Protein AF-A0A6U3QT83-F1 (afdb_monomer_lite)

pLDDT: mean 85.85, std 12.41, range [31.86, 98.69]

Radius of gyration: 30.56 Å; chains: 1; bounding box: 87×70×80 Å

InterPro domains:
  IPR006084 XPG/Rad2 endonuclease [PR00853] (27-41)
  IPR006084 XPG/Rad2 endonuclease [PR00853] (80-99)
  IPR006084 XPG/Rad2 endonuclease [PR00853] (161-178)
  IPR006084 XPG/Rad2 endonuclease [PR00853] (182-202)
  IPR006084 XPG/Rad2 endonuclease [PR00853] (247-262)
  IPR006084 XPG/Rad2 endonuclease [PTHR11081] (1-267)
  IPR006085 XPG, N-terminal [PF00752] (20-105)
  IPR006085 XPG, N-terminal [SM00485] (1-107)
  IPR006086 XPG-I domain [PF00867] (166-233)
  IPR006086 XPG-I domain [SM00484] (162-227)
  IPR007527 Zinc finger, SWIM-type [PS50966] (585-624)
  IPR029060 PIN-like domain superfamily [SSF88723] (20-211)

Sequence (676 aa):
MGVDNLWSDGLGNFRKEPLSSMISLAGKTIAIDVSAWVHQLDQLHDTAYARTAVPPFPSLAVKMSFKAKHRALKELRITPIYVFDGKQPSNMKKNENERRGSKSAAAKVKYNGFLHNLRSRPQLDSGEIVVSEQERQLLWEYRREMSRPTVQDYASLCEWMNEVGAEYVQAPFEADAQMKQLVVEKRAQGAITEDGDLIVYQMPNVYSKTKIDTNKPESSKCQHFSLHKLQTGAYASRIKGRRLRYLPEISCLMGNDYIKRWKLNGPIKVLGKNDGDRCLIDELIDHIVGGGRMKDWLLKFEELHSHNRPEGCAHGNWSDRFIYSCNLIRYYPVFKRDLSGNVSLEPLNPLPVGFSRDEWHRLINFDKKPDEYFSGDASEYYSMSIVGSTDQHRSAHLGPHYSDGENTEVDGAELLPIFGRLSFEAVPVDLQPISLLKYFLLHQGIETTERESADEVRRLARRAAEENRPVLPPSLTLEPVAWVAFEALDEDEMGDEYDNWSKGYFDKLRSLKFIDDDYIDRHYGTERAQTVRERALCLLKSGNIDLKSIKVRNVKSDLRTAGEHLLAIQFNCLGSSRGVLHNVYVVMENKDDGEYVRSPCSYCSCEDGAFFCSHVLCFLFFARLVQGTELSKEEFENVFPENPAITQACPVLIQNIIAMDKINRQKGQSSRKMSA

Organism: NCBI:txid49249

Secondary structure (DSSP, 8-state):
--STTIIIIITGGGGGSPPEEGGGGTT-EEEEEHHHHHHTTTTSHHHHHHHHSSS----HHHHHHHHHHHHHHHHTT-EEEEEE-----TTSSHHHHHHHHHHHHHHHHHHHHHHHHHHTSPPPTTS-----HHHHHHHHHHHHHH----HHHHHHHHHHHHHTT-EEEE-SS-HHHHHHHHHHTTS-SEEE-S-SHHHHTT-SEEEEEEE--SSSGGG-EEEEEEHHHHHTTTT--S--GGGGGGHHHHHHHH-BTTBPPPTT--HHHHH-SSTT---HHHHHHHHHHTT--HHHHHHHHHHHTGGGPPTTPPTTHHHHHHHHHHHHHHS-EEEEE-TT--EEEEESSPPPTT--GGGHHHHHT-SS-SGGG-SS-HHHHHTTSEETTTTEEGGGGS--B--TTT-TTS-TTSBPPTTS---TTTS-GGGS-HHHHHHHHHTTT----TTS-HHHHHHHHHHHHHTTPPPPPTTTS-----S-----PEE---SSTTSS-BS-HHHHHHHSPP--HHHHHHHH-SSTTHHHHHHHHHHHHTT-EEEEEEEEEEEE-TTS-TT--EEEEEEEEE-TTT--EEEEEEEEESSTTPPEE-TTTSEESSTTTTTT-HHHHHHHHHHHHHHH--S-HHHHHHHS---HHHHHHS---HHHHHHHHHHHHHHHHHHHHH--

Structure (mmCIF, N/CA/C/O backbone):
data_AF-A0A6U3QT83-F1
#
_entry.id   AF-A0A6U3QT83-F1
#
loop_
_atom_site.group_PDB
_atom_site.id
_atom_site.type_symbol
_atom_site.label_atom_id
_atom_site.label_alt_id
_atom_site.label_comp_id
_atom_site.label_asym_id
_atom_site.label_entity_id
_atom_site.label_seq_id
_atom_site.pdbx_PDB_ins_code
_atom_site.Cartn_x
_atom_site.Cartn_y
_atom_site.Cartn_z
_atom_site.occupancy
_atom_site.B_iso_or_equiv
_atom_site.auth_seq_id
_atom_site.auth_comp_id
_atom_site.auth_asym_id
_atom_site.auth_atom_id
_atom_site.pdbx_PDB_model_num
ATOM 1 N N . MET A 1 1 ? 7.825 7.991 -6.687 1.00 42.44 1 M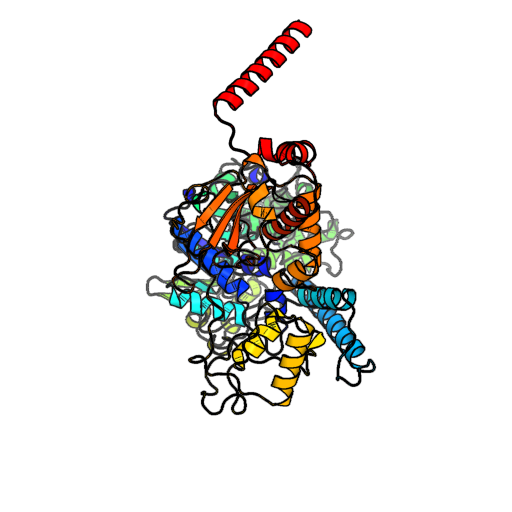ET A N 1
ATOM 2 C CA . MET A 1 1 ? 9.032 7.169 -6.492 1.00 42.44 1 MET A CA 1
ATOM 3 C C . MET A 1 1 ? 9.326 6.505 -7.826 1.00 42.44 1 MET A C 1
ATOM 5 O O . MET A 1 1 ? 8.486 6.650 -8.720 1.00 42.44 1 MET A O 1
ATOM 9 N N . GLY A 1 2 ? 10.541 6.000 -8.008 1.00 75.06 2 GLY A N 1
ATOM 10 C CA . GLY A 1 2 ? 11.019 5.510 -9.296 1.00 75.06 2 GLY A CA 1
ATOM 11 C C . GLY A 1 2 ? 11.738 6.574 -10.130 1.00 75.06 2 GLY A C 1
ATOM 12 O O . GLY A 1 2 ? 12.527 7.364 -9.611 1.00 75.06 2 GLY A O 1
ATOM 13 N N . VAL A 1 3 ? 11.474 6.622 -11.439 1.00 81.31 3 VAL A N 1
ATOM 14 C CA . VAL A 1 3 ? 12.180 7.517 -12.384 1.00 81.31 3 VAL A CA 1
ATOM 15 C C . VAL A 1 3 ? 11.698 8.976 -12.346 1.00 81.31 3 VAL A C 1
ATOM 17 O O . VAL A 1 3 ? 10.541 9.294 -12.652 1.00 81.31 3 VAL A O 1
ATOM 20 N N . ASP A 1 4 ? 12.631 9.892 -12.090 1.00 78.88 4 ASP A N 1
ATOM 21 C CA . ASP A 1 4 ? 12.413 11.341 -12.051 1.00 78.88 4 ASP A CA 1
ATOM 22 C C . ASP A 1 4 ? 11.776 11.864 -13.346 1.00 78.88 4 ASP A C 1
ATOM 24 O O . ASP A 1 4 ? 12.344 11.756 -14.430 1.00 78.88 4 ASP A O 1
ATOM 28 N N . ASN A 1 5 ? 10.617 12.520 -13.238 1.00 81.00 5 ASN A N 1
ATOM 29 C CA . ASN A 1 5 ? 9.923 13.183 -14.351 1.00 81.00 5 ASN A CA 1
ATOM 30 C C . ASN A 1 5 ? 9.563 12.283 -15.558 1.00 81.00 5 ASN A C 1
ATOM 32 O O . ASN A 1 5 ? 9.165 12.786 -16.615 1.00 81.00 5 ASN A O 1
ATOM 36 N N . LEU A 1 6 ? 9.645 10.952 -15.428 1.00 83.75 6 LEU A N 1
ATOM 37 C CA . LEU A 1 6 ? 9.271 10.031 -16.508 1.00 83.75 6 LEU A CA 1
ATOM 38 C C . LEU A 1 6 ? 7.786 10.176 -16.851 1.00 83.75 6 LEU A C 1
ATOM 40 O O . LEU A 1 6 ? 7.427 10.440 -18.000 1.00 83.75 6 LEU A O 1
ATOM 44 N N . TRP A 1 7 ? 6.929 10.090 -15.831 1.00 79.00 7 TRP A N 1
ATOM 45 C CA . TRP A 1 7 ? 5.487 10.260 -15.983 1.00 79.00 7 TRP A CA 1
ATOM 46 C C . TRP A 1 7 ? 5.090 11.672 -16.430 1.00 79.00 7 TRP A C 1
ATOM 48 O O . TRP A 1 7 ? 4.071 11.806 -17.100 1.00 79.00 7 TRP A O 1
ATOM 58 N N . SER A 1 8 ? 5.804 12.728 -16.010 1.00 75.50 8 SER A N 1
ATOM 59 C CA . SER A 1 8 ? 5.458 14.121 -16.357 1.00 75.50 8 SER A CA 1
ATOM 60 C C . SER A 1 8 ? 5.818 14.478 -17.778 1.00 75.50 8 SER A C 1
ATOM 62 O O . SER A 1 8 ? 4.983 15.034 -18.485 1.00 75.50 8 SER A O 1
ATOM 64 N N . ASP A 1 9 ? 7.040 14.146 -18.176 1.00 78.94 9 ASP A N 1
ATOM 65 C CA . ASP A 1 9 ? 7.662 14.752 -19.345 1.00 78.94 9 ASP A CA 1
ATOM 66 C C . ASP A 1 9 ? 8.153 13.704 -20.346 1.00 78.94 9 ASP A C 1
ATOM 68 O O . ASP A 1 9 ? 8.191 13.971 -21.551 1.00 78.94 9 ASP A O 1
ATOM 72 N N . GLY A 1 10 ? 8.528 12.510 -19.878 1.00 82.31 10 GLY A N 1
ATOM 73 C CA . GLY A 1 10 ? 9.051 11.441 -20.730 1.00 82.31 10 GLY A CA 1
ATOM 74 C C . GLY A 1 10 ? 7.978 10.802 -21.612 1.00 82.31 10 GLY A C 1
ATOM 75 O O . GLY A 1 10 ? 8.175 10.622 -22.815 1.00 82.31 10 GLY A O 1
ATOM 76 N N . LEU A 1 11 ? 6.805 10.517 -21.048 1.00 88.00 11 LEU A N 1
ATOM 77 C CA . LEU A 1 11 ? 5.737 9.756 -21.715 1.00 88.00 11 LEU A CA 1
ATOM 78 C C . LEU A 1 11 ? 4.771 10.603 -22.560 1.00 88.00 11 LEU A C 1
ATOM 80 O O . LEU A 1 11 ? 3.710 10.122 -22.952 1.00 88.00 11 LEU A O 1
ATOM 84 N N . GLY A 1 12 ? 5.127 11.853 -22.866 1.00 87.25 12 GLY A N 1
ATOM 85 C CA . GLY A 1 12 ? 4.321 12.729 -23.719 1.00 87.25 12 GLY A CA 1
ATOM 86 C C . GLY A 1 12 ? 2.928 12.995 -23.140 1.00 87.25 12 GLY A C 1
ATOM 87 O O . GLY A 1 12 ? 2.781 13.418 -21.996 1.00 87.25 12 GLY A O 1
ATOM 88 N N . ASN A 1 13 ? 1.889 12.742 -23.932 1.00 87.69 13 ASN A N 1
ATOM 89 C CA . ASN A 1 13 ? 0.500 13.013 -23.568 1.00 87.69 13 ASN A CA 1
ATOM 90 C C . ASN A 1 13 ? -0.132 11.953 -22.657 1.00 87.69 13 ASN A C 1
ATOM 92 O O . ASN A 1 13 ? -1.288 12.129 -22.285 1.00 87.69 13 ASN A O 1
ATOM 96 N N . PHE A 1 14 ? 0.589 10.904 -22.240 1.00 88.94 14 PHE A N 1
ATOM 97 C CA . PHE A 1 14 ? 0.046 9.873 -21.346 1.00 88.94 14 PHE A CA 1
ATOM 98 C C . PHE A 1 14 ? -0.678 10.457 -20.117 1.00 88.94 14 PHE A C 1
ATOM 100 O O . PHE A 1 14 ? -1.765 10.012 -19.759 1.00 88.94 14 PHE A O 1
ATOM 107 N N . ARG A 1 15 ? -0.135 11.512 -19.492 1.00 82.75 15 ARG A N 1
ATOM 108 C CA . ARG A 1 15 ? -0.779 12.150 -18.329 1.00 82.75 15 ARG A CA 1
ATOM 109 C C . ARG A 1 15 ? -2.160 12.734 -18.610 1.00 82.75 15 ARG A C 1
ATOM 111 O O . ARG A 1 15 ? -2.922 12.891 -17.660 1.00 82.75 15 ARG A O 1
ATOM 118 N N . LYS A 1 16 ? -2.442 13.071 -19.868 1.00 86.88 16 LYS A N 1
ATOM 119 C CA . LYS A 1 16 ? -3.724 13.602 -20.334 1.00 86.88 16 LYS A CA 1
ATOM 120 C C . LYS A 1 16 ? -4.716 12.492 -20.686 1.00 86.88 16 LYS A C 1
ATOM 122 O O . LYS A 1 16 ? -5.875 12.810 -20.933 1.00 86.88 16 LYS A O 1
ATOM 127 N N . GLU A 1 17 ? -4.294 11.223 -20.706 1.00 86.88 17 GLU A N 1
ATOM 128 C CA . GLU A 1 17 ? -5.222 10.109 -20.894 1.00 86.88 17 GLU A CA 1
ATOM 129 C C . GLU A 1 17 ? -6.266 10.127 -19.766 1.00 86.88 17 GLU A C 1
ATOM 131 O O . GLU A 1 17 ? -5.895 10.235 -18.587 1.00 86.88 17 GLU A O 1
ATOM 136 N N . PRO A 1 18 ? -7.562 10.025 -20.102 1.00 90.06 18 PRO A N 1
ATOM 137 C CA . PRO A 1 18 ? -8.617 10.006 -19.106 1.00 90.06 18 PRO A CA 1
ATOM 138 C C . PRO A 1 18 ? -8.514 8.754 -18.232 1.00 90.06 18 PRO A C 1
ATOM 140 O O . PRO A 1 18 ? -8.021 7.702 -18.651 1.00 90.06 18 PRO A O 1
ATOM 143 N N . LEU A 1 19 ? -9.035 8.854 -17.008 1.00 93.19 19 LEU A N 1
ATOM 144 C CA . LEU A 1 19 ? -9.199 7.676 -16.165 1.00 93.19 19 LEU A CA 1
ATOM 145 C C . LEU A 1 19 ? -10.193 6.719 -16.832 1.00 93.19 19 LEU A C 1
ATOM 147 O O . LEU A 1 19 ? -11.318 7.097 -17.157 1.00 93.19 19 LEU A O 1
ATOM 151 N N . SER A 1 20 ? -9.762 5.480 -17.017 1.00 93.06 20 SER A N 1
ATOM 152 C CA . SER A 1 20 ? -10.555 4.389 -17.569 1.00 93.06 20 SER A CA 1
ATOM 153 C C . SER A 1 20 ? -11.317 3.680 -16.455 1.00 93.06 20 SER A C 1
ATOM 155 O O . SER A 1 20 ? -10.810 3.540 -15.341 1.00 93.06 20 SER A O 1
ATOM 157 N N . SER A 1 21 ? -12.532 3.215 -16.748 1.00 96.38 21 SER A N 1
ATOM 158 C CA . SER A 1 21 ? -13.279 2.367 -15.814 1.00 96.38 21 SER A CA 1
ATOM 159 C C . SER A 1 21 ? -12.540 1.047 -15.595 1.00 96.38 21 SER A C 1
ATOM 161 O O . SER A 1 21 ? -12.083 0.412 -16.553 1.00 96.38 21 SER A O 1
ATOM 163 N N . MET A 1 22 ? -12.463 0.608 -14.340 1.00 97.31 22 MET A N 1
ATOM 164 C CA . MET A 1 22 ? -11.876 -0.686 -13.991 1.00 97.31 22 MET A CA 1
ATOM 165 C C . MET A 1 22 ? -12.721 -1.873 -14.470 1.00 97.31 22 MET A C 1
ATOM 167 O O . MET A 1 22 ? -12.189 -2.970 -14.577 1.00 97.31 22 MET A O 1
ATOM 171 N N . ILE A 1 23 ? -13.978 -1.661 -14.883 1.00 96.56 23 ILE A N 1
ATOM 172 C CA . ILE A 1 23 ? -14.798 -2.690 -15.550 1.00 96.56 23 ILE A CA 1
ATOM 173 C C . ILE A 1 23 ? -14.100 -3.226 -16.812 1.00 96.56 23 ILE A C 1
ATOM 175 O O . ILE A 1 23 ? -14.226 -4.399 -17.148 1.00 96.56 23 ILE A O 1
ATOM 179 N N . SER A 1 24 ? -13.283 -2.405 -17.484 1.00 95.31 24 SER A N 1
ATOM 180 C CA . SER A 1 24 ? -12.469 -2.835 -18.637 1.00 95.31 24 SER A CA 1
ATOM 181 C C . SER A 1 24 ? -11.398 -3.890 -18.299 1.00 95.31 24 SER A C 1
ATOM 183 O O . SER A 1 24 ? -10.716 -4.412 -19.192 1.00 95.31 24 SER A O 1
ATOM 185 N N . LEU A 1 25 ? -11.221 -4.193 -17.011 1.00 97.44 25 LEU A N 1
ATOM 186 C CA . LEU A 1 25 ? -10.327 -5.224 -16.495 1.00 97.44 25 LEU A CA 1
ATOM 187 C C . LEU A 1 25 ? -11.060 -6.512 -16.107 1.00 97.44 25 LEU A C 1
ATOM 189 O O . LEU A 1 25 ? -10.399 -7.461 -15.696 1.00 97.44 25 LEU A O 1
ATOM 193 N N . ALA A 1 26 ? -12.384 -6.576 -16.262 1.00 97.81 26 ALA A N 1
ATOM 194 C CA . ALA A 1 26 ? -13.156 -7.779 -15.980 1.00 97.81 26 ALA A CA 1
ATOM 195 C C . ALA A 1 26 ? -12.587 -8.999 -16.729 1.00 97.81 26 ALA A C 1
ATOM 197 O O . ALA A 1 26 ? -12.265 -8.931 -17.918 1.00 97.81 26 ALA A O 1
ATOM 198 N N . GLY A 1 27 ? -12.449 -10.115 -16.015 1.00 97.94 27 GLY A N 1
ATOM 199 C CA . GLY A 1 27 ? -11.854 -11.361 -16.497 1.00 97.94 27 GLY A CA 1
ATOM 200 C C . GLY A 1 27 ? -10.323 -11.377 -16.529 1.00 97.94 27 GLY A C 1
ATOM 201 O O . GLY A 1 27 ? -9.751 -12.391 -16.920 1.00 97.94 27 GLY A O 1
ATOM 202 N N . LYS A 1 28 ? -9.642 -10.288 -16.145 1.00 98.31 28 LYS A N 1
ATOM 203 C CA . LYS A 1 28 ? -8.174 -10.228 -16.112 1.00 98.31 28 LYS A CA 1
ATOM 204 C C . LYS A 1 28 ? -7.635 -10.555 -14.725 1.00 98.31 28 LYS A C 1
ATOM 206 O O . LYS A 1 28 ? -8.226 -10.196 -13.706 1.00 98.31 28 LYS A O 1
ATOM 211 N N . THR A 1 29 ? -6.458 -11.162 -14.720 1.00 98.69 29 THR A N 1
ATOM 212 C CA . THR A 1 29 ? -5.609 -11.341 -13.550 1.00 98.69 29 THR A CA 1
ATOM 213 C C . THR A 1 29 ? -4.589 -10.208 -13.481 1.00 98.69 29 THR A C 1
ATOM 215 O O . THR A 1 29 ? -3.820 -9.976 -14.417 1.00 98.69 29 THR A O 1
ATOM 218 N N . ILE A 1 30 ? -4.593 -9.461 -12.384 1.00 98.50 30 ILE A N 1
ATOM 219 C CA . ILE A 1 30 ? -3.814 -8.232 -12.236 1.00 98.50 30 ILE A CA 1
ATOM 220 C C . ILE A 1 30 ? -2.914 -8.359 -11.013 1.00 98.50 30 ILE A C 1
ATOM 222 O O . ILE A 1 30 ? -3.394 -8.631 -9.915 1.00 98.50 30 ILE A O 1
ATOM 226 N N . ALA A 1 31 ? -1.613 -8.145 -11.205 1.00 98.56 31 ALA A N 1
ATOM 227 C CA . ALA A 1 31 ? -0.673 -8.089 -10.096 1.00 98.56 31 ALA A CA 1
ATOM 228 C C . ALA A 1 31 ? -0.863 -6.780 -9.311 1.00 98.56 31 ALA A C 1
ATOM 230 O O . ALA A 1 31 ? -1.116 -5.732 -9.908 1.00 98.56 31 ALA A O 1
ATOM 231 N N . ILE A 1 32 ? -0.773 -6.824 -7.987 1.00 97.94 32 ILE A N 1
ATOM 232 C CA . ILE A 1 32 ? -1.005 -5.673 -7.111 1.00 97.94 32 ILE A CA 1
ATOM 233 C C . ILE A 1 32 ? 0.210 -5.474 -6.224 1.00 97.94 32 ILE A C 1
ATOM 235 O O . ILE A 1 32 ? 0.570 -6.360 -5.455 1.00 97.94 32 ILE A O 1
ATOM 239 N N . ASP A 1 33 ? 0.783 -4.283 -6.301 1.00 96.62 33 ASP A N 1
ATOM 240 C CA . ASP A 1 33 ? 1.825 -3.819 -5.397 1.00 96.62 33 ASP A CA 1
ATOM 241 C C . ASP A 1 33 ? 1.249 -3.604 -3.987 1.00 96.62 33 ASP A C 1
ATOM 243 O O . ASP A 1 33 ? 0.484 -2.663 -3.737 1.00 96.62 33 ASP A O 1
ATOM 247 N N . VAL A 1 34 ? 1.584 -4.510 -3.063 1.00 95.75 34 VAL A N 1
ATOM 248 C CA . VAL A 1 34 ? 1.095 -4.454 -1.679 1.00 95.75 34 VAL A CA 1
ATOM 249 C C . VAL A 1 34 ? 1.657 -3.235 -0.956 1.00 95.75 34 VAL A C 1
ATOM 251 O O . VAL A 1 34 ? 0.905 -2.522 -0.285 1.00 95.75 34 VAL A O 1
ATOM 254 N N . SER A 1 35 ? 2.953 -2.964 -1.114 1.00 89.88 35 SER A N 1
ATOM 255 C CA . SER A 1 35 ? 3.651 -1.873 -0.434 1.00 89.88 35 SER A CA 1
ATOM 256 C C . SER A 1 35 ? 3.028 -0.523 -0.778 1.00 89.88 35 SER A C 1
ATOM 258 O O . SER A 1 35 ? 2.774 0.284 0.121 1.00 89.88 35 SER A O 1
ATOM 260 N N . ALA A 1 36 ? 2.675 -0.294 -2.047 1.00 87.69 36 ALA A N 1
ATOM 261 C CA . ALA A 1 36 ? 1.988 0.926 -2.469 1.00 87.69 36 ALA A CA 1
ATOM 262 C C . ALA A 1 36 ? 0.655 1.145 -1.732 1.00 87.69 36 ALA A C 1
ATOM 264 O O . ALA A 1 36 ? 0.337 2.273 -1.346 1.00 87.69 36 ALA A O 1
ATOM 265 N N . TRP A 1 37 ? -0.133 0.090 -1.510 1.00 89.12 37 TRP A N 1
ATOM 266 C CA . TRP A 1 37 ? -1.412 0.189 -0.799 1.00 89.12 37 TRP A CA 1
ATOM 267 C C . TRP A 1 37 ? -1.251 0.322 0.708 1.00 89.12 37 TRP A C 1
ATOM 269 O O . TRP A 1 37 ? -1.997 1.082 1.324 1.00 89.12 37 TRP A O 1
ATOM 279 N N . VAL A 1 38 ? -0.289 -0.382 1.301 1.00 89.62 38 VAL A N 1
ATOM 280 C CA . VAL A 1 38 ? -0.022 -0.280 2.738 1.00 89.62 38 VAL A CA 1
ATOM 281 C C . VAL A 1 38 ? 0.491 1.121 3.081 1.00 89.62 38 VAL A C 1
ATOM 283 O O . VAL A 1 38 ? 0.001 1.723 4.034 1.00 89.62 38 VAL A O 1
ATOM 286 N N . HIS A 1 39 ? 1.371 1.697 2.256 1.00 84.19 39 HIS A N 1
ATOM 287 C CA . HIS A 1 39 ? 1.894 3.051 2.461 1.00 84.19 39 HIS A CA 1
ATOM 288 C C . HIS A 1 39 ? 0.822 4.150 2.432 1.00 84.19 39 HIS A C 1
ATOM 290 O O . HIS A 1 39 ? 0.952 5.156 3.132 1.00 84.19 39 HIS A O 1
ATOM 296 N N . GLN A 1 40 ? -0.266 3.974 1.672 1.00 79.81 40 GLN A N 1
ATOM 297 C CA . GLN A 1 40 ? -1.400 4.913 1.684 1.00 79.81 40 GLN A CA 1
ATOM 298 C C . GLN A 1 40 ? -2.074 5.000 3.064 1.00 79.81 40 GLN A C 1
ATOM 300 O O . GLN A 1 40 ? -2.707 6.008 3.374 1.00 79.81 40 GLN A O 1
ATOM 305 N N . LEU A 1 41 ? -1.920 3.966 3.896 1.00 80.62 41 LEU A N 1
ATOM 306 C CA . LEU A 1 41 ? -2.528 3.853 5.221 1.00 80.62 41 LEU A CA 1
ATOM 307 C C . LEU A 1 41 ? -1.582 4.281 6.351 1.00 80.62 41 LEU A C 1
ATOM 309 O O . LEU A 1 41 ? -2.028 4.392 7.492 1.00 80.62 41 LEU A O 1
ATOM 313 N N . ASP A 1 42 ? -0.312 4.582 6.051 1.00 74.62 42 ASP A N 1
ATOM 314 C CA . ASP A 1 42 ? 0.686 5.046 7.032 1.00 74.62 42 ASP A CA 1
ATOM 315 C C . ASP A 1 42 ? 0.255 6.345 7.737 1.00 74.62 42 ASP A C 1
ATOM 317 O O . ASP A 1 42 ? 0.697 6.629 8.849 1.00 74.62 42 ASP A O 1
ATOM 321 N N . GLN A 1 43 ? -0.609 7.134 7.089 1.00 68.25 43 GLN A N 1
ATOM 322 C CA . GLN A 1 43 ? -1.128 8.400 7.612 1.00 68.25 43 GLN A CA 1
ATOM 323 C C . GLN A 1 43 ? -2.274 8.221 8.618 1.00 68.25 43 GLN A C 1
ATOM 325 O O . GLN A 1 43 ? -2.624 9.181 9.307 1.00 68.25 43 GLN A O 1
ATOM 330 N N . LEU A 1 44 ? -2.868 7.025 8.700 1.00 68.19 44 LEU A N 1
ATOM 331 C CA . LEU A 1 44 ? -3.963 6.748 9.625 1.00 68.19 44 LEU A CA 1
ATOM 332 C C . LEU A 1 44 ? -3.438 6.621 11.055 1.00 68.19 44 LEU A C 1
ATOM 334 O O . LEU A 1 44 ? -2.408 5.995 11.309 1.00 68.19 44 LEU A O 1
ATOM 338 N N . HIS A 1 45 ? -4.188 7.203 11.990 1.00 68.88 45 HIS A N 1
ATOM 339 C CA . HIS A 1 45 ? -3.864 7.201 13.414 1.00 68.88 45 HIS A CA 1
ATOM 340 C C . HIS A 1 45 ? -3.746 5.772 13.956 1.00 68.88 45 HIS A C 1
ATOM 342 O O . HIS A 1 45 ? -2.654 5.390 14.371 1.00 68.88 45 HIS A O 1
ATOM 348 N N . ASP A 1 46 ? -4.788 4.948 13.823 1.00 68.56 46 ASP A N 1
ATOM 349 C CA . ASP A 1 46 ? -4.794 3.567 14.333 1.00 68.56 46 ASP A CA 1
ATOM 350 C C . ASP A 1 46 ? -3.647 2.715 13.771 1.00 68.56 46 ASP A C 1
ATOM 352 O O . ASP A 1 46 ? -3.004 1.963 14.504 1.00 68.56 46 ASP A O 1
ATOM 356 N N . THR A 1 47 ? -3.324 2.885 12.484 1.00 74.62 47 THR A N 1
ATOM 357 C CA . THR A 1 47 ? -2.187 2.206 11.847 1.00 74.62 47 THR A CA 1
ATOM 358 C C . THR A 1 47 ? -0.866 2.612 12.493 1.00 74.62 47 THR A C 1
ATOM 360 O O . THR A 1 47 ? -0.059 1.751 12.846 1.00 74.62 47 THR A O 1
ATOM 363 N N . ALA A 1 48 ? -0.630 3.915 12.665 1.00 79.94 48 ALA A N 1
ATOM 364 C CA . ALA A 1 48 ? 0.584 4.404 13.308 1.00 79.94 48 ALA A CA 1
ATOM 365 C C . ALA A 1 48 ? 0.703 3.904 14.751 1.00 79.94 48 ALA A C 1
ATOM 367 O O . ALA A 1 48 ? 1.800 3.542 15.180 1.00 79.94 48 ALA A O 1
ATOM 368 N N . TYR A 1 49 ? -0.410 3.831 15.481 1.00 80.94 49 TYR A N 1
ATOM 369 C CA . TYR A 1 49 ? -0.429 3.302 16.839 1.00 80.94 49 TYR A CA 1
ATOM 370 C C . TYR A 1 49 ? -0.114 1.813 16.898 1.00 80.94 49 TYR A C 1
ATOM 372 O O . TYR A 1 49 ? 0.813 1.453 17.616 1.00 80.94 49 TYR A O 1
ATOM 380 N N . ALA A 1 50 ? -0.797 0.967 16.121 1.00 80.88 50 ALA A N 1
ATOM 381 C CA . ALA A 1 50 ? -0.551 -0.478 16.103 1.00 80.88 50 ALA A CA 1
ATOM 382 C C . ALA A 1 50 ? 0.935 -0.806 15.876 1.00 80.88 50 ALA A C 1
ATOM 384 O O . ALA A 1 50 ? 1.538 -1.583 16.614 1.00 80.88 50 ALA A O 1
ATOM 385 N N . ARG A 1 51 ? 1.562 -0.113 14.922 1.00 86.75 51 ARG A N 1
ATOM 386 C CA . ARG A 1 51 ? 2.965 -0.323 14.531 1.00 86.75 51 ARG A CA 1
ATOM 387 C C . ARG A 1 51 ? 3.993 0.223 15.512 1.00 86.75 51 ARG A C 1
ATOM 389 O O . ARG A 1 51 ? 5.138 -0.219 15.504 1.00 86.75 51 ARG A O 1
ATOM 396 N N . THR A 1 52 ? 3.618 1.223 16.308 1.00 85.06 52 THR A N 1
ATOM 397 C CA . THR A 1 52 ? 4.503 1.869 17.293 1.00 85.06 52 THR A CA 1
ATOM 398 C C . THR A 1 52 ? 4.136 1.512 18.736 1.00 85.06 52 THR A C 1
ATOM 400 O O . THR A 1 52 ? 4.697 2.082 19.674 1.00 85.06 52 THR A O 1
ATOM 403 N N . ALA A 1 53 ? 3.184 0.598 18.930 1.00 83.69 53 ALA A N 1
ATOM 404 C CA . ALA A 1 53 ? 2.869 0.006 20.220 1.00 83.69 53 ALA A CA 1
ATOM 405 C C . ALA A 1 53 ? 4.019 -0.893 20.697 1.00 83.69 53 ALA A C 1
ATOM 407 O O . ALA A 1 53 ? 4.885 -1.305 19.920 1.00 83.69 53 ALA A O 1
ATOM 408 N N . VAL A 1 54 ? 4.034 -1.172 22.000 1.00 85.44 54 VAL A N 1
ATOM 409 C CA . VAL A 1 54 ? 5.001 -2.075 22.629 1.00 85.44 54 VAL A CA 1
ATOM 410 C C . VAL A 1 54 ? 4.213 -3.141 23.398 1.00 85.44 54 VAL A C 1
ATOM 412 O O . VAL A 1 54 ? 3.627 -2.799 24.431 1.00 85.44 54 VAL A O 1
ATOM 415 N N . PRO A 1 55 ? 4.180 -4.400 22.915 1.00 86.06 55 PRO A N 1
ATOM 416 C CA . PRO A 1 55 ? 4.712 -4.874 21.624 1.00 86.06 55 PRO A CA 1
ATOM 417 C C . PRO A 1 55 ? 3.944 -4.301 20.408 1.00 86.06 55 PRO A C 1
ATOM 419 O O . PRO A 1 55 ? 2.833 -3.795 20.575 1.00 86.06 55 PRO A O 1
ATOM 422 N N . PRO A 1 56 ? 4.514 -4.348 19.186 1.00 86.75 56 PRO A N 1
ATOM 423 C CA . PRO A 1 56 ? 3.804 -3.930 17.980 1.00 86.75 56 PRO A CA 1
ATOM 424 C C . PRO A 1 56 ? 2.714 -4.941 17.605 1.00 86.75 56 PRO A C 1
ATOM 426 O O . PRO A 1 56 ? 2.904 -6.152 17.726 1.00 86.75 56 PRO A O 1
ATOM 429 N N . PHE A 1 57 ? 1.600 -4.435 17.084 1.00 86.00 57 PHE A N 1
ATOM 430 C CA . PHE A 1 57 ? 0.457 -5.222 16.622 1.00 86.00 57 PHE A CA 1
ATOM 431 C C . PHE A 1 57 ? 0.258 -5.069 15.107 1.00 86.00 57 PHE A C 1
ATOM 433 O O . PHE A 1 57 ? 0.623 -4.028 14.546 1.00 86.00 57 PHE A O 1
ATOM 440 N N . PRO A 1 58 ? -0.344 -6.067 14.431 1.00 85.69 58 PRO A N 1
ATOM 441 C CA . PRO A 1 58 ? -0.814 -5.887 13.062 1.00 85.69 58 PRO A CA 1
ATOM 442 C C . PRO A 1 58 ? -1.903 -4.807 13.003 1.00 85.69 58 PRO A C 1
ATOM 444 O O . PRO A 1 58 ? -2.781 -4.733 13.866 1.00 85.69 58 PRO A O 1
ATOM 447 N N . SER A 1 59 ? -1.873 -3.965 11.971 1.00 83.00 59 SER A N 1
ATOM 448 C CA . SER A 1 59 ? -2.888 -2.930 11.779 1.00 83.00 59 SER A CA 1
ATOM 449 C C . SER A 1 59 ? -4.198 -3.520 11.253 1.00 83.00 59 SER A C 1
ATOM 451 O O . SER A 1 59 ? -4.297 -3.973 10.107 1.00 83.00 59 SER A O 1
ATOM 453 N N . LEU A 1 60 ? -5.255 -3.419 12.062 1.00 76.56 60 LEU A N 1
ATOM 454 C CA . LEU A 1 60 ? -6.610 -3.793 11.653 1.00 76.56 60 LEU A CA 1
ATOM 455 C C . LEU A 1 60 ? -7.090 -2.971 10.447 1.00 76.56 60 LEU A C 1
ATOM 457 O O . LEU A 1 60 ? -7.712 -3.515 9.536 1.00 76.56 60 LEU A O 1
ATOM 461 N N . ALA A 1 61 ? -6.752 -1.678 10.398 1.00 76.19 61 ALA A N 1
ATOM 462 C CA . ALA A 1 61 ? -7.111 -0.798 9.287 1.00 76.19 61 ALA A CA 1
ATOM 463 C C . ALA A 1 61 ? -6.485 -1.261 7.961 1.00 76.19 61 ALA A C 1
ATOM 465 O O . ALA A 1 61 ? -7.139 -1.209 6.917 1.00 76.19 61 ALA A O 1
ATOM 466 N N . VAL A 1 62 ? -5.248 -1.775 8.000 1.00 83.38 62 VAL A N 1
ATOM 467 C CA . VAL A 1 62 ? -4.599 -2.391 6.833 1.00 83.38 62 VAL A CA 1
ATOM 468 C C . VAL A 1 62 ? -5.381 -3.624 6.382 1.00 83.38 62 VAL A C 1
ATOM 470 O O . VAL A 1 62 ? -5.818 -3.671 5.230 1.00 83.38 62 VAL A O 1
ATOM 473 N N . LYS A 1 63 ? -5.648 -4.573 7.290 1.00 82.69 63 LYS A N 1
ATOM 474 C CA . LYS A 1 63 ? -6.408 -5.799 6.982 1.00 82.69 63 LYS A CA 1
ATOM 475 C C . LYS A 1 63 ? -7.787 -5.483 6.387 1.00 82.69 63 LYS A C 1
ATOM 477 O O . LYS A 1 63 ? -8.161 -6.041 5.356 1.00 82.69 63 LYS A O 1
ATOM 482 N N . MET A 1 64 ? -8.524 -4.544 6.983 1.00 79.19 64 MET A N 1
ATOM 483 C CA . MET A 1 64 ? -9.867 -4.157 6.531 1.00 79.19 64 MET A CA 1
ATOM 484 C C . MET A 1 64 ? -9.857 -3.423 5.189 1.00 79.19 64 MET A C 1
ATOM 486 O O . MET A 1 64 ? -10.702 -3.699 4.336 1.00 79.19 64 MET A O 1
ATOM 490 N N . SER A 1 65 ? -8.875 -2.547 4.948 1.00 83.38 65 SER A N 1
ATOM 491 C CA . SER A 1 65 ? -8.719 -1.886 3.648 1.00 83.38 65 SER A CA 1
ATOM 492 C C . SER A 1 65 ? -8.492 -2.901 2.524 1.00 83.38 65 SER A C 1
ATOM 494 O O . SER A 1 65 ? -9.117 -2.807 1.464 1.00 83.38 65 SER A O 1
ATOM 496 N N . PHE A 1 66 ? -7.649 -3.912 2.761 1.00 91.06 66 PHE A N 1
ATOM 497 C CA . PHE A 1 66 ? -7.407 -4.986 1.797 1.00 91.06 66 PHE A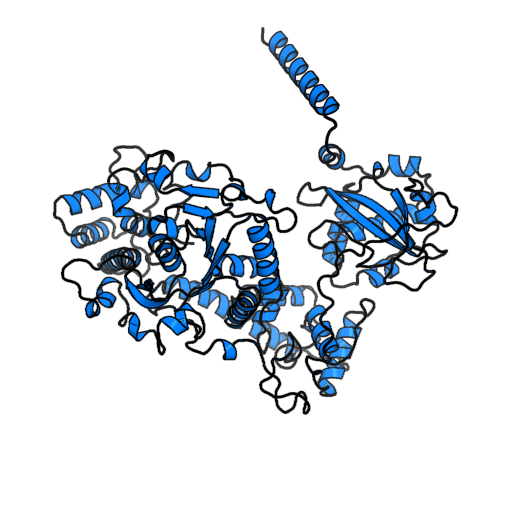 CA 1
ATOM 498 C C . PHE A 1 66 ? -8.644 -5.861 1.583 1.00 91.06 66 PHE A C 1
ATOM 500 O O . PHE A 1 66 ? -8.992 -6.106 0.429 1.00 91.06 66 PHE A O 1
ATOM 507 N N . LYS A 1 67 ? -9.359 -6.245 2.651 1.00 88.69 67 LYS A N 1
ATOM 508 C CA . LYS A 1 67 ? -10.644 -6.964 2.561 1.00 88.69 67 LYS A CA 1
ATOM 509 C C . LYS A 1 67 ? -11.651 -6.226 1.674 1.00 88.69 67 LYS A C 1
ATOM 511 O O . LYS A 1 67 ? -12.198 -6.809 0.737 1.00 88.69 67 LYS A O 1
ATOM 516 N N . ALA A 1 68 ? -11.854 -4.932 1.925 1.00 83.75 68 ALA A N 1
ATOM 517 C CA . ALA A 1 68 ? -12.804 -4.112 1.178 1.00 83.75 68 ALA A CA 1
ATOM 518 C C . ALA A 1 68 ? -12.403 -3.957 -0.300 1.00 83.75 68 ALA A C 1
ATOM 520 O O . ALA A 1 68 ? -13.229 -4.146 -1.196 1.00 83.75 68 ALA A O 1
ATOM 521 N N . LYS A 1 69 ? -11.120 -3.678 -0.575 1.00 92.44 69 LYS A N 1
ATOM 522 C CA . LYS A 1 69 ? -10.597 -3.592 -1.949 1.00 92.44 69 LYS A CA 1
ATOM 523 C C . LYS A 1 69 ? -10.681 -4.936 -2.676 1.00 92.44 69 LYS A C 1
ATOM 525 O O . LYS A 1 69 ? -11.038 -4.961 -3.848 1.00 92.44 69 LYS A O 1
ATOM 530 N N . HIS A 1 70 ? -10.387 -6.046 -2.002 1.00 96.06 70 HIS A N 1
ATOM 531 C CA . HIS A 1 70 ? -10.494 -7.387 -2.576 1.00 96.06 70 HIS A CA 1
ATOM 532 C C . HIS A 1 70 ? -11.927 -7.704 -2.995 1.00 96.06 70 HIS A C 1
ATOM 534 O O . HIS A 1 70 ? -12.145 -8.102 -4.137 1.00 96.06 70 HIS A O 1
ATOM 540 N N . ARG A 1 71 ? -12.904 -7.453 -2.113 1.00 94.81 71 ARG A N 1
ATOM 541 C CA . ARG A 1 71 ? -14.330 -7.614 -2.428 1.00 94.81 71 ARG A CA 1
ATOM 542 C C . ARG A 1 71 ? -14.710 -6.825 -3.683 1.00 94.81 71 ARG A C 1
ATOM 544 O O . ARG A 1 71 ? -15.234 -7.403 -4.630 1.00 94.81 71 ARG A O 1
ATOM 551 N N . ALA A 1 72 ? -14.343 -5.545 -3.735 1.00 92.62 72 ALA A N 1
ATOM 552 C CA . ALA A 1 72 ? -14.617 -4.684 -4.884 1.00 92.62 72 ALA A CA 1
ATOM 553 C C . ALA A 1 72 ? -13.983 -5.202 -6.190 1.00 92.62 72 ALA A C 1
ATOM 555 O O . ALA A 1 72 ? -14.623 -5.206 -7.241 1.00 92.62 72 ALA A O 1
ATOM 556 N N . LEU A 1 73 ? -12.737 -5.686 -6.140 1.00 97.06 73 LEU A N 1
ATOM 557 C CA . LEU A 1 73 ? -12.079 -6.287 -7.304 1.00 97.06 73 LEU A CA 1
ATOM 558 C C . LEU A 1 73 ? -12.781 -7.570 -7.766 1.00 97.06 73 LEU A C 1
ATOM 560 O O . LEU A 1 73 ? -12.972 -7.757 -8.968 1.00 97.06 73 LEU A O 1
ATOM 564 N N . LYS A 1 74 ? -13.212 -8.426 -6.834 1.00 95.25 74 LYS A N 1
ATOM 565 C CA . LYS A 1 74 ? -13.966 -9.648 -7.147 1.00 95.25 74 LYS A CA 1
ATOM 566 C C . LYS A 1 74 ? -15.323 -9.334 -7.780 1.00 95.25 74 LYS A C 1
ATOM 568 O O . LYS A 1 74 ? -15.673 -9.982 -8.765 1.00 95.25 74 LYS A O 1
ATOM 573 N N . GLU A 1 75 ? -16.040 -8.323 -7.289 1.00 96.69 75 GLU A N 1
ATOM 574 C CA . GLU A 1 75 ? -17.294 -7.836 -7.890 1.00 96.69 75 GLU A CA 1
ATOM 575 C C . GLU A 1 75 ? -17.081 -7.317 -9.322 1.00 96.69 75 GLU A C 1
ATOM 577 O O . GLU A 1 75 ? -17.867 -7.609 -10.224 1.00 96.69 75 GLU A O 1
ATOM 582 N N . LEU A 1 76 ? -15.950 -6.651 -9.571 1.00 97.06 76 LEU A N 1
ATOM 583 C CA . LEU A 1 76 ? -15.506 -6.245 -10.910 1.00 97.06 76 LEU A CA 1
ATOM 584 C C . LEU A 1 76 ? -15.001 -7.406 -11.785 1.00 97.06 76 LEU A C 1
ATOM 586 O O . LEU A 1 76 ? -14.608 -7.182 -12.932 1.00 97.06 76 LEU A O 1
ATOM 590 N N . ARG A 1 77 ? -15.007 -8.644 -11.272 1.00 98.00 77 ARG A N 1
ATOM 591 C CA . ARG A 1 77 ? -14.452 -9.847 -11.915 1.00 98.00 77 ARG A CA 1
ATOM 592 C C . ARG A 1 77 ? -12.964 -9.716 -12.249 1.00 98.00 77 ARG A C 1
ATOM 594 O O . ARG A 1 77 ? -12.507 -10.262 -13.249 1.00 98.00 77 ARG A O 1
ATOM 601 N N . ILE A 1 78 ? -12.216 -8.983 -11.433 1.00 98.50 78 ILE A N 1
ATOM 602 C CA . ILE A 1 78 ? -10.760 -8.869 -11.517 1.00 98.50 78 ILE A CA 1
ATOM 603 C C . ILE A 1 78 ? -10.160 -9.867 -10.526 1.00 98.50 78 ILE A C 1
ATOM 605 O O . ILE A 1 78 ? -10.559 -9.907 -9.362 1.00 98.50 78 ILE A O 1
ATOM 609 N N . THR A 1 79 ? -9.191 -10.660 -10.974 1.00 98.50 79 THR A N 1
ATOM 610 C CA . THR A 1 79 ? -8.476 -11.611 -10.114 1.00 98.50 79 THR A CA 1
ATOM 611 C C . THR A 1 79 ? -7.162 -10.976 -9.653 1.00 98.50 79 THR A C 1
ATOM 613 O O . THR A 1 79 ? -6.275 -10.773 -10.481 1.00 98.50 79 THR A O 1
ATOM 616 N N . PRO A 1 80 ? -7.009 -10.596 -8.375 1.00 98.38 80 PRO A N 1
ATOM 617 C CA . PRO A 1 80 ? -5.760 -10.017 -7.894 1.00 98.38 80 PRO A CA 1
ATOM 618 C C . PRO A 1 80 ? -4.696 -11.093 -7.634 1.00 98.38 80 PRO A C 1
ATOM 620 O O . PRO A 1 80 ? -5.019 -12.151 -7.100 1.00 98.38 80 PRO A O 1
ATOM 623 N N . ILE A 1 81 ? -3.434 -10.782 -7.945 1.00 98.56 81 ILE A N 1
ATOM 624 C CA . ILE A 1 81 ? -2.255 -11.451 -7.370 1.00 98.56 81 ILE A CA 1
ATOM 625 C C . ILE A 1 81 ? -1.504 -10.410 -6.545 1.00 98.56 81 ILE A C 1
ATOM 627 O O . ILE A 1 81 ? -0.963 -9.457 -7.106 1.00 98.56 81 ILE A O 1
ATOM 631 N N . TYR A 1 82 ? -1.473 -10.561 -5.227 1.00 98.56 82 TYR A N 1
ATOM 632 C CA . TYR A 1 82 ? -0.784 -9.615 -4.350 1.00 98.56 82 TYR A CA 1
ATOM 633 C C . TYR A 1 82 ? 0.721 -9.888 -4.344 1.00 98.56 82 TYR A C 1
ATOM 635 O O . TYR A 1 82 ? 1.148 -11.017 -4.125 1.00 98.56 82 TYR A O 1
ATOM 643 N N . VAL A 1 83 ? 1.532 -8.865 -4.603 1.00 98.31 83 VAL A N 1
ATOM 644 C CA . VAL A 1 83 ? 2.991 -8.983 -4.668 1.00 98.31 83 VAL A CA 1
ATOM 645 C C . VAL A 1 83 ? 3.615 -8.163 -3.549 1.00 98.31 83 VAL A C 1
ATOM 647 O O . VAL A 1 83 ? 3.454 -6.943 -3.493 1.00 98.31 83 VAL A O 1
ATOM 650 N N . PHE A 1 84 ? 4.315 -8.855 -2.657 1.00 97.19 84 PHE A N 1
ATOM 651 C CA . PHE A 1 84 ? 5.057 -8.269 -1.548 1.00 97.19 84 PHE A CA 1
ATOM 652 C C . PHE A 1 84 ? 6.516 -8.033 -1.940 1.00 97.19 84 PHE A C 1
ATOM 654 O O . PHE A 1 84 ? 7.106 -8.825 -2.680 1.00 97.19 84 PHE A O 1
ATOM 661 N N . ASP A 1 85 ? 7.116 -6.978 -1.391 1.00 95.06 85 ASP A N 1
ATOM 662 C CA . ASP A 1 85 ? 8.569 -6.833 -1.403 1.00 95.06 85 ASP A CA 1
ATOM 663 C C . ASP A 1 85 ? 9.235 -7.932 -0.560 1.00 95.06 85 ASP A C 1
ATOM 665 O O . ASP A 1 85 ? 8.662 -8.476 0.393 1.00 95.06 85 ASP A O 1
ATOM 669 N N . GLY A 1 86 ? 10.465 -8.256 -0.934 1.00 94.31 86 GLY A N 1
ATOM 670 C CA . GLY A 1 86 ? 11.327 -9.210 -0.261 1.00 94.31 86 GLY A CA 1
ATOM 671 C C . GLY A 1 86 ? 12.456 -8.541 0.503 1.00 94.31 86 GLY A C 1
ATOM 672 O O . GLY A 1 86 ? 12.288 -7.544 1.210 1.00 94.31 86 GLY A O 1
ATOM 673 N N . LYS A 1 87 ? 13.640 -9.136 0.379 1.00 91.31 87 LYS A N 1
ATOM 674 C CA . LYS A 1 87 ? 14.833 -8.700 1.092 1.00 91.31 87 LYS A CA 1
ATOM 675 C C . LYS A 1 87 ? 15.404 -7.420 0.484 1.00 91.31 87 LYS A C 1
ATOM 677 O O . LYS A 1 87 ? 15.181 -7.100 -0.679 1.00 91.31 87 LYS A O 1
ATOM 682 N N . GLN A 1 88 ? 16.194 -6.684 1.258 1.00 84.31 88 GLN A N 1
ATOM 683 C CA . GLN A 1 88 ? 16.895 -5.494 0.772 1.00 84.31 88 GLN A CA 1
ATOM 684 C C . GLN A 1 88 ? 18.415 -5.715 0.812 1.00 84.31 88 GLN A C 1
ATOM 686 O O . GLN A 1 88 ? 18.990 -5.764 1.901 1.00 84.31 88 GLN A O 1
ATOM 691 N N . PRO A 1 89 ? 19.092 -5.848 -0.345 1.00 81.62 89 PRO A N 1
ATOM 692 C CA . PRO A 1 89 ? 20.548 -5.921 -0.413 1.00 81.62 89 PRO A CA 1
ATOM 693 C C . PRO A 1 89 ? 21.210 -4.628 0.073 1.00 81.62 89 PRO A C 1
ATOM 695 O O . PRO A 1 89 ? 20.736 -3.529 -0.217 1.00 81.62 89 PRO A O 1
ATOM 698 N N . SER A 1 90 ? 22.354 -4.749 0.750 1.00 73.88 90 SER A N 1
ATOM 699 C CA . SER A 1 90 ? 23.040 -3.631 1.423 1.00 73.88 90 SER A CA 1
ATOM 700 C C . SER A 1 90 ? 23.456 -2.492 0.473 1.00 73.88 90 SER A C 1
ATOM 702 O O . SER A 1 90 ? 23.410 -1.313 0.832 1.00 73.88 90 SER A O 1
ATOM 704 N N . ASN A 1 91 ? 23.820 -2.829 -0.768 1.00 76.12 91 ASN A N 1
ATOM 705 C CA . ASN A 1 91 ? 24.284 -1.880 -1.786 1.00 76.12 91 ASN A CA 1
ATOM 706 C C . ASN A 1 91 ? 23.169 -1.338 -2.705 1.00 76.12 91 ASN A C 1
ATOM 708 O O . ASN A 1 91 ? 23.416 -0.454 -3.545 1.00 76.12 91 ASN A O 1
ATOM 712 N N . MET A 1 92 ? 21.942 -1.844 -2.561 1.00 78.19 92 MET A N 1
ATOM 713 C CA . MET A 1 92 ? 20.782 -1.453 -3.359 1.00 78.19 92 MET A CA 1
ATOM 714 C C . MET A 1 92 ? 20.029 -0.307 -2.675 1.00 78.19 92 MET A C 1
ATOM 716 O O . MET A 1 92 ? 19.817 -0.335 -1.468 1.00 78.19 92 MET A O 1
ATOM 720 N N . LYS A 1 93 ? 19.673 0.744 -3.431 1.00 74.19 93 LYS A N 1
ATOM 721 C CA . LYS A 1 93 ? 18.957 1.942 -2.933 1.00 74.19 93 LYS A CA 1
ATOM 722 C C . LYS A 1 93 ? 19.537 2.567 -1.640 1.00 74.19 93 LYS A C 1
ATOM 724 O O . LYS A 1 93 ? 18.841 3.314 -0.958 1.00 74.19 93 LYS A O 1
ATOM 729 N N . LYS A 1 94 ? 20.824 2.337 -1.324 1.00 71.31 94 LYS A N 1
ATOM 730 C CA . LYS A 1 94 ? 21.478 2.717 -0.052 1.00 71.31 94 LYS A CA 1
ATOM 731 C C . LYS A 1 94 ? 21.163 4.148 0.396 1.00 71.31 94 LYS A C 1
ATOM 733 O O . LYS A 1 94 ? 20.661 4.345 1.493 1.00 71.31 94 LYS A O 1
ATOM 738 N N . ASN A 1 95 ? 21.355 5.131 -0.485 1.00 68.12 95 ASN A N 1
ATOM 739 C CA . ASN A 1 95 ? 21.095 6.541 -0.171 1.00 68.12 95 ASN A CA 1
ATOM 740 C C . ASN A 1 95 ? 19.618 6.829 0.161 1.00 68.12 95 ASN A C 1
ATOM 742 O O . ASN A 1 95 ? 19.325 7.640 1.036 1.00 68.12 95 ASN A O 1
ATOM 746 N N . GLU A 1 96 ? 18.682 6.210 -0.563 1.00 69.00 96 GLU A N 1
ATOM 747 C CA . GLU A 1 96 ? 17.247 6.419 -0.348 1.00 69.00 96 GLU A CA 1
ATOM 748 C C . GLU A 1 96 ? 16.786 5.722 0.937 1.00 69.00 96 GLU A C 1
ATOM 750 O O . GLU A 1 96 ? 16.049 6.310 1.731 1.00 69.00 96 GLU A O 1
ATOM 755 N N . ASN A 1 97 ? 17.301 4.520 1.198 1.00 72.00 97 ASN A N 1
ATOM 756 C CA . ASN A 1 97 ? 17.044 3.775 2.426 1.00 72.00 97 ASN A CA 1
ATOM 757 C C . ASN A 1 97 ? 17.622 4.490 3.655 1.00 72.00 97 ASN A C 1
ATOM 759 O O . ASN A 1 97 ? 16.918 4.654 4.648 1.00 72.00 97 ASN A O 1
ATOM 763 N N . GLU A 1 98 ? 18.847 5.014 3.579 1.00 73.81 98 GLU A N 1
ATOM 764 C CA . GLU A 1 98 ? 19.449 5.849 4.627 1.00 73.81 98 GLU A CA 1
ATOM 765 C C . GLU A 1 98 ? 18.639 7.129 4.869 1.00 73.81 98 GLU A C 1
ATOM 767 O O . GLU A 1 98 ? 18.412 7.527 6.012 1.00 73.81 98 GLU A O 1
ATOM 772 N N . ARG A 1 99 ? 18.125 7.769 3.813 1.00 72.94 99 ARG A N 1
ATOM 773 C CA . ARG A 1 99 ? 17.261 8.953 3.933 1.00 72.94 99 ARG A CA 1
ATOM 774 C C . ARG A 1 99 ? 15.918 8.630 4.598 1.00 72.94 99 ARG A C 1
ATOM 776 O O . ARG A 1 99 ? 15.445 9.399 5.435 1.00 72.94 99 ARG A O 1
ATOM 783 N N . ARG A 1 100 ? 15.282 7.510 4.244 1.00 70.44 100 ARG A N 1
ATOM 784 C CA . ARG A 1 100 ? 14.030 7.053 4.880 1.00 70.44 100 ARG A CA 1
ATOM 785 C C . ARG A 1 100 ? 14.259 6.624 6.329 1.00 70.44 100 ARG A C 1
ATOM 787 O O . ARG A 1 100 ? 13.475 7.001 7.206 1.00 70.44 100 ARG A O 1
ATOM 794 N N . GLY A 1 101 ? 15.344 5.895 6.577 1.00 74.75 101 GLY A N 1
ATOM 795 C CA . GLY A 1 101 ? 15.760 5.425 7.895 1.00 74.75 101 GLY A CA 1
ATOM 796 C C . GLY A 1 101 ? 16.103 6.578 8.832 1.00 74.75 101 GLY A C 1
ATOM 797 O O . GLY A 1 101 ? 15.578 6.634 9.938 1.00 74.75 101 GLY A O 1
ATOM 798 N N . SER A 1 102 ? 16.889 7.555 8.371 1.00 79.50 102 SER A N 1
ATOM 799 C CA . SER A 1 102 ? 17.275 8.729 9.168 1.00 79.50 102 SER A CA 1
ATOM 800 C C . SER A 1 102 ? 16.079 9.580 9.590 1.00 79.50 102 SER A C 1
ATOM 802 O O . SER A 1 102 ? 16.016 9.992 10.745 1.00 79.50 102 SER A O 1
ATOM 804 N N . LYS A 1 103 ? 15.082 9.780 8.717 1.00 80.50 103 LYS A N 1
ATOM 805 C CA . LYS A 1 103 ? 13.828 10.456 9.092 1.00 80.50 103 LYS A CA 1
ATOM 806 C C . LYS A 1 103 ? 13.077 9.708 10.194 1.00 80.50 103 LYS A C 1
ATOM 808 O O . LYS A 1 103 ? 12.672 10.319 11.176 1.00 80.50 103 LYS A O 1
ATOM 813 N N . SER A 1 104 ? 12.925 8.392 10.043 1.00 82.56 104 SER A N 1
ATOM 814 C CA . SER A 1 104 ? 12.244 7.552 11.037 1.00 82.56 104 SER A CA 1
ATOM 815 C C . SER A 1 104 ? 12.992 7.526 12.374 1.00 82.56 104 SER A C 1
ATOM 817 O O . SER A 1 104 ? 12.380 7.634 13.433 1.00 82.56 104 SER A O 1
ATOM 819 N N . ALA A 1 105 ? 14.322 7.419 12.333 1.00 85.12 105 ALA A N 1
ATOM 820 C CA . ALA A 1 105 ? 15.180 7.419 13.511 1.00 85.12 105 ALA A CA 1
ATOM 821 C C . ALA A 1 105 ? 15.154 8.774 14.230 1.00 85.12 105 ALA A C 1
ATOM 823 O O . ALA A 1 105 ? 15.016 8.814 15.449 1.00 85.12 105 ALA A O 1
ATOM 824 N N . ALA A 1 106 ? 15.209 9.884 13.488 1.00 87.62 106 ALA A N 1
ATOM 825 C CA . ALA A 1 106 ? 15.085 11.224 14.054 1.00 87.62 106 ALA A CA 1
ATOM 826 C C . ALA A 1 106 ? 13.722 11.430 14.732 1.00 87.62 106 ALA A C 1
ATOM 828 O O . ALA A 1 106 ? 13.670 11.954 15.844 1.00 87.62 106 ALA A O 1
ATOM 829 N N . ALA A 1 107 ? 12.630 10.970 14.110 1.00 87.75 107 ALA A N 1
ATOM 830 C CA . ALA A 1 107 ? 11.302 10.987 14.725 1.00 87.75 107 ALA A CA 1
ATOM 831 C C . ALA A 1 107 ? 11.260 10.146 16.012 1.00 87.75 107 ALA A C 1
ATOM 833 O O . ALA A 1 107 ? 10.710 10.592 17.015 1.00 87.75 107 ALA A O 1
ATOM 834 N N . LYS A 1 108 ? 11.926 8.983 16.029 1.00 89.56 108 LYS A N 1
ATOM 835 C CA . LYS A 1 108 ? 12.041 8.126 17.220 1.00 89.56 108 LYS A CA 1
ATOM 836 C C . LYS A 1 108 ? 12.814 8.774 18.362 1.00 89.56 108 LYS A C 1
ATOM 838 O O . LYS A 1 108 ? 12.399 8.671 19.512 1.00 89.56 108 LYS A O 1
ATOM 843 N N . VAL A 1 109 ? 13.898 9.485 18.060 1.00 91.25 109 VAL A N 1
ATOM 844 C CA . VAL A 1 109 ? 14.645 10.259 19.064 1.00 91.25 109 VAL A CA 1
ATOM 845 C C . VAL A 1 109 ? 13.769 11.366 19.653 1.00 91.25 109 VAL A C 1
ATOM 847 O O . VAL A 1 109 ? 13.694 11.489 20.874 1.00 91.25 109 VAL A O 1
ATOM 850 N N . LYS A 1 110 ? 13.058 12.128 18.809 1.00 91.88 110 LYS A N 1
ATOM 851 C CA . LYS A 1 110 ? 12.123 13.172 19.266 1.00 91.88 110 LYS A CA 1
ATOM 852 C C . LYS A 1 110 ? 11.007 12.596 20.135 1.00 91.88 110 LYS A C 1
ATOM 854 O O . LYS A 1 110 ? 10.736 13.134 21.202 1.00 91.88 110 LYS A O 1
ATOM 859 N N . TYR A 1 111 ? 10.413 11.484 19.707 1.00 90.38 111 TYR A N 1
ATOM 860 C CA . TYR A 1 111 ? 9.370 10.773 20.439 1.00 90.38 111 TYR A CA 1
ATOM 861 C C . TYR A 1 111 ? 9.842 10.324 21.827 1.00 90.38 111 TYR A C 1
ATOM 863 O O . TYR A 1 111 ? 9.205 10.639 22.829 1.00 90.38 111 TYR A O 1
ATOM 871 N N . ASN A 1 112 ? 10.992 9.649 21.903 1.00 89.69 112 ASN A N 1
ATOM 872 C CA . ASN A 1 112 ? 11.540 9.169 23.171 1.00 89.69 112 ASN A CA 1
ATOM 873 C C . ASN A 1 112 ? 11.929 10.324 24.103 1.00 89.69 112 ASN A C 1
ATOM 875 O O . ASN A 1 112 ? 11.637 10.268 25.294 1.00 89.69 112 ASN A O 1
ATOM 879 N N . GLY A 1 113 ? 12.549 11.383 23.570 1.00 90.00 113 GLY A N 1
ATOM 880 C CA . GLY A 1 113 ? 12.880 12.577 24.350 1.00 90.00 113 GLY A CA 1
ATOM 881 C C . GLY A 1 113 ? 11.632 13.279 24.889 1.00 90.00 113 GLY A C 1
ATOM 882 O O . GLY A 1 113 ? 11.601 13.697 26.044 1.00 90.00 113 GLY A O 1
ATOM 883 N N . PHE A 1 114 ? 10.571 13.344 24.083 1.00 89.19 114 PHE A N 1
ATOM 884 C CA . PHE A 1 114 ? 9.283 13.889 24.496 1.00 89.19 114 PHE A CA 1
ATOM 885 C C . PHE A 1 114 ? 8.634 13.057 25.611 1.00 89.19 114 PHE A C 1
ATOM 887 O O . PHE A 1 114 ? 8.244 13.615 26.636 1.00 89.19 114 PHE A O 1
ATOM 894 N N . LEU A 1 115 ? 8.596 11.726 25.469 1.00 86.69 115 LEU A N 1
ATOM 895 C CA . LEU A 1 115 ? 8.101 10.831 26.519 1.00 86.69 115 LEU A CA 1
ATOM 896 C C . LEU A 1 115 ? 8.910 10.943 27.814 1.00 86.69 115 LEU A C 1
ATOM 898 O O . LEU A 1 115 ? 8.324 10.971 28.892 1.00 86.69 115 LEU A O 1
ATOM 902 N N . HIS A 1 116 ? 10.238 11.021 27.718 1.00 87.06 116 HIS A N 1
ATOM 903 C CA . HIS A 1 116 ? 11.104 11.195 28.880 1.00 87.06 116 HIS A CA 1
ATOM 904 C C . HIS A 1 116 ? 10.764 12.489 29.631 1.00 87.06 116 HIS A C 1
ATOM 906 O O . HIS A 1 116 ? 10.514 12.457 30.832 1.00 87.06 116 HIS A O 1
ATOM 912 N N . ASN A 1 117 ? 10.666 13.611 28.914 1.00 86.56 117 ASN A N 1
ATOM 913 C CA . ASN A 1 117 ? 10.331 14.904 29.510 1.00 86.56 117 ASN A CA 1
ATOM 914 C C . ASN A 1 117 ? 8.957 14.909 30.188 1.00 86.56 117 ASN A C 1
ATOM 916 O O . ASN A 1 117 ? 8.809 15.535 31.233 1.00 86.56 117 ASN A O 1
ATOM 920 N N . LEU A 1 118 ? 7.964 14.220 29.616 1.00 83.50 118 LEU A N 1
ATOM 921 C CA . LEU A 1 118 ? 6.640 14.094 30.228 1.00 83.50 118 LEU A CA 1
ATOM 922 C C . LEU A 1 118 ? 6.675 13.276 31.522 1.00 83.50 118 LEU A C 1
ATOM 924 O O . LEU A 1 118 ? 6.037 13.662 32.496 1.00 83.50 118 LEU A O 1
ATOM 928 N N . ARG A 1 119 ? 7.452 12.189 31.562 1.00 78.88 119 ARG A N 1
ATOM 929 C CA . ARG A 1 119 ? 7.598 11.344 32.761 1.00 78.88 119 ARG A CA 1
ATOM 930 C C . ARG A 1 119 ? 8.334 12.034 33.901 1.00 78.88 119 ARG A C 1
ATOM 932 O O . ARG A 1 119 ? 8.091 11.707 35.053 1.00 78.88 119 ARG A O 1
ATOM 939 N N . SER A 1 120 ? 9.242 12.958 33.592 1.00 81.69 120 SER A N 1
ATOM 940 C CA . SER A 1 120 ? 9.985 13.718 34.603 1.00 81.69 120 SER A CA 1
ATOM 941 C C . SER A 1 120 ? 9.164 14.834 35.261 1.00 81.69 120 SER A C 1
ATOM 943 O O . SER A 1 120 ? 9.686 15.526 36.135 1.00 81.69 120 SER A O 1
ATOM 945 N N . ARG A 1 121 ? 7.911 15.058 34.841 1.00 82.44 121 ARG A N 1
ATOM 946 C CA . ARG A 1 121 ? 7.039 16.067 35.453 1.00 82.44 121 ARG A CA 1
ATOM 947 C C . ARG A 1 121 ? 6.489 15.576 36.796 1.00 82.44 121 ARG A C 1
ATOM 949 O O . ARG A 1 121 ? 6.291 14.372 36.955 1.00 82.44 121 ARG A O 1
ATOM 956 N N . PRO A 1 122 ? 6.198 16.493 37.739 1.00 72.81 122 PRO A N 1
ATOM 957 C CA . PRO A 1 122 ? 5.446 16.149 38.938 1.00 72.81 122 PRO A CA 1
ATOM 958 C C . PRO A 1 122 ? 4.118 15.504 38.536 1.00 72.81 122 PRO A C 1
ATOM 960 O O . PRO A 1 122 ? 3.363 16.086 37.754 1.00 72.81 122 PRO A O 1
ATOM 963 N N . GLN A 1 123 ? 3.868 14.299 39.039 1.00 68.06 123 GLN A N 1
ATOM 964 C CA . GLN A 1 123 ? 2.572 13.642 38.906 1.00 68.06 123 GLN A CA 1
ATOM 965 C C . GLN A 1 123 ? 1.604 14.245 39.924 1.00 68.06 123 GLN A C 1
ATOM 967 O O . GLN A 1 123 ? 2.025 14.705 40.988 1.00 68.06 123 GLN A O 1
ATOM 972 N N . LEU A 1 124 ? 0.315 14.254 39.594 1.00 69.25 124 LEU A N 1
ATOM 973 C CA . LEU A 1 124 ? -0.725 14.528 40.585 1.00 69.25 124 LEU A CA 1
ATOM 974 C C . LEU A 1 124 ? -0.767 13.391 41.619 1.00 69.25 124 LEU A C 1
ATOM 976 O O . LEU A 1 124 ? -0.306 12.284 41.341 1.00 69.25 124 LEU A O 1
ATOM 980 N N . ASP A 1 125 ? -1.387 13.627 42.777 1.00 64.50 125 ASP A N 1
ATOM 981 C CA . ASP A 1 125 ? -1.591 12.589 43.806 1.00 64.50 125 ASP A CA 1
ATOM 982 C C . ASP A 1 125 ? -2.354 11.358 43.264 1.00 64.50 125 ASP A C 1
ATOM 984 O O . ASP A 1 125 ? -2.248 10.263 43.808 1.00 64.50 125 ASP A O 1
ATOM 988 N N . SER A 1 126 ? -3.089 11.522 42.157 1.00 61.34 126 SER A N 1
ATOM 989 C CA . SER A 1 126 ? -3.786 10.470 41.402 1.00 61.34 126 SER A CA 1
ATOM 990 C C . SER A 1 126 ? -2.883 9.631 40.477 1.00 61.34 126 SER A C 1
ATOM 992 O O . SER A 1 126 ? -3.380 8.741 39.782 1.00 61.34 126 SER A O 1
ATOM 994 N N . GLY A 1 127 ? -1.578 9.923 40.407 1.00 67.19 127 GLY A N 1
ATOM 995 C CA . GLY A 1 127 ? -0.638 9.320 39.451 1.00 67.19 127 GLY A CA 1
ATOM 996 C C . GLY A 1 127 ? -0.774 9.853 38.016 1.00 67.19 127 GLY A C 1
ATOM 997 O O . GLY A 1 127 ? -0.151 9.322 37.097 1.00 67.19 127 GLY A O 1
ATOM 998 N N . GLU A 1 128 ? -1.591 10.892 37.806 1.00 71.56 128 GLU A N 1
ATOM 999 C CA . GLU A 1 128 ? -1.835 11.513 36.499 1.00 71.56 128 GLU A CA 1
ATOM 1000 C C . GLU A 1 128 ? -0.657 12.344 36.013 1.00 71.56 128 GLU A C 1
ATOM 1002 O O . GLU A 1 128 ? -0.118 13.188 36.737 1.00 71.56 128 GLU A O 1
ATOM 1007 N N . ILE A 1 129 ? -0.330 12.174 34.731 1.00 75.44 129 ILE A N 1
ATOM 1008 C CA . ILE A 1 129 ? 0.507 13.125 34.005 1.00 75.44 129 ILE A CA 1
ATOM 1009 C C . ILE A 1 129 ? -0.415 14.155 33.352 1.00 75.44 129 ILE A C 1
ATOM 1011 O O . ILE A 1 129 ? -1.248 13.815 32.512 1.00 75.44 129 ILE A O 1
ATOM 1015 N N . VAL A 1 130 ? -0.235 15.433 33.692 1.00 77.38 130 VAL A N 1
ATOM 1016 C CA . VAL A 1 130 ? -0.934 16.529 33.010 1.00 77.38 130 VAL A CA 1
ATOM 1017 C C . VAL A 1 130 ? -0.330 16.709 31.618 1.00 77.38 130 VAL A C 1
ATOM 1019 O O . VAL A 1 130 ? 0.835 17.097 31.469 1.00 77.38 130 VAL A O 1
ATOM 1022 N N . VAL A 1 131 ? -1.134 16.418 30.598 1.00 77.56 131 VAL A N 1
ATOM 1023 C CA . VAL A 1 131 ? -0.752 16.503 29.186 1.00 77.56 131 VAL A CA 1
ATOM 1024 C C . VAL A 1 131 ? -1.755 17.396 28.473 1.00 77.56 131 VAL A C 1
ATOM 1026 O O . VAL A 1 131 ? -2.952 17.115 28.471 1.00 77.56 131 VAL A O 1
ATOM 1029 N N . SER A 1 132 ? -1.265 18.469 27.860 1.00 80.62 132 SER A N 1
ATOM 1030 C CA . SER A 1 132 ? -2.090 19.365 27.047 1.00 80.62 132 SER A CA 1
ATOM 1031 C C . SER A 1 132 ? -2.515 18.712 25.728 1.00 80.62 132 SER A C 1
ATOM 1033 O O . SER A 1 132 ? -1.875 17.786 25.224 1.00 80.62 132 SER A O 1
ATOM 1035 N N . GLU A 1 133 ? -3.572 19.232 25.109 1.00 71.38 133 GLU A N 1
ATOM 1036 C CA . GLU A 1 133 ? -4.031 18.731 23.809 1.00 71.38 133 GLU A CA 1
ATOM 1037 C C . GLU A 1 133 ? -2.972 18.930 22.711 1.00 71.38 133 GLU A C 1
ATOM 1039 O O . GLU A 1 133 ? -2.752 18.054 21.876 1.00 71.38 133 GLU A O 1
ATOM 1044 N N . GLN A 1 134 ? -2.222 20.037 22.761 1.00 76.94 134 GLN A N 1
ATOM 1045 C CA . GLN A 1 134 ? -1.110 20.286 21.840 1.00 76.94 134 GLN A CA 1
ATOM 1046 C C . GLN A 1 134 ? -0.009 19.223 21.974 1.00 76.94 134 GLN A C 1
ATOM 1048 O O . GLN A 1 134 ? 0.580 18.797 20.982 1.00 76.94 134 GLN A O 1
ATOM 1053 N N . GLU A 1 135 ? 0.259 18.767 23.195 1.00 82.81 135 GLU A N 1
ATOM 1054 C CA . GLU A 1 135 ? 1.233 17.712 23.472 1.00 82.81 135 GLU A CA 1
ATOM 1055 C C . GLU A 1 135 ? 0.762 16.339 22.973 1.00 82.81 135 GLU A C 1
ATOM 1057 O O . GLU A 1 135 ? 1.563 15.584 22.415 1.00 82.81 135 GLU A O 1
ATOM 1062 N N . ARG A 1 136 ? -0.535 16.030 23.102 1.00 77.31 136 ARG A N 1
ATOM 1063 C CA . ARG A 1 136 ? -1.141 14.810 22.539 1.00 77.31 136 ARG A CA 1
ATOM 1064 C C . ARG A 1 136 ? -1.056 14.798 21.014 1.00 77.31 136 ARG A C 1
ATOM 1066 O O . ARG A 1 136 ? -0.644 13.798 20.421 1.00 77.31 136 ARG A O 1
ATOM 1073 N N . GLN A 1 137 ? -1.373 15.928 20.391 1.00 79.88 137 GLN A N 1
ATOM 1074 C CA . GLN A 1 137 ? -1.278 16.113 18.948 1.00 79.88 137 GLN A CA 1
ATOM 1075 C C . GLN A 1 137 ? 0.164 15.933 18.446 1.00 79.88 137 GLN A C 1
ATOM 1077 O O . GLN A 1 137 ? 0.404 15.230 17.463 1.00 79.88 137 GLN A O 1
ATOM 1082 N N . LEU A 1 138 ? 1.140 16.496 19.160 1.00 85.06 138 LEU A N 1
ATOM 1083 C CA . LEU A 1 138 ? 2.555 16.355 18.823 1.00 85.06 138 LEU A CA 1
ATOM 1084 C C . LEU A 1 138 ? 3.049 14.903 18.963 1.00 85.06 138 LEU A C 1
ATOM 1086 O O . LEU A 1 138 ? 3.803 14.414 18.118 1.00 85.06 138 LEU A O 1
ATOM 1090 N N . LEU A 1 139 ? 2.595 14.178 19.993 1.00 82.94 139 LEU A N 1
ATOM 1091 C CA . LEU A 1 139 ? 2.893 12.752 20.160 1.00 82.94 139 LEU A CA 1
ATOM 1092 C C . LEU A 1 139 ? 2.389 11.930 18.966 1.00 82.94 139 LEU A C 1
ATOM 1094 O O . LEU A 1 139 ? 3.094 11.040 18.479 1.00 82.94 139 LEU A O 1
ATOM 1098 N N . TRP A 1 140 ? 1.179 12.234 18.489 1.00 81.31 140 TRP A N 1
ATOM 1099 C CA . TRP A 1 140 ? 0.616 11.600 17.302 1.00 81.31 140 TRP A CA 1
ATOM 1100 C C . TRP A 1 140 ? 1.458 11.878 16.055 1.00 81.31 140 TRP A C 1
ATOM 1102 O O . TRP A 1 140 ? 1.772 10.946 15.312 1.00 81.31 140 TRP A O 1
ATOM 1112 N N . GLU A 1 141 ? 1.874 13.127 15.845 1.00 85.12 141 GLU A N 1
ATOM 1113 C CA . GLU A 1 141 ? 2.725 13.499 14.713 1.00 85.12 141 GLU A CA 1
ATOM 1114 C C . GLU A 1 141 ? 4.039 12.715 14.715 1.00 85.12 141 GLU A C 1
ATOM 1116 O O . GLU A 1 141 ? 4.403 12.128 13.692 1.00 85.12 141 GLU A O 1
ATOM 1121 N N . TYR A 1 142 ? 4.698 12.601 15.872 1.00 88.31 142 TYR A N 1
ATOM 1122 C CA . TYR A 1 142 ? 5.904 11.785 16.003 1.00 88.31 142 TYR A CA 1
ATOM 1123 C C . TYR A 1 142 ? 5.647 10.308 15.699 1.00 88.31 142 TYR A C 1
ATOM 1125 O O . TYR A 1 142 ? 6.421 9.693 14.962 1.00 88.31 142 TYR A O 1
ATOM 1133 N N . ARG A 1 143 ? 4.550 9.724 16.199 1.00 85.69 143 ARG A N 1
ATOM 1134 C CA . ARG A 1 143 ? 4.184 8.332 15.877 1.00 85.69 143 ARG A CA 1
ATOM 1135 C C . ARG A 1 143 ? 3.937 8.125 14.392 1.00 85.69 143 ARG A C 1
ATOM 1137 O O . ARG A 1 143 ? 4.419 7.144 13.833 1.00 85.69 143 ARG A O 1
ATOM 1144 N N . ARG A 1 144 ? 3.243 9.051 13.736 1.00 84.88 144 ARG A N 1
ATOM 1145 C CA . ARG A 1 144 ? 3.002 9.006 12.290 1.00 84.88 144 ARG A CA 1
ATOM 1146 C C . ARG A 1 144 ? 4.309 9.086 11.502 1.00 84.88 144 ARG A C 1
ATOM 1148 O O . ARG A 1 144 ? 4.502 8.331 10.556 1.00 84.88 144 ARG A O 1
ATOM 1155 N N . GLU A 1 145 ? 5.239 9.947 11.912 1.00 86.25 145 GLU A N 1
ATOM 1156 C CA . GLU A 1 145 ? 6.559 10.046 11.276 1.00 86.25 145 GLU A CA 1
ATOM 1157 C C . GLU A 1 145 ? 7.417 8.784 11.467 1.00 86.25 145 GLU A C 1
ATOM 1159 O O . GLU A 1 145 ? 8.166 8.416 10.552 1.00 86.25 145 GLU A O 1
ATOM 1164 N N . MET A 1 146 ? 7.285 8.106 12.614 1.00 86.75 146 MET A N 1
ATOM 1165 C CA . MET A 1 146 ? 7.934 6.822 12.914 1.00 86.75 146 MET A CA 1
ATOM 1166 C C . MET A 1 146 ? 7.268 5.615 12.241 1.00 86.75 146 MET A C 1
ATOM 1168 O O . MET A 1 146 ? 7.943 4.617 12.004 1.00 86.75 146 MET A O 1
ATOM 1172 N N . SER A 1 147 ? 5.961 5.681 11.972 1.00 85.00 147 SER A N 1
ATOM 1173 C CA . SER A 1 147 ? 5.158 4.562 11.468 1.00 85.00 147 SER A CA 1
ATOM 1174 C C . SER A 1 147 ? 5.682 4.066 10.129 1.00 85.00 147 SER A C 1
ATOM 1176 O O . SER A 1 147 ? 5.776 4.821 9.161 1.00 85.00 147 SER A O 1
ATOM 1178 N N . ARG A 1 148 ? 6.012 2.780 10.060 1.00 85.31 148 ARG A N 1
ATOM 1179 C CA . ARG A 1 148 ? 6.397 2.086 8.831 1.00 85.31 148 ARG A CA 1
ATOM 1180 C C . ARG A 1 148 ? 5.671 0.747 8.780 1.00 85.31 148 ARG A C 1
ATOM 1182 O O . ARG A 1 148 ? 5.416 0.200 9.853 1.00 85.31 148 ARG A O 1
ATOM 1189 N N . PRO A 1 149 ? 5.350 0.227 7.584 1.00 87.56 149 PRO A N 1
ATOM 1190 C CA . PRO A 1 149 ? 4.830 -1.128 7.443 1.00 87.56 149 PRO A CA 1
ATOM 1191 C C . PRO A 1 149 ? 5.676 -2.127 8.231 1.00 87.56 149 PRO A C 1
ATOM 1193 O O . PRO A 1 149 ? 6.908 -2.084 8.163 1.00 87.56 149 PRO A O 1
ATOM 1196 N N . THR A 1 150 ? 5.022 -2.984 9.008 1.00 88.31 150 THR A N 1
ATOM 1197 C CA . THR A 1 150 ? 5.695 -3.982 9.845 1.00 88.31 150 THR A CA 1
ATOM 1198 C C . THR A 1 150 ? 5.544 -5.375 9.249 1.00 88.31 150 THR A C 1
ATOM 1200 O O . THR A 1 150 ? 4.643 -5.638 8.452 1.00 88.31 150 THR A O 1
ATOM 1203 N N . VAL A 1 151 ? 6.407 -6.306 9.661 1.00 89.81 151 VAL A N 1
ATOM 1204 C CA . VAL A 1 151 ? 6.255 -7.719 9.275 1.00 89.81 151 VAL A CA 1
ATOM 1205 C C . VAL A 1 151 ? 4.953 -8.319 9.801 1.00 89.81 151 VAL A C 1
ATOM 1207 O O . VAL A 1 151 ? 4.393 -9.199 9.155 1.00 89.81 151 VAL A O 1
ATOM 1210 N N . GLN A 1 152 ? 4.434 -7.791 10.915 1.00 90.69 152 GLN A N 1
ATOM 1211 C CA . GLN A 1 152 ? 3.138 -8.161 11.473 1.00 90.69 152 GLN A CA 1
ATOM 1212 C C . GLN A 1 152 ? 1.984 -7.802 10.536 1.00 90.69 152 GLN A C 1
ATOM 1214 O O . GLN A 1 152 ? 1.089 -8.623 10.337 1.00 90.69 152 GLN A O 1
ATOM 1219 N N . ASP A 1 153 ? 2.017 -6.619 9.909 1.00 90.25 153 ASP A N 1
ATOM 1220 C CA . ASP A 1 153 ? 1.013 -6.246 8.907 1.00 90.25 153 ASP A CA 1
ATOM 1221 C C . ASP A 1 153 ? 0.987 -7.265 7.760 1.00 90.25 153 ASP A C 1
ATOM 1223 O O . ASP A 1 153 ? -0.077 -7.740 7.363 1.00 90.25 153 ASP A O 1
ATOM 1227 N N . TYR A 1 154 ? 2.162 -7.629 7.241 1.00 93.69 154 TYR A N 1
ATOM 1228 C CA . TYR A 1 154 ? 2.270 -8.552 6.112 1.00 93.69 154 TYR A CA 1
ATOM 1229 C C . TYR A 1 154 ? 1.874 -9.981 6.480 1.00 93.69 154 TYR A C 1
ATOM 1231 O O . TYR A 1 154 ? 1.139 -10.614 5.723 1.00 93.69 154 TYR A O 1
ATOM 1239 N N . ALA A 1 155 ? 2.296 -10.475 7.645 1.00 93.25 155 ALA A N 1
ATOM 1240 C CA . ALA A 1 155 ? 1.912 -11.796 8.129 1.00 93.25 155 ALA A CA 1
ATOM 1241 C C . ALA A 1 155 ? 0.389 -11.897 8.313 1.00 93.25 155 ALA A C 1
ATOM 1243 O O . ALA A 1 155 ? -0.230 -12.832 7.808 1.00 93.25 155 ALA A O 1
ATOM 1244 N N . SER A 1 156 ? -0.230 -10.885 8.933 1.00 91.12 156 SER A N 1
ATOM 1245 C CA . SER A 1 156 ? -1.685 -10.824 9.123 1.00 91.12 156 SER A CA 1
ATOM 1246 C C . SER A 1 156 ? -2.464 -10.763 7.803 1.00 91.12 156 SER A C 1
ATOM 1248 O O . SER A 1 156 ? -3.532 -11.370 7.677 1.00 91.12 156 SER A O 1
ATOM 1250 N N . LEU A 1 157 ? -1.935 -10.053 6.798 1.00 94.44 157 LEU A N 1
ATOM 1251 C CA . LEU A 1 157 ? -2.512 -10.035 5.454 1.00 94.44 157 LEU A CA 1
ATOM 1252 C C . LEU A 1 157 ? -2.430 -11.405 4.778 1.00 94.44 157 LEU A C 1
ATOM 1254 O O . LEU A 1 157 ? -3.418 -11.821 4.183 1.00 94.44 157 LEU A O 1
ATOM 1258 N N . CYS A 1 158 ? -1.299 -12.105 4.884 1.00 95.44 158 CYS A N 1
ATOM 1259 C CA . CYS A 1 158 ? -1.133 -13.439 4.303 1.00 95.44 158 CYS A CA 1
ATOM 1260 C C . CYS A 1 158 ? -2.111 -14.453 4.906 1.00 95.44 158 CYS A C 1
ATOM 1262 O O . CYS A 1 158 ? -2.720 -15.207 4.155 1.00 95.44 158 CYS A O 1
ATOM 1264 N N . GLU A 1 159 ? -2.315 -14.448 6.229 1.00 93.00 159 GLU A N 1
ATOM 1265 C CA . GLU A 1 159 ? -3.307 -15.333 6.863 1.00 93.00 159 GLU A CA 1
ATOM 1266 C C . GLU A 1 159 ? -4.708 -15.078 6.317 1.00 93.00 159 GLU A C 1
ATOM 1268 O O . GLU A 1 159 ? -5.377 -16.003 5.867 1.00 93.00 159 GLU A O 1
ATOM 1273 N N . TRP A 1 160 ? -5.109 -13.810 6.220 1.00 93.94 160 TRP A N 1
ATOM 1274 C CA . TRP A 1 160 ? -6.385 -13.483 5.593 1.00 93.94 160 TRP A CA 1
ATOM 1275 C C . TRP A 1 160 ? -6.456 -13.904 4.121 1.00 93.94 160 TRP A C 1
ATOM 1277 O O . TRP A 1 160 ? -7.489 -14.396 3.672 1.00 93.94 160 TRP A O 1
ATOM 1287 N N . MET A 1 161 ? -5.384 -13.716 3.352 1.00 96.38 161 MET A N 1
ATOM 1288 C CA . MET A 1 161 ? -5.356 -14.146 1.956 1.00 96.38 161 MET A CA 1
ATOM 1289 C C . MET A 1 161 ? -5.503 -15.669 1.842 1.00 96.38 161 MET A C 1
ATOM 1291 O O . MET A 1 161 ? -6.245 -16.123 0.973 1.00 96.38 161 MET A O 1
ATOM 1295 N N . ASN A 1 162 ? -4.895 -16.443 2.746 1.00 94.94 162 ASN A N 1
ATOM 1296 C CA . ASN A 1 162 ? -5.084 -17.893 2.830 1.00 94.94 162 ASN A CA 1
ATOM 1297 C C . ASN A 1 162 ? -6.536 -18.259 3.168 1.00 94.94 162 ASN A C 1
ATOM 1299 O O . ASN A 1 162 ? -7.116 -19.099 2.482 1.00 94.94 162 ASN A O 1
ATOM 1303 N N . GLU A 1 163 ? -7.148 -17.587 4.153 1.00 92.88 163 GLU A N 1
ATOM 1304 C CA . GLU A 1 163 ? -8.553 -17.794 4.548 1.00 92.88 163 GLU A CA 1
ATOM 1305 C C . GLU A 1 163 ? -9.522 -17.635 3.361 1.00 92.88 163 GLU A C 1
ATOM 1307 O O . GLU A 1 163 ? -10.474 -18.402 3.226 1.00 92.88 163 GLU A O 1
ATOM 1312 N N . VAL A 1 164 ? -9.291 -16.646 2.487 1.00 92.19 164 VAL A N 1
ATOM 1313 C CA . VAL A 1 164 ? -10.183 -16.353 1.346 1.00 92.19 164 VAL A CA 1
ATOM 1314 C C . VAL A 1 164 ? -9.723 -16.964 0.018 1.00 92.19 164 VAL A C 1
ATOM 1316 O O . VAL A 1 164 ? -10.359 -16.736 -1.013 1.00 92.19 164 VAL A O 1
ATOM 1319 N N . GLY A 1 165 ? -8.613 -17.708 0.014 1.00 95.44 165 GLY A N 1
ATOM 1320 C CA . GLY A 1 165 ? -8.013 -18.265 -1.201 1.00 95.44 165 GLY A CA 1
ATOM 1321 C C . GLY A 1 165 ? -7.518 -17.203 -2.194 1.00 95.44 165 GLY A C 1
ATOM 1322 O O . GLY A 1 165 ? -7.573 -17.415 -3.407 1.00 95.44 165 GLY A O 1
ATOM 1323 N N . ALA A 1 166 ? -7.082 -16.039 -1.707 1.00 96.31 166 ALA A N 1
ATOM 1324 C CA . ALA A 1 166 ? -6.462 -15.009 -2.531 1.00 96.31 166 ALA A CA 1
ATOM 1325 C C . ALA A 1 166 ? -5.006 -15.370 -2.852 1.00 96.31 166 ALA A C 1
ATOM 1327 O O . ALA A 1 166 ? -4.230 -15.731 -1.971 1.00 96.31 166 ALA A O 1
ATOM 1328 N N . GLU A 1 167 ? -4.616 -15.223 -4.117 1.00 97.50 167 GLU A N 1
ATOM 1329 C CA . GLU A 1 167 ? -3.249 -15.502 -4.548 1.00 97.50 167 GLU A CA 1
ATOM 1330 C C . GLU A 1 167 ? -2.310 -14.357 -4.155 1.00 97.50 167 GLU A C 1
ATOM 1332 O O . GLU A 1 167 ? -2.587 -13.179 -4.407 1.00 97.50 167 GLU A O 1
ATOM 1337 N N . TYR A 1 168 ? -1.169 -14.710 -3.571 1.00 98.12 168 TYR A N 1
ATOM 1338 C CA . TYR A 1 168 ? -0.104 -13.770 -3.266 1.00 98.12 168 TYR A CA 1
ATOM 1339 C C . TYR A 1 168 ? 1.273 -14.411 -3.406 1.00 98.12 168 TYR A C 1
ATOM 1341 O O . TYR A 1 168 ? 1.413 -15.633 -3.364 1.00 98.12 168 TYR A O 1
ATOM 1349 N N . VAL A 1 169 ? 2.286 -13.570 -3.609 1.00 98.00 169 VAL A N 1
ATOM 1350 C CA . VAL A 1 169 ? 3.687 -13.972 -3.742 1.00 98.00 169 VAL A CA 1
ATOM 1351 C C . VAL A 1 169 ? 4.593 -12.907 -3.132 1.00 98.00 169 VAL A C 1
ATOM 1353 O O . VAL A 1 169 ? 4.255 -11.722 -3.142 1.00 98.00 169 VAL A O 1
ATOM 1356 N N . GLN A 1 170 ? 5.775 -13.294 -2.668 1.00 97.81 170 GLN A N 1
ATOM 1357 C CA . GLN A 1 170 ? 6.836 -12.347 -2.324 1.00 97.81 170 GLN A CA 1
ATOM 1358 C C . GLN A 1 170 ? 7.926 -12.355 -3.393 1.00 97.81 170 GLN A C 1
ATOM 1360 O O . GLN A 1 170 ? 8.347 -13.405 -3.877 1.00 97.81 170 GLN A O 1
ATOM 1365 N N . ALA A 1 171 ? 8.369 -11.162 -3.782 1.00 97.62 171 ALA A N 1
ATOM 1366 C CA . ALA A 1 171 ? 9.549 -10.976 -4.610 1.00 97.62 171 ALA A CA 1
ATOM 1367 C C . ALA A 1 171 ? 10.817 -11.368 -3.836 1.00 97.62 171 ALA A C 1
ATOM 1369 O O . ALA A 1 171 ? 10.842 -11.241 -2.615 1.00 97.62 171 ALA A O 1
ATOM 1370 N N . PRO A 1 172 ? 11.913 -11.768 -4.500 1.00 97.00 172 PRO A N 1
ATOM 1371 C CA . PRO A 1 172 ? 13.183 -11.953 -3.796 1.00 97.00 172 PRO A CA 1
ATOM 1372 C C . PRO A 1 172 ? 13.697 -10.627 -3.218 1.00 97.00 172 PRO A C 1
ATOM 1374 O O . PRO A 1 172 ? 14.200 -10.591 -2.095 1.00 97.00 172 PRO A O 1
ATOM 1377 N N . PHE A 1 173 ? 13.525 -9.537 -3.974 1.00 95.25 173 PHE A N 1
ATOM 1378 C CA . PHE A 1 173 ? 13.906 -8.183 -3.581 1.00 95.25 173 PHE A CA 1
ATOM 1379 C C . PHE A 1 173 ? 12.747 -7.206 -3.855 1.00 95.25 173 PHE A C 1
ATOM 1381 O O . PHE A 1 173 ? 11.879 -7.080 -3.003 1.00 95.25 173 PHE A O 1
ATOM 1388 N N . GLU A 1 174 ? 12.648 -6.568 -5.026 1.00 94.25 174 GLU A N 1
ATOM 1389 C CA . GLU A 1 174 ? 11.557 -5.614 -5.320 1.00 94.25 174 GLU A CA 1
ATOM 1390 C C . GLU A 1 174 ? 10.341 -6.236 -6.021 1.00 94.25 174 GLU A C 1
ATOM 1392 O O . GLU A 1 174 ? 10.472 -7.008 -6.981 1.00 94.25 174 GLU A O 1
ATOM 1397 N N . ALA A 1 175 ? 9.147 -5.828 -5.580 1.00 95.81 175 ALA A N 1
ATOM 1398 C CA . ALA A 1 175 ? 7.867 -6.243 -6.146 1.00 95.81 175 ALA A CA 1
ATOM 1399 C C . ALA A 1 175 ? 7.734 -5.902 -7.641 1.00 95.81 175 ALA A C 1
ATOM 1401 O O . ALA A 1 175 ? 7.174 -6.698 -8.394 1.00 95.81 175 ALA A O 1
ATOM 1402 N N . ASP A 1 176 ? 8.286 -4.775 -8.106 1.00 95.12 176 ASP A N 1
ATOM 1403 C CA . ASP A 1 176 ? 8.208 -4.332 -9.506 1.00 95.12 176 ASP A CA 1
ATOM 1404 C C . ASP A 1 176 ? 8.721 -5.385 -10.497 1.00 95.12 176 ASP A C 1
ATOM 1406 O O . ASP A 1 176 ? 8.028 -5.785 -11.443 1.00 95.12 176 ASP A O 1
ATOM 1410 N N . ALA A 1 177 ? 9.931 -5.892 -10.258 1.00 96.25 177 ALA A N 1
ATOM 1411 C CA . ALA A 1 177 ? 10.534 -6.906 -11.111 1.00 96.25 177 ALA A CA 1
ATOM 1412 C C . ALA A 1 177 ? 9.739 -8.221 -11.060 1.00 96.25 177 ALA A C 1
ATOM 1414 O O . ALA A 1 177 ? 9.506 -8.852 -12.095 1.00 96.25 177 ALA A O 1
ATOM 1415 N N . GLN A 1 178 ? 9.251 -8.606 -9.878 1.00 98.25 178 GLN A N 1
ATOM 1416 C CA . GLN A 1 178 ? 8.451 -9.817 -9.712 1.00 98.25 178 GLN A CA 1
ATOM 1417 C C . GLN A 1 178 ? 7.087 -9.716 -10.412 1.00 98.25 178 GLN A C 1
ATOM 1419 O O . GLN A 1 178 ? 6.652 -10.671 -11.055 1.00 98.25 178 GLN A O 1
ATOM 1424 N N . MET A 1 179 ? 6.426 -8.557 -10.365 1.00 98.44 179 MET A N 1
ATOM 1425 C CA . MET A 1 179 ? 5.195 -8.305 -11.118 1.00 98.44 179 MET A CA 1
ATOM 1426 C C . MET A 1 179 ? 5.439 -8.436 -12.623 1.00 98.44 179 MET A C 1
ATOM 1428 O O . MET A 1 179 ? 4.640 -9.055 -13.331 1.00 98.44 179 MET A O 1
ATOM 1432 N N . LYS A 1 180 ? 6.561 -7.901 -13.130 1.00 97.75 180 LYS A N 1
ATOM 1433 C CA . LYS A 1 180 ? 6.958 -8.094 -14.531 1.00 97.75 180 LYS A CA 1
ATOM 1434 C C . LYS A 1 180 ? 7.152 -9.575 -14.857 1.00 97.75 180 LYS A C 1
ATOM 1436 O O . LYS A 1 180 ? 6.672 -10.012 -15.906 1.00 97.75 180 LYS A O 1
ATOM 1441 N N . GLN A 1 181 ? 7.785 -10.337 -13.969 1.00 98.12 181 GLN A N 1
ATOM 1442 C CA . GLN A 1 181 ? 7.976 -11.776 -14.137 1.00 98.12 181 GLN A CA 1
ATOM 1443 C C . GLN A 1 181 ? 6.641 -12.535 -14.216 1.00 98.12 181 GLN A C 1
ATOM 1445 O O . GLN A 1 181 ? 6.459 -13.342 -15.126 1.00 98.12 181 GLN A O 1
ATOM 1450 N N . LEU A 1 182 ? 5.657 -12.214 -13.367 1.00 98.31 182 LEU A N 1
ATOM 1451 C CA . LEU A 1 182 ? 4.316 -12.819 -13.432 1.00 98.31 182 LEU A CA 1
ATOM 1452 C C . LEU A 1 182 ? 3.626 -12.586 -14.787 1.00 98.31 182 LEU A C 1
ATOM 1454 O O . LEU A 1 182 ? 2.907 -13.456 -15.283 1.00 98.31 182 LEU A O 1
ATOM 1458 N N . VAL A 1 183 ? 3.848 -11.427 -15.415 1.00 98.00 183 VAL A N 1
ATOM 1459 C CA . VAL A 1 183 ? 3.316 -11.141 -16.757 1.00 98.00 183 VAL A CA 1
ATOM 1460 C C . VAL A 1 183 ? 4.067 -11.913 -17.845 1.00 98.00 183 VAL A C 1
ATOM 1462 O O . VAL A 1 183 ? 3.441 -12.396 -18.789 1.00 98.00 183 VAL A O 1
ATOM 1465 N N . VAL A 1 184 ? 5.387 -12.080 -17.718 1.00 96.31 184 VAL A N 1
ATOM 1466 C CA . VAL A 1 184 ? 6.190 -12.922 -18.628 1.00 96.31 184 VAL A CA 1
ATOM 1467 C C . VAL A 1 184 ? 5.731 -14.383 -18.569 1.00 96.31 184 VAL A C 1
ATOM 1469 O O . VAL A 1 184 ? 5.574 -15.020 -19.610 1.00 96.31 184 VAL A O 1
ATOM 1472 N N . GLU A 1 185 ? 5.419 -14.879 -17.372 1.00 96.00 185 GLU A N 1
ATOM 1473 C CA . GLU A 1 185 ? 4.851 -16.213 -17.127 1.00 96.00 185 GLU A CA 1
ATOM 1474 C C . GLU A 1 185 ? 3.377 -16.345 -17.545 1.00 96.00 185 GLU A C 1
ATOM 1476 O O . GLU A 1 185 ? 2.800 -17.424 -17.428 1.00 96.00 185 GLU A O 1
ATOM 1481 N N . LYS A 1 186 ? 2.752 -15.269 -18.045 1.00 96.50 186 LYS A N 1
ATOM 1482 C CA . LYS A 1 186 ? 1.325 -15.202 -18.415 1.00 96.50 186 LYS A CA 1
ATOM 1483 C C . LYS A 1 186 ? 0.361 -15.474 -17.252 1.00 96.50 186 LYS A C 1
ATOM 1485 O O . LYS A 1 186 ? -0.793 -15.830 -17.484 1.00 96.50 186 LYS A O 1
ATOM 1490 N N . ARG A 1 187 ? 0.806 -15.266 -16.013 1.00 97.12 187 ARG A N 1
ATOM 1491 C CA . ARG A 1 187 ? -0.024 -15.376 -14.802 1.00 97.12 187 ARG A CA 1
ATOM 1492 C C . ARG A 1 187 ? -0.771 -14.088 -14.481 1.00 97.12 187 ARG A C 1
ATOM 1494 O O . ARG A 1 187 ? -1.814 -14.134 -13.845 1.00 97.12 187 ARG A O 1
ATOM 1501 N N . ALA A 1 188 ? -0.284 -12.954 -14.976 1.00 98.25 188 ALA A N 1
ATOM 1502 C CA . ALA A 1 188 ? -0.979 -11.672 -14.935 1.00 98.25 188 ALA A CA 1
ATOM 1503 C C . ALA A 1 188 ? -0.981 -11.005 -16.320 1.00 98.25 188 ALA A C 1
ATOM 1505 O O . ALA A 1 188 ? -0.119 -11.277 -17.157 1.00 98.25 188 ALA A O 1
ATOM 1506 N N . GLN A 1 189 ? -1.930 -10.100 -16.573 1.00 98.38 189 GLN A N 1
ATOM 1507 C CA . GLN A 1 189 ? -1.986 -9.297 -17.807 1.00 98.38 189 GLN A CA 1
ATOM 1508 C C . GLN A 1 189 ? -1.504 -7.848 -17.617 1.00 98.38 189 GLN A C 1
ATOM 1510 O O . GLN A 1 189 ? -1.432 -7.083 -18.584 1.00 98.38 189 GLN A O 1
ATOM 1515 N N . GLY A 1 190 ? -1.163 -7.459 -16.391 1.00 97.88 190 GLY A N 1
ATOM 1516 C CA . GLY A 1 190 ? -0.659 -6.138 -16.032 1.00 97.88 190 GLY A CA 1
ATOM 1517 C C . GLY A 1 190 ? -0.527 -5.991 -14.522 1.00 97.88 190 GLY A C 1
ATOM 1518 O O . GLY A 1 190 ? -0.748 -6.955 -13.786 1.00 97.88 190 GLY A O 1
ATOM 1519 N N . ALA A 1 191 ? -0.199 -4.783 -14.073 1.00 98.06 191 ALA A N 1
ATOM 1520 C CA . ALA A 1 191 ? -0.013 -4.490 -12.656 1.00 98.06 191 ALA A CA 1
ATOM 1521 C C . ALA A 1 191 ? -0.693 -3.185 -12.229 1.00 98.06 191 ALA A C 1
ATOM 1523 O O . ALA A 1 191 ? -0.689 -2.210 -12.983 1.00 98.06 191 ALA A O 1
ATOM 1524 N N . ILE A 1 192 ? -1.253 -3.169 -11.019 1.00 97.00 192 ILE A N 1
ATOM 1525 C CA . ILE A 1 192 ? -1.672 -1.959 -10.310 1.00 97.00 192 ILE A CA 1
ATOM 1526 C C . ILE A 1 192 ? -0.517 -1.511 -9.414 1.00 97.00 192 ILE A C 1
ATOM 1528 O O . ILE A 1 192 ? -0.151 -2.217 -8.477 1.00 97.00 192 ILE A O 1
ATOM 1532 N N . THR A 1 193 ? 0.028 -0.330 -9.695 1.00 93.75 193 THR A N 1
ATOM 1533 C CA . THR A 1 193 ? 1.038 0.341 -8.863 1.00 93.75 193 THR A CA 1
ATOM 1534 C C . THR A 1 193 ? 1.018 1.846 -9.138 1.00 93.75 193 THR A C 1
ATOM 1536 O O . THR A 1 193 ? 0.539 2.306 -10.178 1.00 93.75 193 THR A O 1
ATOM 1539 N N . GLU A 1 194 ? 1.551 2.621 -8.200 1.00 86.75 194 GLU A N 1
ATOM 1540 C CA . GLU A 1 194 ? 1.822 4.048 -8.381 1.00 86.75 194 GLU A CA 1
ATOM 1541 C C . GLU A 1 194 ? 3.286 4.316 -8.786 1.00 86.75 194 GLU A C 1
ATOM 1543 O O . GLU A 1 194 ? 3.640 5.469 -9.062 1.00 86.75 194 GLU A O 1
ATOM 1548 N N . ASP A 1 195 ? 4.135 3.280 -8.845 1.00 83.25 195 ASP A N 1
ATOM 1549 C CA . ASP A 1 195 ? 5.532 3.402 -9.257 1.00 83.25 195 ASP A CA 1
ATOM 1550 C C . ASP A 1 195 ? 5.695 3.404 -10.791 1.00 83.25 195 ASP A C 1
ATOM 1552 O O . ASP A 1 195 ? 5.018 2.697 -11.540 1.00 83.25 195 ASP A O 1
ATOM 1556 N N . GLY A 1 196 ? 6.587 4.268 -11.283 1.00 82.31 196 GLY A N 1
ATOM 1557 C CA . GLY A 1 196 ? 6.938 4.359 -12.700 1.00 82.31 196 GLY A CA 1
ATOM 1558 C C . GLY A 1 196 ? 7.944 3.324 -13.174 1.00 82.31 196 GLY A C 1
ATOM 1559 O O . GLY A 1 196 ? 8.105 3.169 -14.388 1.00 82.31 196 GLY A O 1
ATOM 1560 N N . ASP A 1 197 ? 8.601 2.619 -12.258 1.00 88.25 197 ASP A N 1
ATOM 1561 C CA . ASP A 1 197 ? 9.692 1.703 -12.582 1.00 88.25 197 ASP A CA 1
ATOM 1562 C C . ASP A 1 197 ? 9.241 0.539 -13.476 1.00 88.25 197 ASP A C 1
ATOM 1564 O O . ASP A 1 197 ? 9.963 0.145 -14.398 1.00 88.25 197 ASP A O 1
ATOM 1568 N N . LEU A 1 198 ? 7.992 0.077 -13.340 1.00 93.25 198 LEU A N 1
ATOM 1569 C CA . LEU A 1 198 ? 7.405 -0.937 -14.224 1.00 9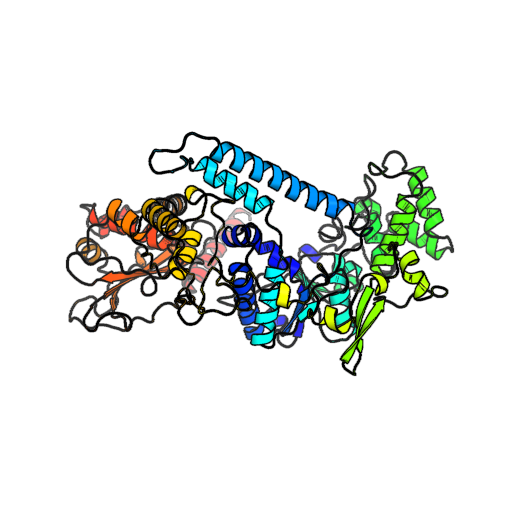3.25 198 LEU A CA 1
ATOM 1570 C C . LEU A 1 198 ? 7.434 -0.576 -15.715 1.00 93.25 198 LEU A C 1
ATOM 1572 O O . LEU A 1 198 ? 7.499 -1.466 -16.568 1.00 93.25 198 LEU A O 1
ATOM 1576 N N . ILE A 1 199 ? 7.414 0.711 -16.065 1.00 92.50 199 ILE A N 1
ATOM 1577 C CA . ILE A 1 199 ? 7.548 1.133 -17.465 1.00 92.50 199 ILE A CA 1
ATOM 1578 C C . ILE A 1 199 ? 8.952 0.822 -17.980 1.00 92.50 199 ILE A C 1
ATOM 1580 O O . ILE A 1 199 ? 9.108 0.387 -19.122 1.00 92.50 199 ILE A O 1
ATOM 1584 N N . VAL A 1 200 ? 9.971 1.009 -17.139 1.00 93.69 200 VAL A N 1
ATOM 1585 C CA . VAL A 1 200 ? 11.370 0.720 -17.471 1.00 93.69 200 VAL A CA 1
ATOM 1586 C C . VAL A 1 200 ? 11.588 -0.784 -17.629 1.00 93.69 200 VAL A C 1
ATOM 1588 O O . VAL A 1 200 ? 12.268 -1.208 -18.564 1.00 93.69 200 VAL A O 1
ATOM 1591 N N . TYR A 1 201 ? 10.905 -1.591 -16.812 1.00 94.50 201 TYR A N 1
ATOM 1592 C CA . TYR A 1 201 ? 10.802 -3.045 -16.979 1.00 94.50 201 TYR A CA 1
ATOM 1593 C C . TYR A 1 201 ? 9.982 -3.474 -18.213 1.00 94.50 201 TYR A C 1
ATOM 1595 O O . TYR A 1 201 ? 9.778 -4.668 -18.447 1.00 94.50 201 TYR A O 1
ATOM 1603 N N . GLN A 1 202 ? 9.508 -2.525 -19.030 1.00 94.25 202 GLN A N 1
ATOM 1604 C CA . GLN A 1 202 ? 8.685 -2.773 -20.214 1.00 94.25 202 GLN A CA 1
ATOM 1605 C C . GLN A 1 202 ? 7.425 -3.577 -19.870 1.00 94.25 202 GLN A C 1
ATOM 1607 O O . GLN A 1 202 ? 7.062 -4.537 -20.559 1.00 94.25 202 GLN A O 1
ATOM 1612 N N . MET A 1 203 ? 6.763 -3.231 -18.767 1.00 96.31 203 MET A N 1
ATOM 1613 C CA . MET A 1 203 ? 5.475 -3.808 -18.403 1.00 96.31 203 MET A CA 1
ATOM 1614 C C . MET A 1 203 ? 4.429 -3.484 -19.489 1.00 96.31 203 MET A C 1
ATOM 1616 O O . MET A 1 203 ? 4.231 -2.308 -19.800 1.00 96.31 203 MET A O 1
ATOM 1620 N N . PRO A 1 204 ? 3.738 -4.486 -20.075 1.00 96.81 204 PRO A N 1
ATOM 1621 C CA . PRO A 1 204 ? 2.760 -4.248 -21.134 1.00 96.81 204 PRO A CA 1
ATOM 1622 C C . PRO A 1 204 ? 1.610 -3.329 -20.718 1.00 96.81 204 PRO A C 1
ATOM 1624 O O . PRO A 1 204 ? 1.204 -2.472 -21.504 1.00 96.81 204 PRO A O 1
ATOM 1627 N N . ASN A 1 205 ? 1.104 -3.506 -19.494 1.00 97.38 205 ASN A N 1
ATOM 1628 C CA . ASN A 1 205 ? -0.002 -2.736 -18.936 1.00 97.38 205 ASN A CA 1
ATOM 1629 C C . ASN A 1 205 ? 0.303 -2.340 -17.488 1.00 97.38 205 ASN A C 1
ATOM 1631 O O . ASN A 1 205 ? 0.520 -3.213 -16.646 1.00 97.38 205 ASN A O 1
ATOM 1635 N N . VAL A 1 206 ? 0.275 -1.038 -17.205 1.00 96.81 206 VAL A N 1
ATOM 1636 C CA . VAL A 1 206 ? 0.394 -0.482 -15.847 1.00 96.81 206 VAL A CA 1
ATOM 1637 C C . VAL A 1 206 ? -0.858 0.335 -15.545 1.00 96.81 206 VAL A C 1
ATOM 1639 O O . VAL A 1 206 ? -1.280 1.155 -16.364 1.00 96.81 206 VAL A O 1
ATOM 1642 N N . TYR A 1 207 ? -1.453 0.105 -14.381 1.00 96.00 207 TYR A N 1
ATOM 1643 C CA . TYR A 1 207 ? -2.656 0.773 -13.899 1.00 96.00 207 TYR A CA 1
ATOM 1644 C C . TYR A 1 207 ? -2.306 1.608 -12.665 1.00 96.00 207 TYR A C 1
ATOM 1646 O O . TYR A 1 207 ? -2.084 1.067 -11.585 1.00 96.00 207 TYR A O 1
ATOM 1654 N N . SER A 1 208 ? -2.240 2.925 -12.830 1.00 93.25 208 SER A N 1
ATOM 1655 C CA . SER A 1 208 ? -1.881 3.874 -11.767 1.00 93.25 208 SER A CA 1
ATOM 1656 C C . SER A 1 208 ? -3.036 4.812 -11.440 1.00 93.25 208 SER A C 1
ATOM 1658 O O . SER A 1 208 ? -4.083 4.781 -12.094 1.00 93.25 208 SER A O 1
ATOM 1660 N N . LYS A 1 209 ? -2.888 5.646 -10.407 1.00 90.88 209 LYS A N 1
ATOM 1661 C CA . LYS A 1 209 ? -3.944 6.513 -9.861 1.00 90.88 209 LYS A CA 1
ATOM 1662 C C . LYS A 1 209 ? -5.252 5.759 -9.656 1.00 90.88 209 LYS A C 1
ATOM 1664 O O . LYS A 1 209 ? -6.329 6.241 -10.029 1.00 90.88 209 LYS A O 1
ATOM 1669 N N . THR A 1 210 ? -5.142 4.549 -9.125 1.00 92.69 210 THR A N 1
ATOM 1670 C CA . THR A 1 210 ? -6.287 3.651 -9.009 1.00 92.69 210 THR A CA 1
ATOM 1671 C C . THR A 1 210 ? -7.198 4.145 -7.888 1.00 92.69 210 THR A C 1
ATOM 1673 O O . THR A 1 210 ? -6.784 4.279 -6.740 1.00 92.69 210 THR A O 1
ATOM 1676 N N . LYS A 1 211 ? -8.455 4.430 -8.230 1.00 92.75 211 LYS A N 1
ATOM 1677 C CA . LYS A 1 211 ? -9.524 4.827 -7.312 1.00 92.75 211 LYS A CA 1
ATOM 1678 C C . LYS A 1 211 ? -10.543 3.698 -7.263 1.00 92.75 211 LYS A C 1
ATOM 1680 O O . LYS A 1 211 ? -11.409 3.621 -8.134 1.00 92.75 211 LYS A O 1
ATOM 1685 N N . ILE A 1 212 ? -10.382 2.816 -6.281 1.00 89.88 212 ILE A N 1
ATOM 1686 C CA . ILE A 1 212 ? -11.311 1.715 -6.018 1.00 89.88 212 ILE A CA 1
ATOM 1687 C C . ILE A 1 212 ? -12.385 2.234 -5.069 1.00 89.88 212 ILE A C 1
ATOM 1689 O O . ILE A 1 212 ? -12.071 2.593 -3.935 1.00 89.88 212 ILE A O 1
ATOM 1693 N N . ASP A 1 213 ? -13.625 2.281 -5.538 1.00 88.06 213 ASP A N 1
ATOM 1694 C CA . ASP A 1 213 ? -14.783 2.531 -4.687 1.00 88.06 213 ASP A CA 1
ATOM 1695 C C . ASP A 1 213 ? -15.269 1.185 -4.140 1.00 88.06 213 ASP A C 1
ATOM 1697 O O . ASP A 1 213 ? -15.693 0.311 -4.892 1.00 88.06 213 ASP A O 1
ATOM 1701 N N . THR A 1 214 ? -15.153 0.987 -2.829 1.00 82.12 214 THR A N 1
ATOM 1702 C CA . THR A 1 214 ? -15.490 -0.288 -2.180 1.00 82.12 214 THR A CA 1
ATOM 1703 C C . THR A 1 214 ? -16.986 -0.481 -1.946 1.00 82.12 214 THR A C 1
ATOM 1705 O O . THR A 1 214 ? -17.403 -1.591 -1.611 1.00 82.12 214 THR A O 1
ATOM 1708 N N . ASN A 1 215 ? -17.774 0.585 -2.100 1.00 73.81 215 ASN A N 1
ATOM 1709 C CA . ASN A 1 215 ? -19.227 0.586 -1.936 1.00 73.81 215 ASN A CA 1
ATOM 1710 C C . ASN A 1 215 ? -19.940 0.550 -3.288 1.00 73.81 215 ASN A C 1
ATOM 1712 O O . ASN A 1 215 ? -21.034 0.005 -3.392 1.00 73.81 215 ASN A O 1
ATOM 1716 N N . LYS A 1 216 ? -19.312 1.119 -4.322 1.00 86.56 216 LYS A N 1
ATOM 1717 C CA . LYS A 1 216 ? -19.810 1.139 -5.697 1.00 86.56 216 LYS A CA 1
ATOM 1718 C C . LYS A 1 216 ? -18.722 0.721 -6.696 1.00 86.56 216 LYS A C 1
ATOM 1720 O O . LYS A 1 216 ? -18.225 1.578 -7.445 1.00 86.56 216 LYS A O 1
ATOM 1725 N N . PRO A 1 217 ? -18.303 -0.561 -6.721 1.00 89.38 217 PRO A N 1
ATOM 1726 C CA . PRO A 1 217 ? -17.125 -0.990 -7.475 1.00 89.38 217 PRO A CA 1
ATOM 1727 C C . PRO A 1 217 ? -17.159 -0.654 -8.962 1.00 89.38 217 PRO A C 1
ATOM 1729 O O . PRO A 1 217 ? -16.120 -0.298 -9.517 1.00 89.38 217 PRO A O 1
ATOM 1732 N N . GLU A 1 218 ? -18.325 -0.642 -9.605 1.00 91.12 218 GLU A N 1
ATOM 1733 C CA . GLU A 1 218 ? -18.504 -0.281 -11.015 1.00 91.12 218 GLU A CA 1
ATOM 1734 C C . GLU A 1 218 ? -18.100 1.169 -11.336 1.00 91.12 218 GLU A C 1
ATOM 1736 O O . GLU A 1 218 ? -17.773 1.500 -12.480 1.00 91.12 218 GLU A O 1
ATOM 1741 N N . SER A 1 219 ? -18.070 2.042 -10.326 1.00 94.00 219 SER A N 1
ATOM 1742 C CA . SER A 1 219 ? -17.603 3.422 -10.467 1.00 94.00 219 SER A CA 1
ATOM 1743 C C . SER A 1 219 ? -16.079 3.566 -10.394 1.00 94.00 219 SER A C 1
ATOM 1745 O O . SER A 1 219 ? -15.564 4.644 -10.712 1.00 94.00 219 SER A O 1
ATOM 1747 N N . SER A 1 220 ? -15.360 2.494 -10.035 1.00 94.94 220 SER A N 1
ATOM 1748 C CA . SER A 1 220 ? -13.906 2.486 -9.866 1.00 94.94 220 SER A CA 1
ATOM 1749 C C . SER A 1 220 ? -13.169 2.819 -11.161 1.00 94.94 220 SER A C 1
ATOM 1751 O O . SER A 1 220 ? -13.537 2.376 -12.257 1.00 94.94 220 SER A O 1
ATOM 1753 N N . LYS A 1 221 ? -12.085 3.595 -11.047 1.00 97.38 221 LYS A N 1
ATOM 1754 C CA . LYS A 1 221 ? -11.316 4.093 -12.201 1.00 97.38 221 LYS A CA 1
ATOM 1755 C C . LYS A 1 221 ? -9.814 3.984 -11.980 1.00 97.38 221 LYS A C 1
ATOM 1757 O O . LYS A 1 221 ? -9.339 4.066 -10.854 1.00 97.38 221 LYS A O 1
ATOM 1762 N N . CYS A 1 222 ? -9.060 3.879 -13.066 1.00 95.88 222 CYS A N 1
ATOM 1763 C CA . CYS A 1 222 ? -7.597 3.895 -13.054 1.00 95.88 222 CYS A CA 1
ATOM 1764 C C . CYS A 1 222 ? -7.044 4.606 -14.295 1.00 95.88 222 CYS A C 1
ATOM 1766 O O . CYS A 1 222 ? -7.720 4.734 -15.315 1.00 95.88 222 CYS A O 1
ATOM 1768 N N . GLN A 1 223 ? -5.807 5.084 -14.219 1.00 94.56 223 GLN A N 1
ATOM 1769 C CA . GLN A 1 223 ? -5.050 5.548 -15.374 1.00 94.56 223 GLN A CA 1
ATOM 1770 C C . GLN A 1 223 ? -4.327 4.351 -16.005 1.00 94.56 223 GLN A C 1
ATOM 1772 O O . GLN A 1 223 ? -3.544 3.682 -15.338 1.00 94.56 223 GLN A O 1
ATOM 1777 N N . HIS A 1 224 ? -4.581 4.071 -17.287 1.00 95.44 224 HIS A N 1
ATOM 1778 C CA . HIS A 1 224 ? -4.010 2.912 -17.986 1.00 95.44 224 HIS A CA 1
ATOM 1779 C C . HIS A 1 224 ? -2.854 3.316 -18.902 1.00 95.44 224 HIS A C 1
ATOM 1781 O O . HIS A 1 224 ? -3.048 3.939 -19.949 1.00 95.44 224 HIS A O 1
ATOM 1787 N N . PHE A 1 225 ? -1.641 2.920 -18.524 1.00 95.31 225 PHE A N 1
ATOM 1788 C CA . PHE A 1 225 ? -0.475 2.938 -19.397 1.00 95.31 225 PHE A CA 1
ATOM 1789 C C . PHE A 1 225 ? -0.377 1.626 -20.181 1.00 95.31 225 PHE A C 1
ATOM 1791 O O . PHE A 1 225 ? -0.443 0.539 -19.608 1.00 95.31 225 PHE A O 1
ATOM 1798 N N . SER A 1 226 ? -0.163 1.735 -21.491 1.00 95.50 226 SER A N 1
ATOM 1799 C CA . SER A 1 226 ? 0.048 0.618 -22.405 1.00 95.50 226 SER A CA 1
ATOM 1800 C C . SER A 1 226 ? 1.382 0.772 -23.126 1.00 95.50 226 SER A C 1
ATOM 1802 O O . SER A 1 226 ? 1.591 1.732 -23.872 1.00 95.50 226 SER A O 1
ATOM 1804 N N . LEU A 1 227 ? 2.264 -0.218 -22.980 1.00 95.50 227 LEU A N 1
ATOM 1805 C CA . LEU A 1 227 ? 3.530 -0.255 -23.712 1.00 95.50 227 LEU A CA 1
ATOM 1806 C C . LEU A 1 227 ? 3.301 -0.251 -25.228 1.00 95.50 227 LEU A C 1
ATOM 1808 O O . LEU A 1 227 ? 4.050 0.388 -25.959 1.00 95.50 227 LEU A O 1
ATOM 1812 N N . HIS A 1 228 ? 2.239 -0.905 -25.701 1.00 95.44 228 HIS A N 1
ATOM 1813 C CA . HIS A 1 228 ? 1.896 -0.919 -27.120 1.00 95.44 228 HIS A CA 1
ATOM 1814 C C . HIS A 1 228 ? 1.568 0.488 -27.643 1.00 95.44 228 HIS A C 1
ATOM 1816 O O . HIS A 1 228 ? 2.082 0.887 -28.685 1.00 95.44 228 HIS A O 1
ATOM 1822 N N . LYS A 1 229 ? 0.780 1.281 -26.900 1.00 95.12 229 LYS A N 1
ATOM 1823 C CA . LYS A 1 229 ? 0.515 2.694 -27.237 1.00 95.12 229 LYS A CA 1
ATOM 1824 C C . LYS A 1 229 ? 1.795 3.537 -27.245 1.00 95.12 229 LYS A C 1
ATOM 1826 O O . LYS A 1 229 ? 1.927 4.442 -28.067 1.00 95.12 229 LYS A O 1
ATOM 1831 N N . LEU A 1 230 ? 2.746 3.246 -26.354 1.00 94.06 230 LEU A N 1
ATOM 1832 C CA . LEU A 1 230 ? 4.054 3.902 -26.374 1.00 94.06 230 LEU A CA 1
ATOM 1833 C C . LEU A 1 230 ? 4.842 3.528 -27.641 1.00 94.06 230 LEU A C 1
ATOM 1835 O O . LEU A 1 230 ? 5.351 4.410 -28.328 1.00 94.06 230 LEU A O 1
ATOM 1839 N N . GLN A 1 231 ? 4.891 2.238 -27.981 1.00 93.75 231 GLN A N 1
ATOM 1840 C CA . GLN A 1 231 ? 5.609 1.709 -29.146 1.00 93.75 231 GLN A CA 1
ATOM 1841 C C . GLN A 1 231 ? 5.053 2.224 -30.479 1.00 93.75 231 GLN A C 1
ATOM 1843 O O . GLN A 1 231 ? 5.827 2.525 -31.385 1.00 93.75 231 GLN A O 1
ATOM 1848 N N . THR A 1 232 ? 3.731 2.363 -30.593 1.00 93.25 232 THR A N 1
ATOM 1849 C CA . THR A 1 232 ? 3.062 2.890 -31.794 1.00 93.25 232 THR A CA 1
ATOM 1850 C C . THR A 1 232 ? 3.065 4.417 -31.869 1.00 93.25 232 THR A C 1
ATOM 1852 O O . THR A 1 232 ? 2.617 4.984 -32.862 1.00 93.25 232 THR A O 1
ATOM 1855 N N . GLY A 1 233 ? 3.577 5.101 -30.840 1.00 90.94 233 GLY A N 1
ATOM 1856 C CA . GLY A 1 233 ? 3.646 6.560 -30.794 1.00 90.94 233 GLY A CA 1
ATOM 1857 C C . GLY A 1 233 ? 2.326 7.249 -30.434 1.00 90.94 233 GLY A C 1
ATOM 1858 O O . GLY A 1 233 ? 2.266 8.475 -30.483 1.00 90.94 233 GLY A O 1
ATOM 1859 N N . ALA A 1 234 ? 1.295 6.509 -30.011 1.00 92.12 234 ALA A N 1
ATOM 1860 C CA . ALA A 1 234 ? -0.015 7.060 -29.649 1.00 92.12 234 ALA A CA 1
ATOM 1861 C C . ALA A 1 234 ? 0.058 8.086 -28.503 1.00 92.12 234 ALA A C 1
ATOM 1863 O O . ALA A 1 234 ? -0.741 9.016 -28.443 1.00 92.12 234 ALA A O 1
ATOM 1864 N N . TYR A 1 235 ? 1.051 7.967 -27.618 1.00 92.88 235 TYR A N 1
ATOM 1865 C CA . TYR A 1 235 ? 1.277 8.951 -26.557 1.00 92.88 235 TYR A CA 1
ATOM 1866 C C . TYR A 1 235 ? 2.007 10.222 -27.009 1.00 92.88 235 TYR A C 1
ATOM 1868 O O . TYR A 1 235 ? 2.207 11.115 -26.188 1.00 92.88 235 TYR A O 1
ATOM 1876 N N . ALA A 1 236 ? 2.442 10.323 -28.271 1.00 90.12 236 ALA A N 1
ATOM 1877 C CA . ALA A 1 236 ? 3.340 11.386 -28.738 1.00 90.12 236 ALA A CA 1
ATOM 1878 C C . ALA A 1 236 ? 4.569 11.561 -27.816 1.00 90.12 236 ALA A C 1
ATOM 1880 O O . ALA A 1 236 ? 5.029 12.669 -27.542 1.00 90.12 236 ALA A O 1
ATOM 1881 N N . SER A 1 237 ? 5.066 10.448 -27.269 1.00 90.56 237 SER A N 1
ATOM 1882 C CA . SER A 1 237 ? 6.224 10.439 -26.379 1.00 90.56 237 SER A CA 1
ATOM 1883 C C . SER A 1 237 ? 7.515 10.683 -27.161 1.00 90.56 237 SER A C 1
ATOM 1885 O O . SER A 1 237 ? 7.661 10.274 -28.315 1.00 90.56 237 SER A O 1
ATOM 1887 N N . ARG A 1 238 ? 8.494 11.296 -26.488 1.00 89.75 238 ARG A N 1
ATOM 1888 C CA . ARG A 1 238 ? 9.879 11.405 -26.973 1.00 89.75 238 ARG A CA 1
ATOM 1889 C C . ARG A 1 238 ? 10.636 10.075 -26.881 1.00 89.75 238 ARG A C 1
ATOM 1891 O O . ARG A 1 238 ? 11.710 9.932 -27.462 1.00 89.75 238 ARG A O 1
ATOM 1898 N N . ILE A 1 239 ? 10.096 9.096 -26.161 1.00 91.75 239 ILE A N 1
ATOM 1899 C CA . ILE A 1 239 ? 10.629 7.741 -26.056 1.00 91.75 239 ILE A CA 1
ATOM 1900 C C . ILE A 1 239 ? 9.975 6.897 -27.154 1.00 91.75 239 ILE A C 1
ATOM 1902 O O . ILE A 1 239 ? 8.947 6.257 -26.948 1.00 91.75 239 ILE A O 1
ATOM 1906 N N . LYS A 1 240 ? 10.559 6.938 -28.352 1.00 89.56 240 LYS A N 1
ATOM 1907 C CA . LYS A 1 240 ? 10.060 6.250 -29.550 1.00 89.56 240 LYS A CA 1
ATOM 1908 C C . LYS A 1 240 ? 11.206 5.679 -30.385 1.00 89.56 240 LYS A C 1
ATOM 1910 O O . LYS A 1 240 ? 12.370 6.038 -30.189 1.00 89.56 240 LYS A O 1
ATOM 1915 N N . GLY A 1 241 ? 10.881 4.789 -31.321 1.00 90.56 241 GLY A N 1
ATOM 1916 C CA . GLY A 1 241 ? 11.861 4.179 -32.224 1.00 90.56 241 GLY A CA 1
ATOM 1917 C C . GLY A 1 241 ? 12.993 3.482 -31.463 1.00 90.56 241 GLY A C 1
ATOM 1918 O O . GLY A 1 241 ? 12.745 2.724 -30.525 1.00 90.56 241 GLY A O 1
ATOM 1919 N N . ARG A 1 242 ? 14.249 3.768 -31.833 1.00 92.38 242 ARG A N 1
ATOM 1920 C CA . ARG A 1 242 ? 15.433 3.136 -31.221 1.00 92.38 242 ARG A CA 1
ATOM 1921 C C . ARG A 1 242 ? 15.545 3.359 -29.709 1.00 92.38 242 ARG A C 1
ATOM 1923 O O . ARG A 1 242 ? 16.024 2.468 -29.017 1.00 92.38 242 ARG A O 1
ATOM 1930 N N . ARG A 1 243 ? 15.041 4.486 -29.186 1.00 93.44 243 ARG A N 1
ATOM 1931 C CA . ARG A 1 243 ? 15.116 4.844 -27.756 1.00 93.44 243 ARG A CA 1
ATOM 1932 C C . ARG A 1 243 ? 14.378 3.853 -26.847 1.00 93.44 243 ARG A C 1
ATOM 1934 O O . ARG A 1 243 ? 14.766 3.690 -25.698 1.00 93.44 243 ARG A O 1
ATOM 1941 N N . LEU A 1 244 ? 13.371 3.137 -27.362 1.00 93.12 244 LEU A N 1
ATOM 1942 C CA . LEU A 1 244 ? 12.620 2.125 -26.601 1.00 93.12 244 LEU A CA 1
ATOM 1943 C C . LEU A 1 244 ? 13.500 0.970 -26.098 1.00 93.12 244 LEU A C 1
ATOM 1945 O O . LEU A 1 244 ? 13.197 0.374 -25.072 1.00 93.12 244 LEU A O 1
ATOM 1949 N N . ARG A 1 245 ? 14.610 0.673 -26.789 1.00 93.75 245 ARG A N 1
ATOM 1950 C CA . ARG A 1 245 ? 15.568 -0.372 -26.381 1.00 93.75 245 ARG A CA 1
ATOM 1951 C C . ARG A 1 245 ? 16.495 0.066 -25.242 1.00 93.75 245 ARG A C 1
ATOM 1953 O O . ARG A 1 245 ? 17.189 -0.771 -24.669 1.00 93.75 245 ARG A O 1
ATOM 1960 N N . TYR A 1 246 ? 16.487 1.358 -24.919 1.00 95.75 246 TYR A N 1
ATOM 1961 C CA . TYR A 1 246 ? 17.394 1.997 -23.967 1.00 95.75 246 TYR A CA 1
ATOM 1962 C C . TYR A 1 246 ? 16.636 2.641 -22.797 1.00 95.75 246 TYR A C 1
ATOM 1964 O O . TYR A 1 246 ? 17.059 3.649 -22.237 1.00 95.75 246 TYR A O 1
ATOM 1972 N N . LEU A 1 247 ? 15.474 2.082 -22.432 1.00 94.94 247 LEU A N 1
ATOM 1973 C CA . LEU A 1 247 ? 14.701 2.528 -21.269 1.00 94.94 247 LEU A CA 1
ATOM 1974 C C . LEU A 1 247 ? 15.521 2.514 -19.962 1.00 94.94 247 LEU A C 1
ATOM 1976 O O . LEU A 1 247 ? 15.432 3.506 -19.234 1.00 94.94 247 LEU A O 1
ATOM 1980 N N . PRO A 1 248 ? 16.355 1.491 -19.665 1.00 95.50 248 PRO A N 1
ATOM 1981 C CA . PRO A 1 248 ? 17.227 1.522 -18.491 1.00 95.50 248 PRO A CA 1
ATOM 1982 C C . PRO A 1 248 ? 18.190 2.716 -18.501 1.00 95.50 248 PRO A C 1
ATOM 1984 O O . PRO A 1 248 ? 18.287 3.425 -17.501 1.00 95.50 248 PRO A O 1
ATOM 1987 N N . GLU A 1 249 ? 18.830 3.015 -19.634 1.00 96.31 249 GLU A N 1
ATOM 1988 C CA . GLU A 1 249 ? 19.744 4.155 -19.779 1.00 96.31 249 GLU A CA 1
ATOM 1989 C C . GLU A 1 249 ? 19.010 5.486 -19.632 1.00 96.31 249 GLU A C 1
ATOM 1991 O O . GLU A 1 249 ? 19.494 6.377 -18.937 1.00 96.31 249 GLU A O 1
ATOM 1996 N N . ILE A 1 250 ? 17.829 5.621 -20.246 1.00 95.00 250 ILE A N 1
ATOM 1997 C CA . ILE A 1 250 ? 16.974 6.804 -20.088 1.00 95.00 250 ILE A CA 1
ATOM 1998 C C . ILE A 1 250 ? 16.648 7.006 -18.610 1.00 95.00 250 ILE A C 1
ATOM 2000 O O . ILE A 1 250 ? 16.809 8.115 -18.102 1.00 95.00 250 ILE A O 1
ATOM 2004 N N . SER A 1 251 ? 16.246 5.938 -17.912 1.00 93.75 251 SER A N 1
ATOM 2005 C CA . SER A 1 251 ? 15.923 6.004 -16.487 1.00 93.75 251 SER A CA 1
ATOM 2006 C C . SER A 1 251 ? 17.125 6.446 -15.648 1.00 93.75 251 SER A C 1
ATOM 2008 O O . SER A 1 251 ? 16.988 7.313 -14.792 1.00 93.75 251 SER A O 1
ATOM 2010 N N . CYS A 1 252 ? 18.325 5.940 -15.946 1.00 93.56 252 CYS A N 1
ATOM 2011 C CA . CYS A 1 252 ? 19.539 6.292 -15.215 1.00 93.56 252 CYS A CA 1
ATOM 2012 C C . CYS A 1 252 ? 20.007 7.725 -15.521 1.00 93.56 252 CYS A C 1
ATOM 2014 O O . CYS A 1 252 ? 20.461 8.431 -14.621 1.00 93.56 252 CYS A O 1
ATOM 2016 N N . LEU A 1 253 ? 19.862 8.196 -16.767 1.00 93.81 253 LEU A N 1
ATOM 2017 C CA . LEU A 1 253 ? 20.180 9.577 -17.155 1.00 93.81 253 LEU A CA 1
ATOM 2018 C C . LEU A 1 253 ? 19.227 10.583 -16.504 1.00 93.81 253 LEU A C 1
ATOM 2020 O O . LEU A 1 253 ? 19.663 11.665 -16.101 1.00 93.81 253 LEU A O 1
ATOM 2024 N N . MET A 1 254 ? 17.942 10.226 -16.417 1.00 90.88 254 MET A N 1
ATOM 2025 C CA . MET A 1 254 ? 16.909 11.020 -15.751 1.00 90.88 254 MET A CA 1
ATOM 2026 C C . MET A 1 254 ? 16.992 10.926 -14.229 1.00 90.88 254 MET A C 1
ATOM 2028 O O . MET A 1 254 ? 16.508 11.834 -13.568 1.00 90.88 254 MET A O 1
ATOM 2032 N N . GLY A 1 255 ? 17.665 9.912 -13.686 1.00 89.94 255 GLY A N 1
ATOM 2033 C CA . GLY A 1 255 ? 17.710 9.612 -12.261 1.00 89.94 255 GLY A CA 1
ATOM 2034 C C . GLY A 1 255 ? 16.577 8.680 -11.845 1.00 89.94 255 GLY A C 1
ATOM 2035 O O . GLY A 1 255 ? 15.428 8.845 -12.256 1.00 89.94 255 GLY A O 1
ATOM 2036 N N . ASN A 1 256 ? 16.921 7.707 -11.014 1.00 89.31 256 ASN A N 1
ATOM 2037 C CA . ASN A 1 256 ? 15.991 6.753 -10.421 1.00 89.31 256 ASN A CA 1
ATOM 2038 C C . ASN A 1 256 ? 16.475 6.381 -9.009 1.00 89.31 256 ASN A C 1
ATOM 2040 O O . ASN A 1 256 ? 17.476 6.914 -8.519 1.00 89.31 256 ASN A O 1
ATOM 2044 N N . ASP A 1 257 ? 15.792 5.445 -8.360 1.00 86.88 257 ASP A N 1
ATOM 2045 C CA . ASP A 1 257 ? 16.118 5.020 -6.997 1.00 86.88 257 ASP A CA 1
ATOM 2046 C C . ASP A 1 257 ? 17.537 4.413 -6.845 1.00 86.88 257 ASP A C 1
ATOM 2048 O O . ASP A 1 257 ? 18.108 4.409 -5.749 1.00 86.88 257 ASP A O 1
ATOM 2052 N N . TYR A 1 258 ? 18.143 3.907 -7.925 1.00 87.31 258 TYR A N 1
ATOM 2053 C CA . TYR A 1 258 ? 19.458 3.252 -7.902 1.00 87.31 258 TYR A CA 1
ATOM 2054 C C . TYR A 1 258 ? 20.625 4.209 -8.176 1.00 87.31 258 TYR A C 1
ATOM 2056 O O . TYR A 1 258 ? 21.749 3.959 -7.709 1.00 87.31 258 TYR A O 1
ATOM 2064 N N . ILE A 1 259 ? 20.369 5.305 -8.901 1.00 88.12 259 ILE A N 1
ATOM 2065 C CA . ILE A 1 259 ? 21.369 6.303 -9.282 1.00 88.12 259 ILE A CA 1
ATOM 2066 C C . ILE A 1 259 ? 20.820 7.732 -9.246 1.00 88.12 259 ILE A C 1
ATOM 2068 O O . ILE A 1 259 ? 19.813 8.073 -9.864 1.00 88.12 259 ILE A O 1
ATOM 2072 N N . LYS A 1 260 ? 21.562 8.617 -8.566 1.00 87.19 260 LYS A N 1
ATOM 2073 C CA . LYS A 1 260 ? 21.262 10.051 -8.553 1.00 87.19 260 LYS A CA 1
ATOM 2074 C C . LYS A 1 260 ? 21.458 10.654 -9.946 1.00 87.19 260 LYS A C 1
ATOM 2076 O O . LYS A 1 260 ? 22.493 10.459 -10.591 1.00 87.19 260 LYS A O 1
ATOM 2081 N N . ARG A 1 261 ? 20.491 11.473 -10.354 1.00 87.00 261 ARG A N 1
ATOM 2082 C CA . ARG A 1 261 ? 20.555 12.292 -11.567 1.00 87.00 261 ARG A CA 1
ATOM 2083 C C . ARG A 1 261 ? 21.749 13.247 -11.534 1.00 87.00 261 ARG A C 1
ATOM 2085 O O . ARG A 1 261 ? 21.984 13.905 -10.520 1.00 87.00 261 ARG A O 1
ATOM 2092 N N . TRP A 1 262 ? 22.444 13.404 -12.660 1.00 87.06 262 TRP A N 1
ATOM 2093 C CA . TRP A 1 262 ? 23.440 14.473 -12.816 1.00 87.06 262 TRP A CA 1
ATOM 2094 C C . TRP A 1 262 ? 22.767 15.852 -12.743 1.00 87.06 262 TRP A C 1
ATOM 2096 O O . TRP A 1 262 ? 21.656 16.036 -13.259 1.00 87.06 262 TRP A O 1
ATOM 2106 N N . LYS A 1 263 ? 23.408 16.851 -12.124 1.00 81.50 263 LYS A N 1
ATOM 2107 C CA . LYS A 1 263 ? 22.801 18.186 -11.997 1.00 81.50 263 LYS A CA 1
ATOM 2108 C C . LYS A 1 263 ? 22.529 18.734 -13.407 1.00 81.50 263 LYS A C 1
ATOM 2110 O O . LYS A 1 263 ? 23.388 18.661 -14.281 1.00 81.50 263 LYS A O 1
ATOM 2115 N N . LEU A 1 264 ? 21.316 19.248 -13.631 1.00 81.94 264 LEU A N 1
ATOM 2116 C CA . LEU A 1 264 ? 20.803 19.745 -14.925 1.00 81.94 264 LEU A CA 1
ATOM 2117 C C . LEU A 1 264 ? 20.436 18.688 -15.989 1.00 81.94 264 LEU A C 1
ATOM 2119 O O . LEU A 1 264 ? 19.994 19.070 -17.075 1.00 81.94 264 LEU A O 1
ATOM 2123 N N . ASN A 1 265 ? 20.520 17.384 -15.707 1.00 85.12 265 ASN A N 1
ATOM 2124 C CA . ASN A 1 265 ? 20.001 16.348 -16.615 1.00 85.12 265 ASN A CA 1
ATOM 2125 C C . ASN A 1 265 ? 18.469 16.216 -16.521 1.00 85.12 265 ASN A C 1
ATOM 2127 O O . ASN A 1 265 ? 17.935 15.179 -16.152 1.00 85.12 265 ASN A O 1
ATOM 2131 N N . GLY A 1 266 ? 17.742 17.288 -16.841 1.00 84.44 266 GLY A N 1
ATOM 2132 C CA . GLY A 1 266 ? 16.283 17.249 -16.943 1.00 84.44 266 GLY A CA 1
ATOM 2133 C C . GLY A 1 266 ? 15.787 16.538 -18.216 1.00 84.44 266 GLY A C 1
ATOM 2134 O O . GLY A 1 266 ? 16.576 16.298 -19.136 1.00 84.44 266 GLY A O 1
ATOM 2135 N N . PRO A 1 267 ? 14.469 16.283 -18.333 1.00 86.44 267 PRO A N 1
ATOM 2136 C CA . PRO A 1 267 ? 13.874 15.585 -19.478 1.00 86.44 267 PRO A CA 1
ATOM 2137 C C . PRO A 1 267 ? 14.235 16.186 -20.841 1.00 86.44 267 PRO A C 1
ATOM 2139 O O . PRO A 1 267 ? 14.439 15.452 -21.798 1.00 86.44 267 PRO A O 1
ATOM 2142 N N . ILE A 1 268 ? 14.358 17.515 -20.937 1.00 88.75 268 ILE A N 1
ATOM 2143 C CA . ILE A 1 268 ? 14.750 18.202 -22.179 1.00 88.75 268 ILE A CA 1
ATOM 2144 C C . ILE A 1 268 ? 16.183 17.847 -22.586 1.00 88.75 268 ILE A C 1
ATOM 2146 O O . ILE A 1 268 ? 16.432 17.563 -23.750 1.00 88.75 268 ILE A O 1
ATOM 2150 N N . LYS A 1 269 ? 17.126 17.832 -21.638 1.00 91.44 269 LYS A N 1
ATOM 2151 C CA . LYS A 1 269 ? 18.527 17.511 -21.932 1.00 91.44 269 LYS A CA 1
ATOM 2152 C C . LYS A 1 269 ? 18.687 16.033 -22.298 1.00 91.44 269 LYS A C 1
ATOM 2154 O O . LYS A 1 269 ? 19.450 15.695 -23.199 1.00 91.44 269 LYS A O 1
ATOM 2159 N N . VAL A 1 270 ? 17.947 15.158 -21.613 1.00 93.31 270 VAL A N 1
ATOM 2160 C CA . VAL A 1 270 ? 18.015 13.711 -21.846 1.00 93.31 270 VAL A CA 1
ATOM 2161 C C . VAL A 1 270 ? 17.327 13.307 -23.150 1.00 93.31 270 VAL A C 1
ATOM 2163 O O . VAL A 1 270 ? 17.919 12.551 -23.909 1.00 93.31 270 VAL A O 1
ATOM 2166 N N . LEU A 1 271 ? 16.119 13.814 -23.426 1.00 92.44 271 LEU A N 1
ATOM 2167 C CA . LEU A 1 271 ? 15.252 13.345 -24.520 1.00 92.44 271 LEU A CA 1
ATOM 2168 C C . LEU A 1 271 ? 15.107 14.328 -25.699 1.00 92.44 271 LEU A C 1
ATOM 2170 O O . LEU A 1 271 ? 14.437 13.992 -26.679 1.00 92.44 271 LEU A O 1
ATOM 2174 N N . GLY A 1 272 ? 15.687 15.528 -25.607 1.00 90.62 272 GLY A N 1
ATOM 2175 C CA . GLY A 1 272 ? 15.509 16.618 -26.575 1.00 90.62 272 GLY A CA 1
ATOM 2176 C C . GLY A 1 272 ? 14.237 17.431 -26.314 1.00 90.62 272 GLY A C 1
ATOM 2177 O O . GLY A 1 272 ? 13.328 16.974 -25.610 1.00 90.62 272 GLY A O 1
ATOM 2178 N N . LYS A 1 273 ? 14.157 18.658 -26.848 1.00 86.44 273 LYS A N 1
ATOM 2179 C CA . LYS A 1 273 ? 12.935 19.480 -26.776 1.00 86.44 273 LYS A CA 1
ATOM 2180 C C . LYS A 1 273 ? 11.992 19.130 -27.928 1.00 86.44 273 LYS A C 1
ATOM 2182 O O . LYS A 1 273 ? 10.813 18.893 -27.682 1.00 86.44 273 LYS A O 1
ATOM 2187 N N . ASN A 1 274 ? 12.535 19.060 -29.139 1.00 83.00 274 ASN A N 1
ATOM 2188 C CA . ASN A 1 274 ? 11.859 18.722 -30.384 1.00 83.00 274 ASN A CA 1
ATOM 2189 C C . ASN A 1 274 ? 12.446 17.446 -31.004 1.00 83.00 274 ASN A C 1
ATOM 2191 O O . ASN A 1 274 ? 13.530 16.987 -30.634 1.00 83.00 274 ASN A O 1
ATOM 2195 N N . ASP A 1 275 ? 11.730 16.875 -31.971 1.00 74.19 275 ASP A N 1
ATOM 2196 C CA . ASP A 1 275 ? 12.253 15.772 -32.775 1.00 74.19 275 ASP A CA 1
ATOM 2197 C C . ASP A 1 275 ? 13.476 16.228 -33.584 1.00 74.19 275 ASP A C 1
ATOM 2199 O O . ASP A 1 275 ? 13.442 17.268 -34.236 1.00 74.19 275 ASP A O 1
ATOM 2203 N N . GLY A 1 276 ? 14.550 15.436 -33.543 1.00 73.44 276 GLY A N 1
ATOM 2204 C CA . GLY A 1 276 ? 15.817 15.750 -34.213 1.00 73.44 276 GLY A CA 1
ATOM 2205 C C . GLY A 1 276 ? 16.788 16.599 -33.387 1.00 73.44 276 GLY A C 1
ATOM 2206 O O . GLY A 1 276 ? 17.943 16.740 -33.788 1.00 73.44 276 GLY A O 1
ATOM 2207 N N . ASP A 1 277 ? 16.376 17.112 -32.223 1.00 85.31 277 ASP A N 1
ATOM 2208 C CA . ASP A 1 277 ? 17.298 17.782 -31.306 1.00 85.31 277 ASP A CA 1
ATOM 2209 C C . ASP A 1 277 ? 18.379 16.808 -30.824 1.00 85.31 277 ASP A C 1
ATOM 2211 O O . ASP A 1 277 ? 18.091 15.700 -30.356 1.00 85.31 277 ASP A O 1
ATOM 2215 N N . ARG A 1 278 ? 19.631 17.268 -30.846 1.00 86.25 278 ARG A N 1
ATOM 2216 C CA . ARG A 1 278 ? 20.739 16.549 -30.220 1.00 86.25 278 ARG A CA 1
ATOM 2217 C C . ARG A 1 278 ? 20.488 16.451 -28.714 1.00 86.25 278 ARG A C 1
ATOM 2219 O O . ARG A 1 278 ? 20.363 17.467 -28.031 1.00 86.25 278 ARG A O 1
ATOM 2226 N N . CYS A 1 279 ? 20.404 15.231 -28.196 1.00 93.88 279 CYS A N 1
ATOM 2227 C CA . CYS A 1 279 ? 20.139 14.969 -26.785 1.00 93.88 279 CYS A CA 1
ATOM 2228 C C . CYS A 1 279 ? 21.021 13.841 -26.248 1.00 93.88 279 CYS A C 1
ATOM 2230 O O . CYS A 1 279 ? 21.576 13.055 -27.017 1.00 93.88 279 CYS A O 1
ATOM 2232 N N . LEU A 1 280 ? 21.147 13.757 -24.919 1.00 94.88 280 LEU A N 1
ATOM 2233 C CA . LEU A 1 280 ? 22.099 12.837 -24.288 1.00 94.88 280 LEU A CA 1
ATOM 2234 C C . LEU A 1 280 ? 21.826 11.372 -24.629 1.00 94.88 280 LEU A C 1
ATOM 2236 O O . LEU A 1 280 ? 22.774 10.618 -24.833 1.00 94.88 280 LEU A O 1
ATOM 2240 N N . ILE A 1 281 ? 20.553 10.961 -24.695 1.00 95.69 281 ILE A N 1
ATOM 2241 C CA . ILE A 1 281 ? 20.253 9.562 -25.006 1.00 95.69 281 ILE A CA 1
ATOM 2242 C C . ILE A 1 281 ? 20.651 9.207 -26.438 1.00 95.69 281 ILE A C 1
ATOM 2244 O O . ILE A 1 281 ? 21.187 8.128 -26.659 1.00 95.69 281 ILE A O 1
ATOM 2248 N N . ASP A 1 282 ? 20.434 10.100 -27.405 1.00 95.94 282 ASP A N 1
ATOM 2249 C CA . ASP A 1 282 ? 20.802 9.822 -28.792 1.00 95.94 282 ASP A CA 1
ATOM 2250 C C . ASP A 1 282 ? 22.320 9.791 -28.965 1.00 95.94 282 ASP A C 1
ATOM 2252 O O . ASP A 1 282 ? 22.817 8.890 -29.628 1.00 95.94 282 ASP A O 1
ATOM 2256 N N . GLU A 1 283 ? 23.060 10.685 -28.301 1.00 96.62 283 GLU A N 1
ATOM 2257 C CA . GLU A 1 283 ? 24.528 10.649 -28.294 1.00 96.62 283 GLU A CA 1
ATOM 2258 C C . GLU A 1 283 ? 25.076 9.337 -27.727 1.00 96.62 283 GLU A C 1
ATOM 2260 O O . GLU A 1 283 ? 26.022 8.766 -28.275 1.00 96.62 283 GLU A O 1
ATOM 2265 N N . LEU A 1 284 ? 24.479 8.853 -26.635 1.00 96.94 284 LEU A N 1
ATOM 2266 C CA . LEU A 1 284 ? 24.850 7.579 -26.033 1.00 96.94 284 LEU A CA 1
ATOM 2267 C C . LEU A 1 284 ? 24.526 6.407 -26.970 1.00 96.94 284 LEU A C 1
ATOM 2269 O O . LEU A 1 284 ? 25.361 5.524 -27.167 1.00 96.94 284 LEU A O 1
ATOM 2273 N N . ILE A 1 285 ? 23.331 6.402 -27.566 1.00 96.62 285 ILE A N 1
ATOM 2274 C CA . ILE A 1 285 ? 22.918 5.367 -28.520 1.00 96.62 285 ILE A CA 1
ATOM 2275 C C . ILE A 1 285 ? 23.850 5.356 -29.731 1.00 96.62 285 ILE A C 1
ATOM 2277 O O . ILE A 1 285 ? 24.310 4.286 -30.115 1.00 96.62 285 ILE A O 1
ATOM 2281 N N . ASP A 1 286 ? 24.155 6.517 -30.312 1.00 96.56 286 ASP A N 1
ATOM 2282 C CA . ASP A 1 286 ? 25.039 6.633 -31.475 1.00 96.56 286 ASP A CA 1
ATOM 2283 C C . ASP A 1 286 ? 26.443 6.109 -31.162 1.00 96.56 286 ASP A C 1
ATOM 2285 O O . ASP A 1 286 ? 27.024 5.384 -31.970 1.00 96.56 286 ASP A O 1
ATOM 2289 N N . HIS A 1 287 ? 26.964 6.395 -29.965 1.00 97.12 287 HIS A N 1
ATOM 2290 C CA . HIS A 1 287 ? 28.245 5.854 -29.522 1.00 97.12 287 HIS A CA 1
ATOM 2291 C C . HIS A 1 287 ? 28.228 4.323 -29.424 1.00 97.12 287 HIS A C 1
ATOM 2293 O O . HIS A 1 287 ? 29.133 3.670 -29.939 1.00 97.12 287 HIS A O 1
ATOM 2299 N N . ILE A 1 288 ? 27.193 3.748 -28.802 1.00 96.00 288 ILE A N 1
ATOM 2300 C CA . ILE A 1 288 ? 27.063 2.292 -28.633 1.00 96.00 288 ILE A CA 1
ATOM 2301 C C . ILE A 1 288 ? 26.871 1.598 -29.988 1.00 96.00 288 ILE A C 1
ATOM 2303 O O . ILE A 1 288 ? 27.525 0.598 -30.273 1.00 96.00 288 ILE A O 1
ATOM 2307 N N . VAL A 1 289 ? 25.994 2.130 -30.842 1.00 95.19 289 VAL A N 1
ATOM 2308 C CA . VAL A 1 289 ? 25.722 1.580 -32.181 1.00 95.19 289 VAL A CA 1
ATOM 2309 C C . VAL A 1 289 ? 26.953 1.688 -33.084 1.00 95.19 289 VAL A C 1
ATOM 2311 O O . VAL A 1 289 ? 27.191 0.793 -33.890 1.00 95.19 289 VAL A O 1
ATOM 2314 N N . GLY A 1 290 ? 27.774 2.726 -32.911 1.00 96.25 290 GLY A N 1
ATOM 2315 C CA . GLY A 1 290 ? 29.071 2.874 -33.575 1.00 96.25 290 GLY A CA 1
ATOM 2316 C C . GLY A 1 290 ? 30.173 1.935 -33.063 1.00 96.25 290 GLY A C 1
ATOM 2317 O O . GLY A 1 290 ? 31.317 2.077 -33.485 1.00 96.25 290 GLY A O 1
ATOM 2318 N N . GLY A 1 291 ? 29.863 1.002 -32.154 1.00 95.31 291 GLY A N 1
ATOM 2319 C CA . GLY A 1 291 ? 30.814 0.040 -31.585 1.00 95.31 291 GLY A CA 1
ATOM 2320 C C . GLY A 1 291 ? 31.590 0.550 -30.367 1.00 95.31 291 GLY A C 1
ATOM 2321 O O . GLY A 1 291 ? 32.465 -0.150 -29.859 1.00 95.31 291 GLY A O 1
ATOM 2322 N N . GLY A 1 292 ? 31.284 1.754 -29.882 1.00 95.56 292 GLY A N 1
ATOM 2323 C CA . GLY A 1 292 ? 31.879 2.312 -28.673 1.00 95.56 292 GLY A CA 1
ATOM 2324 C C . GLY A 1 292 ? 31.346 1.648 -27.402 1.00 95.56 292 GLY A C 1
ATOM 2325 O O . GLY A 1 292 ? 30.182 1.243 -27.320 1.00 95.56 292 GLY A O 1
ATOM 2326 N N . ARG A 1 293 ? 32.187 1.540 -26.368 1.00 95.75 293 ARG A N 1
ATOM 2327 C CA . ARG A 1 293 ? 31.751 0.998 -25.075 1.00 95.75 293 ARG A CA 1
ATOM 2328 C C . ARG A 1 293 ? 31.029 2.086 -24.291 1.00 95.75 293 ARG A C 1
ATOM 2330 O O . ARG A 1 293 ? 31.557 3.175 -24.102 1.00 95.75 293 ARG A O 1
ATOM 2337 N N . MET A 1 294 ? 29.871 1.754 -23.721 1.00 95.81 294 MET A N 1
ATOM 2338 C CA . MET A 1 294 ? 29.088 2.665 -22.871 1.00 95.81 294 MET A CA 1
ATOM 2339 C C . MET A 1 294 ? 29.941 3.362 -21.794 1.00 95.81 294 MET A C 1
ATOM 2341 O O . MET A 1 294 ? 29.793 4.562 -21.575 1.00 95.81 294 MET A O 1
ATOM 2345 N N . LYS A 1 295 ? 30.867 2.628 -21.162 1.00 95.69 295 LYS A N 1
ATOM 2346 C CA . LYS A 1 295 ? 31.772 3.165 -20.135 1.00 95.69 295 LYS A CA 1
ATOM 2347 C C . LYS A 1 295 ? 32.643 4.314 -20.647 1.00 95.69 295 LYS A C 1
ATOM 2349 O O . LYS A 1 295 ? 32.823 5.290 -19.928 1.00 95.69 295 LYS A O 1
ATOM 2354 N N . ASP A 1 296 ? 33.130 4.231 -21.881 1.00 96.75 296 ASP A N 1
ATOM 2355 C CA . ASP A 1 296 ? 34.005 5.255 -22.460 1.00 96.75 296 ASP A CA 1
ATOM 2356 C C . ASP A 1 296 ? 33.227 6.564 -22.688 1.00 96.75 296 ASP A C 1
ATOM 2358 O O . ASP A 1 296 ? 33.718 7.651 -22.377 1.00 96.75 296 ASP A O 1
ATOM 2362 N N . TRP A 1 297 ? 31.973 6.467 -23.146 1.00 97.25 297 TRP A N 1
ATOM 2363 C CA . TRP A 1 297 ? 31.085 7.627 -23.266 1.00 97.25 297 TRP A CA 1
ATOM 2364 C C . TRP A 1 297 ? 30.774 8.265 -21.910 1.00 97.25 297 TRP A C 1
ATOM 2366 O O . TRP A 1 297 ? 30.837 9.486 -21.784 1.00 97.25 297 TRP A O 1
ATOM 2376 N N . LEU A 1 298 ? 30.463 7.455 -20.891 1.00 95.50 298 LEU A N 1
ATOM 2377 C CA . LEU A 1 298 ? 30.117 7.950 -19.555 1.00 95.50 298 LEU A CA 1
ATOM 2378 C C . LEU A 1 298 ? 31.301 8.664 -18.887 1.00 95.50 298 LEU A C 1
ATOM 2380 O O . LEU A 1 298 ? 31.122 9.758 -18.357 1.00 95.50 298 LEU A O 1
ATOM 2384 N N . LEU A 1 299 ? 32.516 8.114 -18.990 1.00 94.31 299 LEU A N 1
ATOM 2385 C CA . LEU A 1 299 ? 33.725 8.759 -18.464 1.00 94.31 299 LEU A CA 1
ATOM 2386 C C . LEU A 1 299 ? 33.964 10.121 -19.123 1.00 94.31 299 LEU A C 1
ATOM 2388 O O . LEU A 1 299 ? 34.178 11.117 -18.429 1.00 94.31 299 LEU A O 1
ATOM 2392 N N . LYS A 1 300 ? 33.826 10.190 -20.452 1.00 94.56 300 LYS A N 1
ATOM 2393 C CA . LYS A 1 300 ? 33.906 11.453 -21.194 1.00 94.56 300 LYS A CA 1
ATOM 2394 C C . LYS A 1 300 ? 32.795 12.427 -20.790 1.00 94.56 300 LYS A C 1
ATOM 2396 O O . LYS A 1 300 ? 33.036 13.627 -20.666 1.00 94.56 300 LYS A O 1
ATOM 2401 N N . PHE A 1 301 ? 31.575 11.935 -20.572 1.00 92.69 301 PHE A N 1
ATOM 2402 C CA . PHE A 1 301 ? 30.461 12.754 -20.098 1.00 92.69 301 PHE A CA 1
ATOM 2403 C C . PHE A 1 301 ? 30.772 13.377 -18.731 1.00 92.69 301 PHE A C 1
ATOM 2405 O O . PHE A 1 301 ? 30.549 14.577 -18.550 1.00 92.69 301 PHE A O 1
ATOM 2412 N N . GLU A 1 302 ? 31.315 12.598 -17.794 1.00 90.88 302 GLU A N 1
ATOM 2413 C CA . GLU A 1 302 ? 31.693 13.087 -16.467 1.00 90.88 302 GLU A CA 1
ATOM 2414 C C . GLU A 1 302 ? 32.815 14.124 -16.499 1.00 90.88 302 GLU A C 1
ATOM 2416 O O . GLU A 1 302 ? 32.796 15.063 -15.699 1.00 90.88 302 GLU A O 1
ATOM 2421 N N . GLU A 1 303 ? 33.796 13.940 -17.383 1.00 90.31 303 GLU A N 1
ATOM 2422 C CA . GLU A 1 303 ? 34.908 14.871 -17.574 1.00 90.31 303 GLU A CA 1
ATOM 2423 C C . GLU A 1 303 ? 34.383 16.230 -18.060 1.00 90.31 303 GLU A C 1
ATOM 2425 O O . GLU A 1 303 ? 34.604 17.259 -17.416 1.00 90.31 303 GLU A O 1
ATOM 2430 N N . LEU A 1 304 ? 33.579 16.215 -19.129 1.00 88.56 304 LEU A N 1
ATOM 2431 C CA . LEU A 1 304 ? 32.996 17.416 -19.736 1.00 88.56 304 LEU A CA 1
ATOM 2432 C C . LEU A 1 304 ? 32.012 18.151 -18.814 1.00 88.56 304 LEU A C 1
ATOM 2434 O O . LEU A 1 304 ? 31.812 19.355 -18.957 1.00 88.56 304 LEU A O 1
ATOM 2438 N N . HIS A 1 305 ? 31.379 17.443 -17.876 1.00 86.50 305 HIS A N 1
ATOM 2439 C CA . HIS A 1 305 ? 30.346 17.997 -16.996 1.00 86.50 305 HIS A CA 1
ATOM 2440 C C . HIS A 1 305 ? 30.732 17.977 -15.516 1.00 86.50 305 HIS A C 1
ATOM 2442 O O . HIS A 1 305 ? 29.848 17.995 -14.652 1.00 86.50 305 HIS A O 1
ATOM 2448 N N . SER A 1 306 ? 32.031 17.968 -15.214 1.00 83.44 306 SER A N 1
ATOM 2449 C CA . SER A 1 306 ? 32.575 17.846 -13.856 1.00 83.44 306 SER A CA 1
ATOM 2450 C C . SER A 1 306 ? 31.993 18.862 -12.860 1.00 83.44 306 SER A C 1
ATOM 2452 O O . SER A 1 306 ? 31.673 18.494 -11.732 1.00 83.44 306 SER A O 1
ATOM 2454 N N . HIS A 1 307 ? 31.734 20.101 -13.291 1.00 82.00 307 HIS A N 1
ATOM 2455 C CA . HIS A 1 307 ? 31.133 21.164 -12.467 1.00 82.00 307 HIS A CA 1
ATOM 2456 C C . HIS A 1 307 ? 29.677 20.901 -12.031 1.00 82.00 307 HIS A C 1
ATOM 2458 O O . HIS A 1 307 ? 29.168 21.566 -11.133 1.00 82.00 307 HIS A O 1
ATOM 2464 N N . ASN A 1 308 ? 28.993 19.942 -12.662 1.00 81.75 308 ASN A N 1
ATOM 2465 C CA . ASN A 1 308 ? 27.594 19.587 -12.396 1.00 81.75 308 ASN A CA 1
ATOM 2466 C C . ASN A 1 308 ? 27.446 18.222 -11.701 1.00 81.75 308 ASN A C 1
ATOM 2468 O O . ASN A 1 308 ? 26.351 17.652 -11.655 1.00 81.75 308 ASN A O 1
ATOM 2472 N N . ARG A 1 309 ? 28.546 17.674 -11.181 1.00 81.88 309 ARG A N 1
ATOM 2473 C CA . ARG A 1 309 ? 28.559 16.364 -10.535 1.00 81.88 309 ARG A CA 1
ATOM 2474 C C . ARG A 1 309 ? 27.658 16.342 -9.288 1.00 81.88 309 ARG A C 1
ATOM 2476 O O . ARG A 1 309 ? 27.662 17.312 -8.528 1.00 81.88 309 ARG A O 1
ATOM 2483 N N . PRO A 1 310 ? 26.888 15.261 -9.049 1.00 78.50 310 PRO A N 1
ATOM 2484 C CA . PRO A 1 310 ? 26.148 15.097 -7.802 1.00 78.50 310 PRO A CA 1
ATOM 2485 C C . PRO A 1 310 ? 27.082 15.105 -6.586 1.00 78.50 310 PRO A C 1
ATOM 2487 O O . PRO A 1 310 ? 28.168 14.523 -6.628 1.00 78.50 310 PRO A O 1
ATOM 2490 N N . GLU A 1 311 ? 26.640 15.724 -5.491 1.00 73.62 311 GLU A N 1
ATOM 2491 C CA . GLU A 1 311 ? 27.391 15.734 -4.233 1.00 73.62 311 GLU A CA 1
ATOM 2492 C C . GLU A 1 311 ? 27.722 14.308 -3.766 1.00 73.62 311 GLU A C 1
ATOM 2494 O O . GLU A 1 311 ? 26.876 13.406 -3.808 1.00 73.62 311 GLU A O 1
ATOM 2499 N N . GLY A 1 312 ? 28.972 14.111 -3.337 1.00 70.31 312 GLY A N 1
ATOM 2500 C CA . GLY A 1 312 ? 29.483 12.827 -2.851 1.00 70.31 312 GLY A CA 1
ATOM 2501 C C . GLY A 1 312 ? 29.877 11.813 -3.934 1.00 70.31 312 GLY A C 1
ATOM 2502 O O . GLY A 1 312 ? 30.276 10.704 -3.593 1.00 70.31 312 GLY A O 1
ATOM 2503 N N . CYS A 1 313 ? 29.797 12.151 -5.227 1.00 71.62 313 CYS A N 1
ATOM 2504 C CA . CYS A 1 313 ? 30.282 11.278 -6.304 1.00 71.62 313 CYS A CA 1
ATOM 2505 C C . CYS A 1 313 ? 31.726 11.641 -6.701 1.00 71.62 313 CYS A C 1
ATOM 2507 O O . CYS A 1 313 ? 32.001 12.783 -7.067 1.00 71.62 313 CYS A O 1
ATOM 2509 N N . ALA A 1 314 ? 32.654 10.680 -6.668 1.00 70.06 314 ALA A N 1
ATOM 2510 C CA . ALA A 1 314 ? 33.980 10.833 -7.280 1.00 70.06 314 ALA A CA 1
ATOM 2511 C C . ALA A 1 314 ? 33.919 10.594 -8.804 1.00 70.06 314 ALA A C 1
ATOM 2513 O O . ALA A 1 314 ? 32.913 10.099 -9.314 1.00 70.06 314 ALA A O 1
ATOM 2514 N N . HIS A 1 315 ? 34.980 10.958 -9.533 1.00 68.56 315 HIS A N 1
ATOM 2515 C CA . HIS A 1 315 ? 35.080 10.664 -10.969 1.00 68.56 315 HIS A CA 1
ATOM 2516 C C . HIS A 1 315 ? 35.159 9.147 -11.201 1.00 68.56 315 HIS A C 1
ATOM 2518 O O . HIS A 1 315 ? 35.798 8.447 -10.421 1.00 68.56 315 HIS A O 1
ATOM 2524 N N . GLY A 1 316 ? 34.495 8.637 -12.237 1.00 74.12 316 GLY A N 1
ATOM 2525 C CA . GLY A 1 316 ? 34.380 7.214 -12.564 1.00 74.12 316 GLY A CA 1
ATOM 2526 C C . GLY A 1 316 ? 33.300 6.480 -11.764 1.00 74.12 316 GLY A C 1
ATOM 2527 O O . GLY A 1 316 ? 32.621 5.608 -12.305 1.00 74.12 316 GLY A O 1
ATOM 2528 N N . ASN A 1 317 ? 33.059 6.878 -10.510 1.00 86.25 317 ASN A N 1
ATOM 2529 C CA . ASN A 1 317 ? 32.089 6.206 -9.641 1.00 86.25 317 ASN A CA 1
ATOM 2530 C C . ASN A 1 317 ? 30.646 6.316 -10.154 1.00 86.25 317 ASN A C 1
ATOM 2532 O O . ASN A 1 317 ? 29.860 5.385 -9.977 1.00 86.25 317 ASN A O 1
ATOM 2536 N N . TRP A 1 318 ? 30.273 7.442 -10.774 1.00 90.00 318 TRP A N 1
ATOM 2537 C CA . TRP A 1 318 ? 28.923 7.601 -11.322 1.00 90.00 318 TRP A CA 1
ATOM 2538 C C . TRP A 1 318 ? 28.733 6.751 -12.583 1.00 90.00 318 TRP A C 1
ATOM 2540 O O . TRP A 1 318 ? 27.705 6.093 -12.708 1.00 90.00 318 TRP A O 1
ATOM 2550 N N . SER A 1 319 ? 29.737 6.692 -13.461 1.00 92.75 319 SER A N 1
ATOM 2551 C CA . SER A 1 319 ? 29.756 5.862 -14.672 1.00 92.75 319 SER A CA 1
ATOM 2552 C C . SER A 1 319 ? 29.582 4.381 -14.346 1.00 92.75 319 SER A C 1
ATOM 2554 O O . SER A 1 319 ? 28.749 3.706 -14.951 1.00 92.75 319 SER A O 1
ATOM 2556 N N . ASP A 1 320 ? 30.314 3.878 -13.350 1.00 92.06 320 ASP A N 1
ATOM 2557 C CA . ASP A 1 320 ? 30.170 2.492 -12.902 1.00 92.06 320 ASP A CA 1
ATOM 2558 C C . ASP A 1 320 ? 28.783 2.251 -12.302 1.00 92.06 320 ASP A C 1
ATOM 2560 O O . ASP A 1 320 ? 28.087 1.314 -12.696 1.00 92.06 320 ASP A O 1
ATOM 2564 N N . ARG A 1 321 ? 28.306 3.151 -11.429 1.00 90.75 321 ARG A N 1
ATOM 2565 C CA . ARG A 1 321 ? 26.953 3.050 -10.864 1.00 90.75 321 ARG A CA 1
ATOM 2566 C C . ARG A 1 321 ? 25.867 3.102 -11.938 1.00 90.75 321 ARG A C 1
ATOM 2568 O O . ARG A 1 321 ? 24.847 2.430 -11.784 1.00 90.75 321 ARG A O 1
ATOM 2575 N N . PHE A 1 322 ? 26.071 3.862 -13.010 1.00 94.19 322 PHE A N 1
ATOM 2576 C CA . PHE A 1 322 ? 25.146 3.963 -14.135 1.00 94.19 322 PHE A CA 1
ATOM 2577 C C . PHE A 1 322 ? 25.023 2.619 -14.848 1.00 94.19 322 PHE A C 1
ATOM 2579 O O . PHE A 1 322 ? 23.910 2.130 -15.048 1.00 94.19 322 PHE A O 1
ATOM 2586 N N . ILE A 1 323 ? 26.159 1.991 -15.165 1.00 95.69 323 ILE A N 1
ATOM 2587 C CA . ILE A 1 323 ? 26.207 0.670 -15.801 1.00 95.69 323 ILE A CA 1
ATOM 2588 C C . ILE A 1 323 ? 25.554 -0.376 -14.895 1.00 95.69 323 ILE A C 1
ATOM 2590 O O . ILE A 1 323 ? 24.689 -1.123 -15.350 1.00 95.69 323 ILE A O 1
ATOM 2594 N N . TYR A 1 324 ? 25.894 -0.388 -13.604 1.00 94.31 324 TYR A N 1
ATOM 2595 C CA . TYR A 1 324 ? 25.297 -1.314 -12.643 1.00 94.31 324 TYR A CA 1
ATOM 2596 C C . TYR A 1 324 ? 23.788 -1.134 -12.508 1.00 94.31 324 TYR A C 1
ATOM 2598 O O . TYR A 1 324 ? 23.067 -2.121 -12.468 1.00 94.31 324 TYR A O 1
ATOM 2606 N N . SER A 1 325 ? 23.293 0.104 -12.497 1.00 93.75 325 SER A N 1
ATOM 2607 C CA . SER A 1 325 ? 21.854 0.383 -12.412 1.00 93.75 325 SER A CA 1
ATOM 2608 C C . SER A 1 325 ? 21.124 -0.074 -13.679 1.00 93.75 325 SER A C 1
ATOM 2610 O O . SER A 1 325 ? 20.075 -0.709 -13.599 1.00 93.75 325 SER A O 1
ATOM 2612 N N . CYS A 1 326 ? 21.714 0.165 -14.855 1.00 95.88 326 CYS A N 1
ATOM 2613 C CA . CYS A 1 326 ? 21.194 -0.337 -16.126 1.00 95.88 326 CYS A CA 1
ATOM 2614 C C . CYS A 1 326 ? 21.137 -1.872 -16.160 1.00 95.88 326 CYS A C 1
ATOM 2616 O O . CYS A 1 326 ? 20.165 -2.449 -16.649 1.00 95.88 326 CYS A O 1
ATOM 2618 N N . ASN A 1 327 ? 22.174 -2.535 -15.651 1.00 96.19 327 ASN A N 1
ATOM 2619 C CA . ASN A 1 327 ? 22.241 -3.990 -15.573 1.00 96.19 327 ASN A CA 1
ATOM 2620 C C . ASN A 1 327 ? 21.282 -4.562 -14.532 1.00 96.19 327 ASN A C 1
ATOM 2622 O O . ASN A 1 327 ? 20.636 -5.564 -14.815 1.00 96.19 327 ASN A O 1
ATOM 2626 N N . LEU A 1 328 ? 21.155 -3.926 -13.368 1.00 95.00 328 LEU A N 1
ATOM 2627 C CA . LEU A 1 328 ? 20.216 -4.325 -12.325 1.00 95.00 328 LEU A CA 1
ATOM 2628 C C . LEU A 1 328 ? 18.790 -4.350 -12.875 1.00 95.00 328 LEU A C 1
ATOM 2630 O O . LEU A 1 328 ? 18.120 -5.360 -12.740 1.00 95.00 328 LEU A O 1
ATOM 2634 N N . ILE A 1 329 ? 18.357 -3.306 -13.586 1.00 94.94 329 ILE A N 1
ATOM 2635 C CA . ILE A 1 329 ? 17.021 -3.255 -14.205 1.00 94.94 329 ILE A CA 1
ATOM 2636 C C . ILE A 1 329 ? 16.832 -4.369 -15.254 1.00 94.94 329 ILE A C 1
ATOM 2638 O O . ILE A 1 329 ? 15.751 -4.942 -15.379 1.00 94.94 329 ILE A O 1
ATOM 2642 N N . ARG A 1 330 ? 17.870 -4.696 -16.034 1.00 95.69 330 ARG A N 1
ATOM 2643 C CA . ARG A 1 330 ? 17.786 -5.741 -17.070 1.00 95.69 330 ARG A CA 1
ATOM 2644 C C . ARG A 1 330 ? 17.775 -7.146 -16.492 1.00 95.69 330 ARG A C 1
ATOM 2646 O O . ARG A 1 330 ? 16.991 -7.978 -16.929 1.00 95.69 330 ARG A O 1
ATOM 2653 N N . TYR A 1 331 ? 18.652 -7.416 -15.544 1.00 97.19 331 TYR A N 1
ATOM 2654 C CA . TYR A 1 331 ? 18.927 -8.753 -15.029 1.00 97.19 331 TYR A CA 1
ATOM 2655 C C . TYR A 1 331 ? 18.502 -8.849 -13.568 1.00 97.19 331 TYR A C 1
ATOM 2657 O O . TYR A 1 331 ? 19.186 -9.481 -12.766 1.00 97.19 331 TYR A O 1
ATOM 2665 N N . TYR A 1 332 ? 17.412 -8.166 -13.214 1.00 96.62 332 TYR A N 1
ATOM 2666 C CA . TYR A 1 332 ? 16.940 -8.082 -11.839 1.00 96.62 332 TYR A CA 1
ATOM 2667 C C . TYR A 1 332 ? 16.602 -9.487 -11.320 1.00 96.62 332 TYR A C 1
ATOM 2669 O O . TYR A 1 332 ? 15.986 -10.253 -12.066 1.00 96.62 332 TYR A O 1
ATOM 2677 N N . PRO A 1 333 ? 16.986 -9.870 -10.091 1.00 97.56 333 PRO A N 1
ATOM 2678 C CA . PRO A 1 333 ? 16.621 -11.179 -9.564 1.00 97.56 333 PRO A CA 1
ATOM 2679 C C . PRO A 1 333 ? 15.117 -11.300 -9.323 1.00 97.56 333 PRO A C 1
ATOM 2681 O O . PRO A 1 333 ? 14.521 -10.450 -8.669 1.00 97.56 333 PRO A O 1
ATOM 2684 N N . VAL A 1 334 ? 14.512 -12.376 -9.815 1.00 98.12 334 VAL A N 1
ATOM 2685 C CA . VAL A 1 334 ? 13.090 -12.695 -9.644 1.00 98.12 334 VAL A CA 1
ATOM 2686 C C . VAL A 1 334 ? 12.926 -14.163 -9.280 1.00 98.12 334 VAL A C 1
ATOM 2688 O O . VAL A 1 334 ? 13.734 -15.004 -9.670 1.00 98.12 334 VAL A O 1
ATOM 2691 N N . PHE A 1 335 ? 11.874 -14.492 -8.545 1.00 98.38 335 PHE A N 1
ATOM 2692 C CA . PHE A 1 335 ? 11.455 -15.876 -8.408 1.00 98.38 335 PHE A CA 1
ATOM 2693 C C . PHE A 1 335 ? 10.624 -16.263 -9.623 1.00 98.38 335 PHE A C 1
ATOM 2695 O O . PHE A 1 335 ? 9.650 -15.592 -9.973 1.00 98.38 335 PHE A O 1
ATOM 2702 N N . LYS A 1 336 ? 11.013 -17.359 -10.262 1.00 97.31 336 LYS A N 1
ATOM 2703 C CA . LYS A 1 336 ? 10.303 -17.944 -11.390 1.00 97.31 336 LYS A CA 1
ATOM 2704 C C . LYS A 1 336 ? 9.669 -19.249 -10.962 1.00 97.31 336 LYS A C 1
ATOM 2706 O O . LYS A 1 336 ? 10.331 -20.059 -10.314 1.00 97.31 336 LYS A O 1
ATOM 2711 N N . ARG A 1 337 ? 8.411 -19.448 -11.349 1.00 95.38 337 ARG A N 1
ATOM 2712 C CA . ARG A 1 337 ? 7.682 -20.691 -11.095 1.00 95.38 337 ARG A CA 1
ATOM 2713 C C . ARG A 1 337 ? 7.534 -21.475 -12.393 1.00 95.38 337 ARG A C 1
ATOM 2715 O O . ARG A 1 337 ? 6.974 -20.964 -13.362 1.00 95.38 337 ARG A O 1
ATOM 2722 N N . ASP A 1 338 ? 8.053 -22.697 -12.424 1.00 93.06 338 ASP A N 1
ATOM 2723 C CA . ASP A 1 338 ? 7.903 -23.575 -13.584 1.00 93.06 338 ASP A CA 1
ATOM 2724 C C . ASP A 1 338 ? 6.488 -24.190 -13.663 1.00 93.06 338 ASP A C 1
ATOM 2726 O O . ASP A 1 338 ? 5.638 -23.988 -12.793 1.00 93.06 338 ASP A O 1
ATOM 2730 N N . LEU A 1 339 ? 6.221 -24.945 -14.733 1.00 90.12 339 LEU A N 1
ATOM 2731 C CA . LEU A 1 339 ? 4.924 -25.605 -14.941 1.00 90.12 339 LEU A CA 1
ATOM 2732 C C . LEU A 1 339 ? 4.629 -26.706 -13.910 1.00 90.12 339 LEU A C 1
ATOM 2734 O O . LEU A 1 339 ? 3.465 -27.032 -13.694 1.00 90.12 339 LEU A O 1
ATOM 2738 N N . SER A 1 340 ? 5.664 -27.266 -13.283 1.00 92.38 340 SER A N 1
ATOM 2739 C CA . SER A 1 340 ? 5.552 -28.263 -12.213 1.00 92.38 340 SER A CA 1
ATOM 2740 C C . SER A 1 340 ? 5.299 -27.613 -10.849 1.00 92.38 340 SER A C 1
ATOM 2742 O O . SER A 1 340 ? 5.024 -28.306 -9.873 1.00 92.38 340 SER A O 1
ATOM 2744 N N . GLY A 1 341 ? 5.370 -26.283 -10.775 1.00 91.00 341 GLY A N 1
ATOM 2745 C CA . GLY A 1 341 ? 5.191 -25.506 -9.562 1.00 91.00 341 GLY A CA 1
ATOM 2746 C C . GLY A 1 341 ? 6.474 -25.268 -8.770 1.00 91.00 341 GLY A C 1
ATOM 2747 O O . GLY A 1 341 ? 6.381 -24.605 -7.737 1.00 91.00 341 GLY A O 1
ATOM 2748 N N . ASN A 1 342 ? 7.635 -25.735 -9.244 1.00 95.81 342 ASN A N 1
ATOM 2749 C CA . ASN A 1 342 ? 8.917 -25.484 -8.591 1.00 95.81 342 ASN A CA 1
ATOM 2750 C C . ASN A 1 342 ? 9.285 -24.013 -8.731 1.00 95.81 342 ASN A C 1
ATOM 2752 O O . ASN A 1 342 ? 9.085 -23.408 -9.788 1.00 95.81 342 ASN A O 1
ATOM 2756 N N . VAL A 1 343 ? 9.855 -23.452 -7.670 1.00 97.50 343 VAL A N 1
ATOM 2757 C CA . VAL A 1 343 ? 10.286 -22.059 -7.644 1.00 97.50 343 VAL A CA 1
ATOM 2758 C C . VAL A 1 343 ? 11.803 -21.999 -7.641 1.00 97.50 343 VAL A C 1
ATOM 2760 O O . VAL A 1 343 ? 12.457 -22.663 -6.846 1.00 97.50 343 VAL A O 1
ATOM 2763 N N . SER A 1 344 ? 12.365 -21.164 -8.507 1.00 97.06 344 SER A N 1
ATOM 2764 C CA . SER A 1 344 ? 13.802 -20.906 -8.557 1.00 97.06 344 SER A CA 1
ATOM 2765 C C . SER A 1 344 ? 14.082 -19.417 -8.681 1.00 97.06 344 SER A C 1
ATOM 2767 O O . SER A 1 344 ? 13.364 -18.698 -9.376 1.00 97.06 344 SER A O 1
ATOM 2769 N N . LEU A 1 345 ? 15.163 -18.949 -8.059 1.00 97.75 345 LEU A N 1
ATOM 2770 C CA . LEU A 1 345 ? 15.674 -17.600 -8.290 1.00 97.75 345 LEU A CA 1
ATOM 2771 C C . LEU A 1 345 ? 16.288 -17.529 -9.698 1.00 97.75 345 LEU A C 1
ATOM 2773 O O . LEU A 1 345 ? 17.121 -18.360 -10.046 1.00 97.75 345 LEU A O 1
ATOM 2777 N N . GLU A 1 346 ? 15.913 -16.568 -10.526 1.00 97.50 346 GLU A N 1
ATOM 2778 C CA . GLU A 1 346 ? 16.436 -16.391 -11.886 1.00 97.50 346 GLU A CA 1
ATOM 2779 C C . GLU A 1 346 ? 16.597 -14.900 -12.217 1.00 97.50 346 GLU A C 1
ATOM 2781 O O . GLU A 1 346 ? 15.953 -14.054 -11.596 1.00 97.50 346 GLU A O 1
ATOM 2786 N N . PRO A 1 347 ? 17.462 -14.534 -13.177 1.00 97.88 347 PRO A N 1
ATOM 2787 C CA . PRO A 1 347 ? 17.478 -13.177 -13.703 1.00 97.88 347 PRO A CA 1
ATOM 2788 C C . PRO A 1 347 ? 16.234 -12.928 -14.567 1.00 97.88 347 PRO A C 1
ATOM 2790 O O . PRO A 1 347 ? 15.852 -13.771 -15.377 1.00 97.88 347 PRO A O 1
ATOM 2793 N N . LEU A 1 348 ? 15.635 -11.741 -14.438 1.00 96.81 348 LEU A N 1
ATOM 2794 C CA . LEU A 1 348 ? 14.426 -11.337 -15.168 1.00 96.81 348 LEU A CA 1
ATOM 2795 C C . LEU A 1 348 ? 14.572 -11.468 -16.693 1.00 96.81 348 LEU A C 1
ATOM 2797 O O . LEU A 1 348 ? 13.621 -11.811 -17.391 1.00 96.81 348 LEU A O 1
ATOM 2801 N N . ASN A 1 349 ? 15.768 -11.187 -17.212 1.00 96.25 349 ASN A N 1
ATOM 2802 C CA . ASN A 1 349 ? 16.151 -11.483 -18.588 1.00 96.25 349 ASN A CA 1
ATOM 2803 C C . ASN A 1 349 ? 17.408 -12.366 -18.591 1.00 96.25 349 ASN A C 1
ATOM 2805 O O . ASN A 1 349 ? 18.213 -12.262 -17.662 1.00 96.25 349 ASN A O 1
ATOM 2809 N N . PRO A 1 350 ? 17.631 -13.186 -19.636 1.00 96.62 350 PRO A N 1
ATOM 2810 C CA . PRO A 1 350 ? 18.850 -13.979 -19.760 1.00 96.62 350 PRO A CA 1
ATOM 2811 C C . PRO A 1 350 ? 20.112 -13.121 -19.625 1.00 96.62 350 PRO A C 1
ATOM 2813 O O . PRO A 1 350 ? 20.176 -12.023 -20.180 1.00 96.62 350 PRO A O 1
ATOM 2816 N N . LEU A 1 351 ? 21.115 -13.633 -18.905 1.00 96.44 351 LEU A N 1
ATOM 2817 C CA . LEU A 1 351 ? 22.399 -12.951 -18.743 1.00 96.44 351 LEU A CA 1
ATOM 2818 C C . LEU A 1 351 ? 23.089 -12.749 -20.103 1.00 96.44 351 LEU A C 1
ATOM 2820 O O . LEU A 1 351 ? 22.916 -13.565 -21.014 1.00 96.44 351 LEU A O 1
ATOM 2824 N N . PRO A 1 352 ? 23.879 -11.672 -20.258 1.00 94.31 352 PRO A N 1
ATOM 2825 C CA . PRO A 1 352 ? 24.611 -11.432 -21.489 1.00 94.31 352 PRO A CA 1
ATOM 2826 C C . PRO A 1 352 ? 25.643 -12.541 -21.730 1.00 94.31 352 PRO A C 1
ATOM 2828 O O . PRO A 1 352 ? 26.164 -13.150 -20.795 1.00 94.31 352 PRO A O 1
ATOM 2831 N N . VAL A 1 353 ? 25.957 -12.789 -23.003 1.00 93.19 353 VAL A N 1
ATOM 2832 C CA . VAL A 1 353 ? 26.940 -13.809 -23.397 1.00 93.19 353 VAL A CA 1
ATOM 2833 C C . VAL A 1 353 ? 28.270 -13.559 -22.683 1.00 93.19 353 VAL A C 1
ATOM 2835 O O . VAL A 1 353 ? 28.762 -12.432 -22.653 1.00 93.19 353 VAL A O 1
ATOM 2838 N N . GLY A 1 354 ? 28.846 -14.620 -22.117 1.00 91.19 354 GLY A N 1
ATOM 2839 C CA . GLY A 1 354 ? 30.099 -14.561 -21.363 1.00 91.19 354 GLY A CA 1
ATOM 2840 C C . GLY A 1 354 ? 29.935 -14.304 -19.864 1.00 91.19 354 GLY A C 1
ATOM 2841 O O . GLY A 1 354 ? 30.938 -14.328 -19.165 1.00 91.19 354 GLY A O 1
ATOM 2842 N N . PHE A 1 355 ? 28.710 -14.105 -19.364 1.00 93.50 355 PHE A N 1
ATOM 2843 C CA . PHE A 1 355 ? 28.436 -14.034 -17.928 1.00 93.50 355 PHE A CA 1
ATOM 2844 C C . PHE A 1 355 ? 27.766 -15.313 -17.441 1.00 93.50 355 PHE A C 1
ATOM 2846 O O . PHE A 1 355 ? 26.692 -15.697 -17.910 1.00 93.50 355 PHE A O 1
ATOM 2853 N N . SER A 1 356 ? 28.400 -15.960 -16.469 1.00 94.81 356 SER A N 1
ATOM 2854 C CA . SER A 1 356 ? 27.813 -17.085 -15.747 1.00 94.81 356 SER A CA 1
ATOM 2855 C C . SER A 1 356 ? 26.869 -16.617 -14.635 1.00 94.81 356 SER A C 1
ATOM 2857 O O . SER A 1 356 ? 26.879 -15.459 -14.208 1.00 94.81 356 SER A O 1
ATOM 2859 N N . ARG A 1 357 ? 26.068 -17.549 -14.110 1.00 93.94 357 ARG A N 1
ATOM 2860 C CA . ARG A 1 357 ? 25.219 -17.306 -12.936 1.00 93.94 357 ARG A CA 1
ATOM 2861 C C . ARG A 1 357 ? 26.041 -16.932 -11.695 1.00 93.94 357 ARG A C 1
ATOM 2863 O O . ARG A 1 357 ? 25.604 -16.093 -10.915 1.00 93.94 357 ARG A O 1
ATOM 2870 N N . ASP A 1 358 ? 27.254 -17.467 -11.567 1.00 92.75 358 ASP A N 1
ATOM 2871 C CA . ASP A 1 358 ? 28.178 -17.131 -10.479 1.00 92.75 358 ASP A CA 1
ATOM 2872 C C . ASP A 1 358 ? 28.691 -15.686 -10.554 1.00 92.75 358 ASP A C 1
ATOM 2874 O O . ASP A 1 358 ? 28.978 -15.066 -9.529 1.00 92.75 358 ASP A O 1
ATOM 2878 N N . GLU A 1 359 ? 28.766 -15.115 -11.756 1.00 94.62 359 GLU A N 1
ATOM 2879 C CA . GLU A 1 359 ? 29.224 -13.742 -11.997 1.00 94.62 359 GLU A CA 1
ATOM 2880 C C . GLU A 1 359 ? 28.087 -12.718 -11.999 1.00 94.62 359 GLU A C 1
ATOM 2882 O O . GLU A 1 359 ? 28.338 -11.512 -12.050 1.00 94.62 359 GLU A O 1
ATOM 2887 N N . TRP A 1 360 ? 26.838 -13.175 -11.906 1.00 95.75 360 TRP A N 1
ATOM 2888 C CA . TRP A 1 360 ? 25.651 -12.328 -11.978 1.00 95.75 360 TRP A CA 1
ATOM 2889 C C . TRP A 1 360 ? 25.670 -11.188 -10.953 1.00 95.75 360 TRP A C 1
ATOM 2891 O O . TRP A 1 360 ? 25.401 -10.043 -11.313 1.00 95.75 360 TRP A O 1
ATOM 2901 N N . HIS A 1 361 ? 26.075 -11.456 -9.708 1.00 94.75 361 HIS A N 1
ATOM 2902 C CA . HIS A 1 361 ? 26.173 -10.425 -8.666 1.00 94.75 361 HIS A CA 1
ATOM 2903 C C . HIS A 1 361 ? 27.092 -9.261 -9.053 1.00 94.75 361 HIS A C 1
ATOM 2905 O O . HIS A 1 361 ? 26.778 -8.109 -8.758 1.00 94.75 361 HIS A O 1
ATOM 2911 N N . ARG A 1 362 ? 28.190 -9.532 -9.774 1.00 93.25 362 ARG A N 1
ATOM 2912 C CA . ARG A 1 362 ? 29.124 -8.499 -10.251 1.00 93.25 362 ARG A CA 1
ATOM 2913 C C . ARG A 1 362 ? 28.472 -7.614 -11.303 1.00 93.25 362 ARG A C 1
ATOM 2915 O O . ARG A 1 362 ? 28.715 -6.413 -11.336 1.00 93.25 362 ARG A O 1
ATOM 2922 N N . LEU A 1 363 ? 27.621 -8.202 -12.142 1.00 93.81 363 LEU A N 1
ATOM 2923 C CA . LEU A 1 363 ? 26.911 -7.491 -13.201 1.00 93.81 363 LEU A CA 1
ATOM 2924 C C . LEU A 1 363 ? 25.915 -6.469 -12.634 1.00 93.81 363 LEU A C 1
ATOM 2926 O O . LEU A 1 363 ? 25.782 -5.379 -13.192 1.00 93.81 363 LEU A O 1
ATOM 2930 N N . ILE A 1 364 ? 25.251 -6.811 -11.525 1.00 93.12 364 ILE A N 1
ATOM 2931 C CA . ILE A 1 364 ? 24.218 -5.990 -10.870 1.00 93.12 364 ILE A CA 1
ATOM 2932 C C . ILE A 1 364 ? 24.710 -5.264 -9.602 1.00 93.12 364 ILE A C 1
ATOM 2934 O O . ILE A 1 364 ? 23.926 -4.598 -8.928 1.00 93.12 364 ILE A O 1
ATOM 2938 N N . ASN A 1 365 ? 26.008 -5.361 -9.291 1.00 92.12 365 ASN A N 1
ATOM 2939 C CA . ASN A 1 365 ? 26.666 -4.751 -8.129 1.00 92.12 365 ASN A CA 1
ATOM 2940 C C . ASN A 1 365 ? 26.051 -5.146 -6.774 1.00 92.12 365 ASN A C 1
ATOM 2942 O O . ASN A 1 365 ? 25.821 -4.305 -5.897 1.00 92.12 365 ASN A O 1
ATOM 2946 N N . PHE A 1 366 ? 25.786 -6.437 -6.613 1.00 91.69 366 PHE A N 1
ATOM 2947 C CA . PHE A 1 366 ? 25.453 -7.036 -5.324 1.00 91.69 366 PHE A CA 1
ATOM 2948 C C . PHE A 1 366 ? 26.744 -7.427 -4.595 1.00 91.69 366 PHE A C 1
ATOM 2950 O O . PHE A 1 366 ? 27.731 -7.801 -5.227 1.00 91.69 366 PHE A O 1
ATOM 2957 N N . ASP A 1 367 ? 26.748 -7.314 -3.265 1.00 90.31 367 ASP A N 1
ATOM 2958 C CA . ASP A 1 367 ? 27.898 -7.671 -2.420 1.00 90.31 367 ASP A CA 1
ATOM 2959 C C . ASP A 1 367 ? 28.174 -9.178 -2.374 1.00 90.31 367 ASP A C 1
ATOM 2961 O O . ASP A 1 367 ? 29.287 -9.586 -2.054 1.00 90.31 367 ASP A O 1
ATOM 2965 N N . LYS A 1 368 ? 27.182 -9.996 -2.724 1.00 93.62 368 LYS A N 1
ATOM 2966 C CA . LYS A 1 368 ? 27.263 -11.457 -2.745 1.00 93.62 368 LYS A CA 1
ATOM 2967 C C . LYS A 1 368 ? 26.300 -12.038 -3.783 1.00 93.62 368 LYS A C 1
ATOM 2969 O O . LYS A 1 368 ? 25.539 -11.281 -4.398 1.00 93.62 368 LYS A O 1
ATOM 2974 N N . LYS A 1 369 ? 26.333 -13.352 -4.026 1.00 95.19 369 LYS A N 1
ATOM 2975 C CA . LYS A 1 369 ? 25.435 -13.969 -5.018 1.00 95.19 369 LYS A CA 1
ATOM 2976 C C . LYS A 1 369 ? 23.969 -13.795 -4.604 1.00 95.19 369 LYS A C 1
ATOM 2978 O O . LYS A 1 369 ? 23.685 -13.824 -3.408 1.00 95.19 369 LYS A O 1
ATOM 2983 N N . PRO A 1 370 ? 23.021 -13.611 -5.545 1.00 94.69 370 PRO A N 1
ATOM 2984 C CA . PRO A 1 370 ? 21.613 -13.434 -5.190 1.00 94.69 370 PRO A CA 1
ATOM 2985 C C . PRO A 1 370 ? 21.044 -14.572 -4.331 1.00 94.69 370 PRO A C 1
ATOM 2987 O O . PRO A 1 370 ? 20.276 -14.300 -3.417 1.00 94.69 370 PRO A O 1
ATOM 2990 N N . ASP A 1 371 ? 21.456 -15.817 -4.568 1.00 94.25 371 ASP A N 1
ATOM 2991 C CA . ASP A 1 371 ? 21.082 -16.988 -3.766 1.00 94.25 371 ASP A CA 1
ATOM 2992 C C . ASP A 1 371 ? 21.616 -16.930 -2.325 1.00 94.25 371 ASP A C 1
ATOM 2994 O O . ASP A 1 371 ? 20.901 -17.284 -1.395 1.00 94.25 371 ASP A O 1
ATOM 2998 N N . GLU A 1 372 ? 22.804 -16.365 -2.104 1.00 94.62 372 GLU A N 1
ATOM 2999 C CA . GLU A 1 372 ? 23.420 -16.235 -0.775 1.00 94.62 372 GLU A CA 1
ATOM 3000 C C . GLU A 1 372 ? 22.698 -15.217 0.136 1.00 94.62 372 GLU A C 1
ATOM 3002 O O . GLU A 1 372 ? 23.086 -15.024 1.295 1.00 94.62 372 GLU A O 1
ATOM 3007 N N . TYR A 1 373 ? 21.667 -14.515 -0.354 1.00 93.50 373 TYR A N 1
ATOM 3008 C CA . TYR A 1 373 ? 20.791 -13.691 0.487 1.00 93.50 373 TYR A CA 1
ATOM 3009 C C . TYR A 1 373 ? 19.708 -14.494 1.200 1.00 93.50 373 TYR A C 1
ATOM 3011 O O . TYR A 1 373 ? 19.130 -13.951 2.135 1.00 93.50 373 TYR A O 1
ATOM 3019 N N . PHE A 1 374 ? 19.446 -15.737 0.813 1.00 94.06 374 PHE A N 1
ATOM 3020 C CA . PHE A 1 374 ? 18.338 -16.531 1.333 1.00 94.06 374 PHE A CA 1
ATOM 3021 C C . PHE A 1 374 ? 18.881 -17.699 2.162 1.00 94.06 374 PHE A C 1
ATOM 3023 O O . PHE A 1 374 ? 19.857 -18.336 1.774 1.00 94.06 374 PHE A O 1
ATOM 3030 N N . SER A 1 375 ? 18.294 -17.941 3.335 1.00 91.88 375 SER A N 1
ATOM 3031 C CA . SER A 1 375 ? 18.675 -19.053 4.219 1.00 91.88 375 SER A CA 1
ATOM 3032 C C . SER A 1 375 ? 17.867 -20.326 3.956 1.00 91.88 375 SER A C 1
ATOM 3034 O O . SER A 1 375 ? 18.359 -21.416 4.237 1.00 91.88 375 SER A O 1
ATOM 3036 N N . GLY A 1 376 ? 16.645 -20.183 3.436 1.00 88.94 376 GLY A N 1
ATOM 3037 C CA . GLY A 1 376 ? 15.737 -21.271 3.057 1.00 88.94 376 GLY A CA 1
ATOM 3038 C C . GLY A 1 376 ? 15.584 -21.456 1.546 1.00 88.94 376 GLY A C 1
ATOM 3039 O O . GLY A 1 376 ? 16.262 -20.802 0.746 1.00 88.94 376 GLY A O 1
ATOM 3040 N N . ASP A 1 377 ? 14.669 -22.342 1.154 1.00 94.31 377 ASP A N 1
ATOM 3041 C CA . ASP A 1 377 ? 14.371 -22.599 -0.256 1.00 94.31 377 ASP A CA 1
ATOM 3042 C C . ASP A 1 377 ? 13.594 -21.428 -0.885 1.00 94.31 377 ASP A C 1
ATOM 3044 O O . ASP A 1 377 ? 12.771 -20.767 -0.248 1.00 94.31 377 ASP A O 1
ATOM 3048 N N . ALA A 1 378 ? 13.814 -21.181 -2.177 1.00 95.88 378 ALA A N 1
ATOM 3049 C CA . ALA A 1 378 ? 13.144 -20.122 -2.928 1.00 95.88 378 ALA A CA 1
ATOM 3050 C C . ALA A 1 378 ? 11.611 -20.242 -2.858 1.00 95.88 378 ALA A C 1
ATOM 3052 O O . ALA A 1 378 ? 10.910 -19.229 -2.842 1.00 95.88 378 ALA A O 1
ATOM 3053 N N . SER A 1 379 ? 11.088 -21.471 -2.784 1.00 96.56 379 SER A N 1
ATOM 3054 C CA . SER A 1 379 ? 9.655 -21.745 -2.649 1.00 96.56 379 SER A CA 1
ATOM 3055 C C . SER A 1 379 ? 9.061 -21.232 -1.327 1.00 96.56 379 SER A C 1
ATOM 3057 O O . SER A 1 379 ? 7.932 -20.727 -1.314 1.00 96.56 379 SER A O 1
ATOM 3059 N N . GLU A 1 380 ? 9.824 -21.277 -0.233 1.00 96.56 380 GLU A N 1
ATOM 3060 C CA . GLU A 1 380 ? 9.398 -20.816 1.091 1.00 96.56 380 GLU A CA 1
ATOM 3061 C C . GLU A 1 380 ? 9.304 -19.291 1.156 1.00 96.56 380 GLU A C 1
ATOM 3063 O O . GLU A 1 380 ? 8.348 -18.757 1.717 1.00 96.56 380 GLU A O 1
ATOM 3068 N N . TYR A 1 381 ? 10.248 -18.580 0.535 1.00 96.81 381 TYR A N 1
ATOM 3069 C CA . TYR A 1 381 ? 10.174 -17.121 0.406 1.00 96.81 381 TYR A CA 1
ATOM 3070 C C . TYR A 1 381 ? 9.058 -16.706 -0.547 1.00 96.81 381 TYR A C 1
ATOM 3072 O O . TYR A 1 381 ? 8.261 -15.831 -0.227 1.00 96.81 381 TYR A O 1
ATOM 3080 N N . TYR A 1 382 ? 8.944 -17.366 -1.701 1.00 97.31 382 TYR A N 1
ATOM 3081 C CA . TYR A 1 382 ? 7.935 -17.039 -2.705 1.00 97.31 382 TYR A CA 1
ATOM 3082 C C . TYR A 1 382 ? 6.503 -17.134 -2.173 1.00 97.31 382 TYR A C 1
ATOM 3084 O O . TYR A 1 382 ? 5.673 -16.285 -2.492 1.00 97.31 382 TYR A O 1
ATOM 3092 N N . SER A 1 383 ? 6.230 -18.139 -1.338 1.00 95.81 383 SER A N 1
ATOM 3093 C CA . SER A 1 383 ? 4.941 -18.345 -0.660 1.00 95.81 383 SER A CA 1
ATOM 3094 C C . SER A 1 383 ? 4.780 -17.545 0.644 1.00 95.81 383 SER A C 1
ATOM 3096 O O . SER A 1 383 ? 3.746 -17.644 1.310 1.00 95.81 383 SER A O 1
ATOM 3098 N N . MET A 1 384 ? 5.791 -16.755 1.026 1.00 95.31 384 MET A N 1
ATOM 3099 C CA . MET A 1 384 ? 5.921 -16.109 2.337 1.00 95.31 384 MET A CA 1
ATOM 3100 C C . MET A 1 384 ? 5.715 -17.059 3.520 1.00 95.31 384 MET A C 1
ATOM 3102 O O . MET A 1 384 ? 5.143 -16.668 4.540 1.00 95.31 384 MET A O 1
ATOM 3106 N N . SER A 1 385 ? 6.149 -18.312 3.410 1.00 94.31 385 SER A N 1
ATOM 3107 C CA . SER A 1 385 ? 6.367 -19.157 4.590 1.00 94.31 385 SER A CA 1
ATOM 3108 C C . SER A 1 385 ? 7.539 -18.607 5.403 1.00 94.31 385 SER A C 1
ATOM 3110 O O . SER A 1 385 ? 7.456 -18.525 6.625 1.00 94.31 385 SER A O 1
ATOM 3112 N N . ILE A 1 386 ? 8.574 -18.107 4.720 1.00 94.12 386 ILE A N 1
ATOM 3113 C CA . ILE A 1 386 ? 9.643 -17.287 5.300 1.00 94.12 386 ILE A CA 1
ATOM 3114 C C . ILE A 1 386 ? 9.464 -15.843 4.826 1.00 94.12 386 ILE A C 1
ATOM 3116 O O . ILE A 1 386 ? 9.269 -15.589 3.640 1.00 94.12 386 ILE A O 1
ATOM 3120 N N . VAL A 1 387 ? 9.536 -14.881 5.747 1.00 92.19 387 VAL A N 1
ATOM 3121 C CA . VAL A 1 387 ? 9.419 -13.455 5.423 1.00 92.19 387 VAL A CA 1
ATOM 3122 C C . VAL A 1 387 ? 10.800 -12.892 5.079 1.00 92.19 387 VAL A C 1
ATOM 3124 O O . VAL A 1 387 ? 11.668 -12.764 5.941 1.00 92.19 387 VAL A O 1
ATOM 3127 N N . GLY A 1 388 ? 11.002 -12.494 3.820 1.00 88.31 388 GLY A N 1
ATOM 3128 C CA . GLY A 1 388 ? 12.295 -12.044 3.284 1.00 88.31 388 GLY A CA 1
ATOM 3129 C C . GLY A 1 388 ? 12.993 -10.902 4.032 1.00 88.31 388 GLY A C 1
ATOM 3130 O O . GLY A 1 388 ? 14.218 -10.812 4.009 1.00 88.31 388 GLY A O 1
ATOM 3131 N N . SER A 1 389 ? 12.255 -10.032 4.726 1.00 85.56 389 SER A N 1
ATOM 3132 C CA . SER A 1 389 ? 12.847 -8.939 5.509 1.00 85.56 389 SER A CA 1
ATOM 3133 C C . SER A 1 389 ? 13.473 -9.384 6.835 1.00 85.56 389 SER A C 1
ATOM 3135 O O . SER A 1 389 ? 14.277 -8.640 7.393 1.00 85.56 389 SER A O 1
ATOM 3137 N N . THR A 1 390 ? 13.091 -10.552 7.360 1.00 89.94 390 THR A N 1
ATOM 3138 C CA . THR A 1 390 ? 13.538 -11.071 8.667 1.00 89.94 390 THR A CA 1
ATOM 3139 C C . THR A 1 390 ? 14.221 -12.432 8.582 1.00 89.94 390 THR A C 1
ATOM 3141 O O . THR A 1 390 ? 14.862 -12.820 9.553 1.00 89.94 390 THR A O 1
ATOM 3144 N N . ASP A 1 391 ? 14.095 -13.148 7.457 1.00 91.50 391 ASP A N 1
ATOM 3145 C CA . ASP A 1 391 ? 14.485 -14.562 7.300 1.00 91.50 391 ASP A CA 1
ATOM 3146 C C . ASP A 1 391 ? 13.891 -15.480 8.379 1.00 91.50 391 ASP A C 1
ATOM 3148 O O . ASP A 1 391 ? 14.470 -16.503 8.744 1.00 91.50 391 ASP A O 1
ATOM 3152 N N . GLN A 1 392 ? 12.734 -15.105 8.916 1.00 92.81 392 GLN A N 1
ATOM 3153 C CA . GLN A 1 392 ? 12.023 -15.873 9.927 1.00 92.81 392 GLN A CA 1
ATOM 3154 C C . GLN A 1 392 ? 10.715 -16.402 9.355 1.00 92.81 392 GLN A C 1
ATOM 3156 O O . GLN A 1 392 ? 10.139 -15.830 8.423 1.00 92.81 392 GLN A O 1
ATOM 3161 N N . HIS A 1 393 ? 10.247 -17.511 9.926 1.00 93.75 393 HIS A N 1
ATOM 3162 C CA . HIS A 1 393 ? 8.974 -18.095 9.539 1.00 93.75 393 HIS A CA 1
ATOM 3163 C C . HIS A 1 393 ? 7.828 -17.120 9.841 1.00 93.75 393 HIS A C 1
ATOM 3165 O O . HIS A 1 393 ? 7.804 -16.486 10.898 1.00 93.75 393 HIS A O 1
ATOM 3171 N N . ARG A 1 394 ? 6.852 -17.014 8.934 1.00 93.31 394 ARG A N 1
ATOM 3172 C CA . ARG A 1 394 ? 5.730 -16.066 9.035 1.00 93.31 394 ARG A CA 1
ATOM 3173 C C . ARG A 1 394 ? 4.949 -16.192 10.342 1.00 93.31 394 ARG A C 1
ATOM 3175 O O . ARG A 1 394 ? 4.518 -15.176 10.881 1.00 93.31 394 ARG A O 1
ATOM 3182 N N . SER A 1 395 ? 4.802 -17.408 10.869 1.00 90.00 395 SER A N 1
ATOM 3183 C CA . SER A 1 395 ? 4.106 -17.651 12.143 1.00 90.00 395 SER A CA 1
ATOM 3184 C C . SER A 1 395 ? 4.729 -16.895 13.324 1.00 90.00 395 SER A C 1
ATOM 3186 O O . SER A 1 395 ? 4.005 -16.470 14.217 1.00 90.00 395 SER A O 1
ATOM 3188 N N . ALA A 1 396 ? 6.038 -16.616 13.295 1.00 88.69 396 ALA A N 1
ATOM 3189 C CA . ALA A 1 396 ? 6.720 -15.817 14.317 1.00 88.69 396 ALA A CA 1
ATOM 3190 C C . ALA A 1 396 ? 6.345 -14.320 14.280 1.00 88.69 396 ALA A C 1
ATOM 3192 O O . ALA A 1 396 ? 6.795 -13.534 15.115 1.00 88.69 396 ALA A O 1
ATOM 3193 N N . HIS A 1 397 ? 5.546 -13.901 13.296 1.00 90.19 397 HIS A N 1
ATOM 3194 C CA . HIS A 1 397 ? 5.196 -12.507 13.044 1.00 90.19 397 HIS A CA 1
ATOM 3195 C C . HIS A 1 397 ? 3.693 -12.234 13.094 1.00 90.19 397 HIS A C 1
ATOM 3197 O O . HIS A 1 397 ? 3.285 -11.124 12.782 1.00 90.19 397 HIS A O 1
ATOM 3203 N N . LEU A 1 398 ? 2.853 -13.189 13.494 1.00 86.88 398 LEU A N 1
ATOM 3204 C CA . LEU A 1 398 ? 1.399 -12.983 13.526 1.00 86.88 398 LEU A CA 1
ATOM 3205 C C . LEU A 1 398 ? 0.942 -11.964 14.584 1.00 86.88 398 LEU A C 1
ATOM 3207 O O . LEU A 1 398 ? -0.128 -11.371 14.455 1.00 86.88 398 LEU A O 1
ATOM 3211 N N . GLY A 1 399 ? 1.782 -11.704 15.582 1.00 85.81 399 GLY A N 1
ATOM 3212 C CA . GLY A 1 399 ? 1.522 -10.760 16.658 1.00 85.81 399 GLY A CA 1
ATOM 3213 C C . GLY A 1 399 ? 2.203 -11.204 17.950 1.00 85.81 399 GLY A C 1
ATOM 3214 O O . GLY A 1 399 ? 2.968 -12.173 17.946 1.00 85.81 399 GLY A O 1
ATOM 3215 N N . PRO A 1 400 ? 1.969 -10.487 19.057 1.00 87.50 400 PRO A N 1
ATOM 3216 C CA . PRO A 1 400 ? 2.318 -10.997 20.375 1.00 87.50 400 PRO A CA 1
ATOM 3217 C C . PRO A 1 400 ? 1.472 -12.232 20.707 1.00 87.50 400 PRO A C 1
ATOM 3219 O O . PRO A 1 400 ? 0.308 -12.305 20.329 1.00 87.50 400 PRO A O 1
ATOM 3222 N N . HIS A 1 401 ? 2.065 -13.179 21.427 1.00 89.81 401 HIS A N 1
ATOM 3223 C CA . HIS A 1 401 ? 1.387 -14.359 21.966 1.00 89.81 401 HIS A CA 1
ATOM 3224 C C . HIS A 1 401 ? 1.201 -14.206 23.473 1.00 89.81 401 HIS A C 1
ATOM 3226 O O . HIS A 1 401 ? 1.924 -13.410 24.088 1.00 89.81 401 HIS A O 1
ATOM 3232 N N . TYR A 1 402 ? 0.256 -14.934 24.066 1.00 90.69 402 TYR A N 1
ATOM 3233 C CA . TYR A 1 402 ? 0.093 -14.959 25.522 1.00 90.69 402 TYR A CA 1
ATOM 3234 C C . TYR A 1 402 ? 1.415 -15.343 26.202 1.00 90.69 402 TYR A C 1
ATOM 3236 O O . TYR A 1 402 ? 2.199 -16.137 25.696 1.00 90.69 402 TYR A O 1
ATOM 3244 N N . SER A 1 403 ? 1.698 -14.738 27.347 1.00 87.19 403 SER A N 1
ATOM 3245 C CA . SER A 1 403 ? 2.793 -15.142 28.228 1.00 87.19 403 SER A CA 1
ATOM 3246 C C . SER A 1 403 ? 2.251 -15.905 29.432 1.00 87.19 403 SER A C 1
ATOM 3248 O O . SER A 1 403 ? 1.109 -15.685 29.830 1.00 87.19 403 SER A O 1
ATOM 3250 N N . ASP A 1 404 ? 3.090 -16.742 30.047 1.00 77.31 404 ASP A N 1
ATOM 3251 C CA . ASP A 1 404 ? 2.723 -17.652 31.149 1.00 77.31 404 ASP A CA 1
ATOM 3252 C C . ASP A 1 404 ? 2.034 -16.967 32.352 1.00 77.31 404 ASP A C 1
ATOM 3254 O O . ASP A 1 404 ? 1.374 -17.625 33.153 1.00 77.31 404 ASP A O 1
ATOM 3258 N N . GLY A 1 405 ? 2.187 -15.645 32.494 1.00 79.75 405 GLY A N 1
ATOM 3259 C CA . GLY A 1 405 ? 1.573 -14.841 33.555 1.00 79.75 405 GLY A CA 1
ATOM 3260 C C . GLY A 1 405 ? 0.313 -14.062 33.156 1.00 79.75 405 GLY A C 1
ATOM 3261 O O . GLY A 1 405 ? -0.306 -13.465 34.030 1.00 79.75 405 GLY A O 1
ATOM 3262 N N . GLU A 1 406 ? -0.065 -14.020 31.874 1.00 85.00 406 GLU A N 1
ATOM 3263 C CA . GLU A 1 406 ? -1.211 -13.218 31.404 1.00 85.00 406 GLU A CA 1
ATOM 3264 C C . GLU A 1 406 ? -2.542 -13.944 31.547 1.00 85.00 406 GLU A C 1
ATOM 3266 O O . GLU A 1 406 ? -3.554 -13.305 31.819 1.00 85.00 406 GLU A O 1
ATOM 3271 N N . ASN A 1 407 ? -2.553 -15.259 31.343 1.00 88.38 407 ASN A N 1
ATOM 3272 C CA . ASN A 1 407 ? -3.703 -16.109 31.609 1.00 88.38 407 ASN A CA 1
ATOM 3273 C C . ASN A 1 407 ? -3.245 -17.569 31.695 1.00 88.38 407 ASN A C 1
ATOM 3275 O O . ASN A 1 407 ? -2.800 -18.135 30.703 1.00 88.38 407 ASN A O 1
ATOM 3279 N N . THR A 1 408 ? -3.375 -18.191 32.866 1.00 88.75 408 THR A N 1
ATOM 3280 C CA . THR A 1 408 ? -2.929 -19.575 33.093 1.00 88.75 408 THR A CA 1
ATOM 3281 C C . THR A 1 408 ? -3.791 -20.627 32.389 1.00 88.75 408 THR A C 1
ATOM 3283 O O . THR A 1 408 ? -3.424 -21.798 32.370 1.00 88.75 408 THR A O 1
ATOM 3286 N N . GLU A 1 409 ? -4.950 -20.237 31.852 1.00 88.88 409 GLU A N 1
ATOM 3287 C CA . GLU A 1 409 ? -5.874 -21.115 31.122 1.00 88.88 409 GLU A CA 1
ATOM 3288 C C . GLU A 1 409 ? -5.626 -21.119 29.604 1.00 88.88 409 GLU A C 1
ATOM 3290 O O . GLU A 1 409 ? -6.252 -21.898 28.885 1.00 88.88 409 GLU A O 1
ATOM 3295 N N . VAL A 1 410 ? -4.734 -20.257 29.105 1.00 89.25 410 VAL A N 1
ATOM 3296 C CA . VAL A 1 410 ? -4.440 -20.103 27.675 1.00 89.25 410 VAL A CA 1
ATOM 3297 C C . VAL A 1 410 ? -3.017 -20.575 27.392 1.00 89.25 410 VAL A C 1
ATOM 3299 O O . VAL A 1 410 ? -2.092 -20.282 28.145 1.00 89.25 410 VAL A O 1
ATOM 3302 N N . ASP A 1 411 ? -2.838 -21.309 26.295 1.00 87.75 411 ASP A N 1
ATOM 3303 C CA . ASP A 1 411 ? -1.514 -21.726 25.834 1.00 87.75 411 ASP A CA 1
ATOM 3304 C C . ASP A 1 411 ? -0.670 -20.494 25.450 1.00 87.75 411 ASP A C 1
ATOM 3306 O O . ASP A 1 411 ? -1.145 -19.600 24.748 1.00 87.75 411 ASP A O 1
ATOM 3310 N N . GLY A 1 412 ? 0.595 -20.440 25.876 1.00 85.50 412 GLY A N 1
ATOM 3311 C CA . GLY A 1 412 ? 1.513 -19.349 25.528 1.00 85.50 412 GLY A CA 1
ATOM 3312 C C . GLY A 1 412 ? 1.850 -19.256 24.030 1.00 85.50 412 GLY A C 1
ATOM 3313 O O . GLY A 1 412 ? 2.417 -18.263 23.582 1.00 85.50 412 GLY A O 1
ATOM 3314 N N . ALA A 1 413 ? 1.505 -20.272 23.235 1.00 85.94 413 ALA A N 1
ATOM 3315 C CA . ALA A 1 413 ? 1.574 -20.256 21.777 1.00 85.94 413 ALA A CA 1
ATOM 3316 C C . ALA A 1 413 ? 0.314 -19.676 21.109 1.00 85.94 413 ALA A C 1
ATOM 3318 O O . ALA A 1 413 ? 0.293 -19.551 19.884 1.00 85.94 413 ALA A O 1
ATOM 3319 N N . GLU A 1 414 ? -0.723 -19.317 21.869 1.00 88.56 414 GLU A N 1
ATOM 3320 C CA . GLU A 1 414 ? -1.930 -18.676 21.344 1.00 88.56 414 GLU A CA 1
ATOM 3321 C C . GLU A 1 414 ? -1.676 -17.185 21.076 1.00 88.56 414 GLU A C 1
ATOM 3323 O O . GLU A 1 414 ? -0.958 -16.505 21.820 1.00 88.56 414 GLU A O 1
ATOM 3328 N N . LEU A 1 415 ? -2.261 -16.648 20.004 1.00 88.31 415 LEU A N 1
ATOM 3329 C CA . LEU A 1 415 ? -2.113 -15.234 19.669 1.00 88.31 415 LEU A CA 1
ATOM 3330 C C . LEU A 1 415 ? -2.886 -14.354 20.640 1.00 88.31 415 LEU A C 1
ATOM 3332 O O . LEU A 1 415 ? -4.073 -14.551 20.888 1.00 88.31 415 LEU A O 1
ATOM 3336 N N . LEU A 1 416 ? -2.220 -13.312 21.120 1.00 88.19 416 LEU A N 1
ATOM 3337 C CA . LEU A 1 416 ? -2.855 -12.306 21.941 1.00 88.19 416 LEU A CA 1
ATOM 3338 C C . LEU A 1 416 ? -3.816 -11.461 21.086 1.00 88.19 416 LEU A C 1
ATOM 3340 O O . LEU A 1 416 ? -3.427 -11.003 20.002 1.00 88.19 416 LEU A O 1
ATOM 3344 N N . PRO A 1 417 ? -5.028 -11.158 21.586 1.00 85.50 417 PRO A N 1
ATOM 3345 C CA . PRO A 1 417 ? -5.916 -10.202 20.948 1.00 85.50 417 PRO A CA 1
ATOM 3346 C C . PRO A 1 417 ? -5.234 -8.850 20.705 1.00 85.50 417 PRO A C 1
ATOM 3348 O O . PRO A 1 417 ? -4.350 -8.418 21.455 1.00 85.50 417 PRO A O 1
ATOM 3351 N N . ILE A 1 418 ? -5.650 -8.158 19.642 1.00 81.56 418 ILE A N 1
ATOM 3352 C CA . ILE A 1 418 ? -5.085 -6.858 19.271 1.00 81.56 418 ILE A CA 1
ATOM 3353 C C . ILE A 1 418 ? -5.276 -5.870 20.432 1.00 81.56 418 ILE A C 1
ATOM 3355 O O . ILE A 1 418 ? -6.394 -5.602 20.848 1.00 81.56 418 ILE A O 1
ATOM 3359 N N . PHE A 1 419 ? -4.174 -5.308 20.937 1.00 85.44 419 PHE A N 1
ATOM 3360 C CA . PHE A 1 419 ? -4.141 -4.442 22.126 1.00 85.44 419 PHE A CA 1
ATOM 3361 C C . PHE A 1 419 ? -4.556 -5.107 23.449 1.00 85.44 419 PHE A C 1
ATOM 3363 O O . PHE A 1 419 ? -4.737 -4.401 24.439 1.00 85.44 419 PHE A O 1
ATOM 3370 N N . GLY A 1 420 ? -4.615 -6.442 23.518 1.00 87.75 420 GLY A N 1
ATOM 3371 C CA . GLY A 1 420 ? -4.824 -7.174 24.775 1.00 87.75 420 GLY A CA 1
ATOM 3372 C C . GLY A 1 420 ? -3.723 -6.918 25.814 1.00 87.75 420 GLY A C 1
ATOM 3373 O O . GLY A 1 420 ? -3.965 -7.002 27.013 1.00 87.75 420 GLY A O 1
ATOM 3374 N N . ARG A 1 421 ? -2.531 -6.505 25.361 1.00 90.31 421 ARG A N 1
ATOM 3375 C CA . ARG A 1 421 ? -1.406 -6.064 26.198 1.00 90.31 421 ARG A CA 1
ATOM 3376 C C . ARG A 1 421 ? -0.878 -4.727 25.716 1.00 90.31 421 ARG A C 1
ATOM 3378 O O . ARG A 1 421 ? -0.515 -4.571 24.549 1.00 90.31 421 ARG A O 1
ATOM 3385 N N . LEU A 1 422 ? -0.756 -3.790 26.648 1.00 89.81 422 LEU A N 1
ATOM 3386 C CA . LEU A 1 422 ? -0.124 -2.495 26.440 1.00 89.81 422 LEU A CA 1
ATOM 3387 C C . LEU A 1 422 ? 0.946 -2.287 27.513 1.00 89.81 422 LEU A C 1
ATOM 3389 O O . LEU A 1 422 ? 0.676 -2.427 28.702 1.00 89.81 422 LEU A O 1
ATOM 3393 N N . SER A 1 423 ? 2.165 -1.920 27.113 1.00 90.12 423 SER A N 1
ATOM 3394 C CA . SER A 1 423 ? 3.194 -1.520 28.076 1.00 90.12 423 SER A CA 1
ATOM 3395 C C . SER A 1 423 ? 2.956 -0.080 28.539 1.00 90.12 423 SER A C 1
ATOM 3397 O O . SER A 1 423 ? 3.358 0.877 27.868 1.00 90.12 423 SER A O 1
ATOM 3399 N N . PHE A 1 424 ? 2.320 0.085 29.703 1.00 89.81 424 PHE A N 1
ATOM 3400 C CA . PHE A 1 424 ? 2.142 1.406 30.315 1.00 89.81 424 PHE A CA 1
ATOM 3401 C C . PHE A 1 424 ? 3.448 2.005 30.853 1.00 89.81 424 PHE A C 1
ATOM 3403 O O . PHE A 1 424 ? 3.580 3.225 30.932 1.00 89.81 424 PHE A O 1
ATOM 3410 N N . GLU A 1 425 ? 4.463 1.170 31.092 1.00 85.56 425 GLU A N 1
ATOM 3411 C CA . GLU A 1 425 ? 5.834 1.621 31.340 1.00 85.56 425 GLU A CA 1
ATOM 3412 C C . GLU A 1 425 ? 6.464 2.251 30.088 1.00 85.56 425 GLU A C 1
ATOM 3414 O O . GLU A 1 425 ? 7.184 3.245 30.185 1.00 85.56 425 GLU A O 1
ATOM 3419 N N . ALA A 1 426 ? 6.195 1.721 28.890 1.00 84.00 426 ALA A N 1
ATOM 3420 C CA . ALA A 1 426 ? 6.662 2.309 27.635 1.00 84.00 426 ALA A CA 1
ATOM 3421 C C . ALA A 1 426 ? 5.832 3.537 27.230 1.00 84.00 426 ALA A C 1
ATOM 3423 O O . ALA A 1 426 ? 6.367 4.498 26.673 1.00 84.00 426 ALA A O 1
ATOM 3424 N N . VAL A 1 427 ? 4.531 3.538 27.510 1.00 84.88 427 VAL A N 1
ATOM 3425 C CA . VAL A 1 427 ? 3.621 4.631 27.157 1.00 84.88 427 VAL A CA 1
ATOM 3426 C C . VAL A 1 427 ? 2.544 4.753 28.241 1.00 84.88 427 VAL A C 1
ATOM 3428 O O . VAL A 1 427 ? 1.611 3.948 28.235 1.00 84.88 427 VAL A O 1
ATOM 3431 N N . PRO A 1 428 ? 2.641 5.757 29.135 1.00 86.19 428 PRO A N 1
ATOM 3432 C CA . PRO A 1 428 ? 1.678 5.977 30.214 1.00 86.19 428 PRO A CA 1
ATOM 3433 C C . PRO A 1 428 ? 0.225 5.994 29.736 1.00 86.19 428 PRO A C 1
ATOM 3435 O O . PRO A 1 428 ? -0.050 6.464 28.630 1.00 86.19 428 PRO A O 1
ATOM 3438 N N . VAL A 1 429 ? -0.700 5.550 30.594 1.00 88.75 429 VAL A N 1
ATOM 3439 C CA . VAL A 1 429 ? -2.148 5.486 30.308 1.00 88.75 429 VAL A CA 1
ATOM 3440 C C . VAL A 1 429 ? -2.686 6.814 29.759 1.00 88.75 429 VAL A C 1
ATOM 3442 O O . VAL A 1 429 ? -3.426 6.819 28.781 1.00 88.75 429 VAL A O 1
ATOM 3445 N N . ASP A 1 430 ? -2.236 7.947 30.300 1.00 84.06 430 ASP A N 1
ATOM 3446 C CA . ASP A 1 430 ? -2.687 9.292 29.895 1.00 84.06 430 ASP A CA 1
ATOM 3447 C C . ASP A 1 430 ? -2.298 9.691 28.467 1.00 84.06 430 ASP A C 1
ATOM 3449 O O . ASP A 1 430 ? -2.881 10.604 27.880 1.00 84.06 430 ASP A O 1
ATOM 3453 N N . LEU A 1 431 ? -1.310 8.999 27.899 1.00 79.62 431 LEU A N 1
ATOM 3454 C CA . LEU A 1 431 ? -0.803 9.208 26.544 1.00 79.62 431 LEU A CA 1
ATOM 3455 C C . LEU A 1 431 ? -1.333 8.172 25.549 1.00 79.62 431 LEU A C 1
ATOM 3457 O O . LEU A 1 431 ? -1.016 8.238 24.354 1.00 79.62 431 LEU A O 1
ATOM 3461 N N . GLN A 1 432 ? -2.123 7.211 26.025 1.00 81.56 432 GLN A N 1
ATOM 3462 C CA . GLN A 1 432 ? -2.782 6.232 25.177 1.00 81.56 432 GLN A CA 1
ATOM 3463 C C . GLN A 1 432 ? -4.076 6.821 24.599 1.00 81.56 432 GLN A C 1
ATOM 3465 O O . GLN A 1 432 ? -4.825 7.504 25.302 1.00 81.56 432 GLN A O 1
ATOM 3470 N N . PRO A 1 433 ? -4.394 6.553 23.322 1.00 78.00 433 PRO A N 1
ATOM 3471 C CA . PRO A 1 433 ? -5.701 6.867 22.772 1.00 78.00 433 PRO A CA 1
ATOM 3472 C C . PRO A 1 433 ? -6.796 6.117 23.523 1.00 78.00 433 PRO A C 1
ATOM 3474 O O . PRO A 1 433 ? -6.666 4.921 23.785 1.00 78.00 433 PRO A O 1
ATOM 3477 N N . ILE A 1 434 ? -7.920 6.793 23.759 1.00 79.94 434 ILE A N 1
ATOM 3478 C CA . ILE A 1 434 ? -9.076 6.200 24.440 1.00 79.94 434 ILE A CA 1
ATOM 3479 C C . ILE A 1 434 ? -9.558 4.922 23.748 1.00 79.94 434 ILE A C 1
ATOM 3481 O O . ILE A 1 434 ? -9.869 3.960 24.436 1.00 79.94 434 ILE A O 1
ATOM 3485 N N . SER A 1 435 ? -9.549 4.846 22.411 1.00 73.31 435 SER A N 1
ATOM 3486 C CA . SER A 1 435 ? -9.926 3.605 21.716 1.00 73.31 435 SER A CA 1
ATOM 3487 C C . SER A 1 435 ? -9.046 2.417 22.095 1.00 73.31 435 SER A C 1
ATOM 3489 O O . SER A 1 435 ? -9.575 1.332 22.286 1.00 73.31 435 SER A O 1
ATOM 3491 N N . LEU A 1 436 ? -7.730 2.606 22.238 1.00 78.31 436 LEU A N 1
ATOM 3492 C CA . LEU A 1 436 ? -6.823 1.518 22.614 1.00 78.31 436 LEU A CA 1
ATOM 3493 C C . LEU A 1 436 ? -7.047 1.074 24.051 1.00 78.31 436 LEU A C 1
ATOM 3495 O O . LEU A 1 436 ? -7.036 -0.120 24.321 1.00 78.31 436 LEU A O 1
ATOM 3499 N N . LEU A 1 437 ? -7.279 2.027 24.957 1.00 87.00 437 LEU A N 1
ATOM 3500 C CA . LEU A 1 437 ? -7.617 1.707 26.341 1.00 87.00 437 LEU A CA 1
ATOM 3501 C C . LEU A 1 437 ? -8.934 0.936 26.424 1.00 87.00 437 LEU A C 1
ATOM 3503 O O . LEU A 1 437 ? -9.021 -0.007 27.196 1.00 87.00 437 LEU A O 1
ATOM 3507 N N . LYS A 1 438 ? -9.924 1.274 25.590 1.00 85.19 438 LYS A N 1
ATOM 3508 C CA . LYS A 1 438 ? -11.171 0.508 25.490 1.00 85.19 438 LYS A CA 1
ATOM 3509 C C . LYS A 1 438 ? -10.944 -0.915 24.978 1.00 85.19 438 LYS A C 1
ATOM 3511 O O . LYS A 1 438 ? -11.501 -1.832 25.562 1.00 85.19 438 LYS A O 1
ATOM 3516 N N . TYR A 1 439 ? -10.103 -1.118 23.958 1.00 83.25 439 TYR A N 1
ATOM 3517 C CA . TYR A 1 439 ? -9.718 -2.470 23.517 1.00 83.25 439 TYR A CA 1
ATOM 3518 C C . TYR A 1 439 ? -9.000 -3.247 24.624 1.00 83.25 439 TYR A C 1
ATOM 3520 O O . TYR A 1 439 ? -9.359 -4.384 24.909 1.00 83.25 439 TYR A O 1
ATOM 3528 N N . PHE A 1 440 ? -8.030 -2.619 25.288 1.00 90.44 440 PHE A N 1
ATOM 3529 C CA . PHE A 1 440 ? -7.327 -3.212 26.422 1.00 90.44 440 PHE A CA 1
ATOM 3530 C C . PHE A 1 440 ? -8.305 -3.632 27.528 1.00 90.44 440 PHE A C 1
ATOM 3532 O O . PHE A 1 440 ? -8.273 -4.773 27.966 1.00 90.44 440 PHE A O 1
ATOM 3539 N N . LEU A 1 441 ? -9.221 -2.747 27.926 1.00 92.25 441 LEU A N 1
ATOM 3540 C CA . LEU A 1 441 ? -10.248 -3.018 28.935 1.00 92.25 441 LEU A CA 1
ATOM 3541 C C . LEU A 1 441 ? -11.225 -4.119 28.505 1.00 92.25 441 LEU A C 1
ATOM 3543 O O . LEU A 1 441 ? -11.520 -5.011 29.300 1.00 92.25 441 LEU A O 1
ATOM 3547 N N . LEU A 1 442 ? -11.660 -4.114 27.243 1.00 88.75 442 LEU A N 1
ATOM 3548 C CA . LEU A 1 442 ? -12.528 -5.147 26.676 1.00 88.75 442 LEU A CA 1
ATOM 3549 C C . LEU A 1 442 ? -11.886 -6.534 26.802 1.00 88.75 442 LEU A C 1
ATOM 3551 O O . LEU A 1 442 ? -12.519 -7.473 27.281 1.00 88.75 442 LEU A O 1
ATOM 3555 N N . HIS A 1 443 ? -10.604 -6.647 26.452 1.00 90.00 443 HIS A N 1
ATOM 3556 C CA . HIS A 1 443 ? -9.836 -7.888 26.573 1.00 90.00 443 HIS A CA 1
ATOM 3557 C C . HIS A 1 443 ? -9.551 -8.299 28.024 1.00 90.00 443 HIS A C 1
ATOM 3559 O O . HIS A 1 443 ? -9.095 -9.410 28.259 1.00 90.00 443 HIS A O 1
ATOM 3565 N N . GLN A 1 444 ? -9.857 -7.441 28.995 1.00 91.94 444 GLN A N 1
ATOM 3566 C CA . GLN A 1 444 ? -9.777 -7.705 30.434 1.00 91.94 444 GLN A CA 1
ATOM 3567 C C . GLN A 1 444 ? -11.158 -8.010 31.051 1.00 91.94 444 GLN A C 1
ATOM 3569 O O . GLN A 1 444 ? -11.306 -8.098 32.277 1.00 91.94 444 GLN A O 1
ATOM 3574 N N . GLY A 1 445 ? -12.193 -8.135 30.210 1.00 88.50 445 GLY A N 1
ATOM 3575 C CA . GLY A 1 445 ? -13.579 -8.337 30.632 1.00 88.50 445 GLY A CA 1
ATOM 3576 C C . GLY A 1 445 ? -14.202 -7.107 31.287 1.00 88.50 445 GLY A C 1
ATOM 3577 O O . GLY A 1 445 ? -15.127 -7.237 32.087 1.00 88.50 445 GLY A O 1
ATOM 3578 N N . ILE A 1 446 ? -13.667 -5.918 31.007 1.00 90.88 446 ILE A N 1
ATOM 3579 C CA . ILE A 1 446 ? -14.225 -4.643 31.449 1.00 90.88 446 ILE A CA 1
ATOM 3580 C C . ILE A 1 446 ? -14.887 -4.003 30.238 1.00 90.88 446 ILE A C 1
ATOM 3582 O O . ILE A 1 446 ? -14.235 -3.382 29.396 1.00 90.88 446 ILE A O 1
ATOM 3586 N N . GLU A 1 447 ? -16.201 -4.168 30.149 1.00 83.31 447 GLU A N 1
ATOM 3587 C CA . GLU A 1 447 ? -16.982 -3.458 29.150 1.00 83.31 447 GLU A CA 1
ATOM 3588 C C . GLU A 1 447 ? -16.923 -1.964 29.436 1.00 83.31 447 GLU A C 1
ATOM 3590 O O . GLU A 1 447 ? -17.191 -1.509 30.548 1.00 83.31 447 GLU A O 1
ATOM 3595 N N . THR A 1 448 ? -16.543 -1.214 28.407 1.00 78.31 448 THR A N 1
ATOM 3596 C CA . THR A 1 448 ? -16.582 0.239 28.439 1.00 78.31 448 THR A CA 1
ATOM 3597 C C . THR A 1 448 ? -17.720 0.703 27.558 1.00 78.31 448 THR A C 1
ATOM 3599 O O . THR A 1 448 ? -17.744 0.464 26.349 1.00 78.31 448 THR A O 1
ATOM 3602 N N . THR A 1 449 ? -18.698 1.365 28.153 1.00 71.81 449 THR A N 1
ATOM 3603 C CA . THR A 1 449 ? -19.785 1.979 27.407 1.00 71.81 449 THR A CA 1
ATOM 3604 C C . THR A 1 449 ? -19.285 3.220 26.676 1.00 71.81 449 THR A C 1
ATOM 3606 O O . THR A 1 449 ? -18.269 3.848 26.991 1.00 71.81 449 THR A O 1
ATOM 3609 N N . GLU A 1 450 ? -20.022 3.643 25.659 1.00 53.88 450 GLU A N 1
ATOM 3610 C CA . GLU A 1 450 ? -19.718 4.900 24.982 1.00 53.88 450 GLU A CA 1
ATOM 3611 C C . GLU A 1 450 ? -20.099 6.150 25.799 1.00 53.88 450 GLU A C 1
ATOM 3613 O O . GLU A 1 450 ? -19.884 7.263 25.323 1.00 53.88 450 GLU A O 1
ATOM 3618 N N . ARG A 1 451 ? -20.682 5.983 26.996 1.00 59.72 451 ARG A N 1
ATOM 3619 C CA . ARG A 1 451 ? -21.047 7.075 27.915 1.00 59.72 451 ARG A CA 1
ATOM 3620 C C . ARG A 1 451 ? -19.923 7.433 28.885 1.00 59.72 451 ARG A C 1
ATOM 3622 O O . ARG A 1 451 ? -19.970 8.498 29.492 1.00 59.72 451 ARG A O 1
ATOM 3629 N N . GLU A 1 452 ? -18.937 6.558 29.049 1.00 76.06 452 GLU A N 1
ATOM 3630 C CA . GLU A 1 452 ? -17.799 6.822 29.925 1.00 76.06 452 GLU A CA 1
ATOM 3631 C C . GLU A 1 452 ? -16.934 7.952 29.377 1.00 76.06 452 GLU A C 1
ATOM 3633 O O . GLU A 1 452 ? -16.567 7.975 28.195 1.00 76.06 452 GLU A O 1
ATOM 3638 N N . SER A 1 453 ? -16.586 8.882 30.266 1.00 81.19 453 SER A N 1
ATOM 3639 C CA . SER A 1 453 ? -15.642 9.947 29.961 1.00 81.19 453 SER A CA 1
ATOM 3640 C C . SER A 1 453 ? -14.250 9.370 29.691 1.00 81.19 453 SER A C 1
ATOM 3642 O O . SER A 1 453 ? -13.902 8.268 30.117 1.00 81.19 453 SER A O 1
ATOM 3644 N N . ALA A 1 454 ? -13.418 10.140 28.991 1.00 77.12 454 ALA A N 1
ATOM 3645 C CA . ALA A 1 454 ? -12.029 9.768 28.742 1.00 77.12 454 ALA A CA 1
ATOM 3646 C C . ALA A 1 454 ? -11.259 9.488 30.048 1.00 77.12 454 ALA A C 1
ATOM 3648 O O . ALA A 1 454 ? -10.471 8.545 30.109 1.00 77.12 454 ALA A O 1
ATOM 3649 N N . ASP A 1 455 ? -11.533 10.265 31.095 1.00 83.50 455 ASP A N 1
ATOM 3650 C CA . ASP A 1 455 ? -10.900 10.112 32.405 1.00 83.50 455 ASP A CA 1
ATOM 3651 C C . ASP A 1 455 ? -11.368 8.848 33.123 1.00 83.50 455 ASP A C 1
ATOM 3653 O O . ASP A 1 455 ? -10.550 8.152 33.719 1.00 83.50 455 ASP A O 1
ATOM 3657 N N . GLU A 1 456 ? -12.644 8.480 32.988 1.00 88.44 456 GLU A N 1
ATOM 3658 C CA . GLU A 1 456 ? -13.149 7.220 33.533 1.00 88.44 456 GLU A CA 1
ATOM 3659 C C . GLU A 1 456 ? -12.499 6.014 32.846 1.00 88.44 456 GLU A C 1
ATOM 3661 O O . GLU A 1 456 ? -12.031 5.095 33.517 1.00 88.44 456 GLU A O 1
ATOM 3666 N N . VAL A 1 457 ? -12.358 6.048 31.517 1.00 86.81 457 VAL A N 1
ATOM 3667 C CA . VAL A 1 457 ? -11.650 4.996 30.767 1.00 86.81 457 VAL A CA 1
ATOM 3668 C C . VAL A 1 457 ? -10.184 4.893 31.209 1.00 86.81 457 VAL A C 1
ATOM 3670 O O . VAL A 1 457 ? -9.674 3.790 31.409 1.00 86.81 457 VAL A O 1
ATOM 3673 N N . ARG A 1 458 ? -9.491 6.024 31.402 1.00 90.50 458 ARG A N 1
ATOM 3674 C CA . ARG A 1 458 ? -8.105 6.045 31.909 1.00 90.50 458 ARG A CA 1
ATOM 3675 C C . ARG A 1 458 ? -8.017 5.481 33.325 1.00 90.50 458 ARG A C 1
ATOM 3677 O O . ARG A 1 458 ? -7.146 4.654 33.594 1.00 90.50 458 ARG A O 1
ATOM 3684 N N . ARG A 1 459 ? -8.934 5.874 34.212 1.00 92.56 459 ARG A N 1
ATOM 3685 C CA . ARG A 1 459 ? -9.013 5.380 35.591 1.00 92.56 459 ARG A CA 1
ATOM 3686 C C . ARG A 1 459 ? -9.216 3.865 35.627 1.00 92.56 459 ARG A C 1
ATOM 3688 O O . ARG A 1 459 ? -8.500 3.173 36.348 1.00 92.56 459 ARG A O 1
ATOM 3695 N N . LEU A 1 460 ? -10.144 3.345 34.821 1.00 94.81 460 LEU A N 1
ATOM 3696 C CA . LEU A 1 460 ? -10.375 1.906 34.675 1.00 94.81 460 LEU A CA 1
ATOM 3697 C C . LEU A 1 460 ? -9.130 1.189 34.143 1.00 94.81 460 LEU A C 1
ATOM 3699 O O . LEU A 1 460 ? -8.767 0.140 34.670 1.00 94.81 460 LEU A O 1
ATOM 3703 N N . ALA A 1 461 ? -8.449 1.755 33.143 1.00 94.44 461 ALA A N 1
ATOM 3704 C CA . ALA A 1 461 ? -7.243 1.159 32.571 1.00 94.44 461 ALA A CA 1
ATOM 3705 C C . ALA A 1 461 ? -6.080 1.094 33.573 1.00 94.44 461 ALA A C 1
ATOM 3707 O O . ALA A 1 461 ? -5.406 0.066 33.641 1.00 94.44 461 ALA A O 1
ATOM 3708 N N . ARG A 1 462 ? -5.865 2.145 34.382 1.00 94.00 462 ARG A N 1
ATOM 3709 C CA . ARG A 1 462 ? -4.871 2.112 35.471 1.00 94.00 462 ARG A CA 1
ATOM 3710 C C . ARG A 1 462 ? -5.197 1.033 36.483 1.00 94.00 462 ARG A C 1
ATOM 3712 O O . ARG A 1 462 ? -4.351 0.193 36.760 1.00 94.00 462 ARG A O 1
ATOM 3719 N N . ARG A 1 463 ? -6.444 1.011 36.957 1.00 93.94 463 ARG A N 1
ATOM 3720 C CA . ARG A 1 463 ? -6.905 0.011 37.919 1.00 93.94 463 ARG A CA 1
ATOM 3721 C C . ARG A 1 463 ? -6.697 -1.411 37.393 1.00 93.94 463 ARG A C 1
ATOM 3723 O O . ARG A 1 463 ? -6.157 -2.246 38.104 1.00 93.94 463 ARG A O 1
ATOM 3730 N N . ALA A 1 464 ? -7.078 -1.676 36.143 1.00 93.88 464 ALA A N 1
ATOM 3731 C CA . ALA A 1 464 ? -6.901 -2.988 35.525 1.00 93.88 464 ALA A CA 1
ATOM 3732 C C . ALA A 1 464 ? -5.422 -3.403 35.423 1.00 93.88 464 ALA A C 1
ATOM 3734 O O . ALA A 1 464 ? -5.106 -4.578 35.607 1.00 93.88 464 ALA A O 1
ATOM 3735 N N . ALA A 1 465 ? -4.520 -2.450 35.161 1.00 91.94 465 ALA A N 1
ATOM 3736 C CA . ALA A 1 465 ? -3.081 -2.699 35.133 1.00 91.94 465 ALA A CA 1
ATOM 3737 C C . ALA A 1 465 ? -2.481 -2.928 36.524 1.00 91.94 465 ALA A C 1
ATOM 3739 O O . ALA A 1 465 ? -1.679 -3.839 36.692 1.00 91.94 465 ALA A O 1
ATOM 3740 N N . GLU A 1 466 ? -2.873 -2.133 37.521 1.00 91.56 466 GLU A N 1
ATOM 3741 C CA . GLU A 1 466 ? -2.428 -2.279 38.914 1.00 91.56 466 GLU A CA 1
ATOM 3742 C C . GLU A 1 466 ? -2.870 -3.620 39.512 1.00 91.56 466 GLU A C 1
ATOM 3744 O O . GLU A 1 466 ? -2.103 -4.280 40.213 1.00 91.56 466 GLU A O 1
ATOM 3749 N N . GLU A 1 467 ? -4.091 -4.052 39.190 1.00 92.31 467 GLU A N 1
ATOM 3750 C CA . GLU A 1 467 ? -4.647 -5.343 39.605 1.00 92.31 467 GLU A CA 1
ATOM 3751 C C . GLU A 1 467 ? -4.042 -6.536 38.836 1.00 92.31 467 GLU A C 1
ATOM 3753 O O . GLU A 1 467 ? -4.325 -7.676 39.194 1.00 92.31 467 GLU A O 1
ATOM 3758 N N . ASN A 1 468 ? -3.214 -6.303 37.803 1.00 88.31 468 ASN A N 1
ATOM 3759 C CA . ASN A 1 468 ? -2.704 -7.327 36.878 1.00 88.31 468 ASN A CA 1
ATOM 3760 C C . ASN A 1 468 ? -3.813 -8.271 36.386 1.00 88.31 468 ASN A C 1
ATOM 3762 O O . ASN A 1 468 ? -3.686 -9.496 36.465 1.00 88.31 468 ASN A O 1
ATOM 3766 N N . ARG A 1 469 ? -4.935 -7.706 35.919 1.00 90.56 469 ARG A N 1
ATOM 3767 C CA . ARG A 1 469 ? -6.054 -8.526 35.442 1.00 90.56 469 ARG A CA 1
ATOM 3768 C C . ARG A 1 469 ? -5.613 -9.412 34.260 1.00 90.56 469 ARG A C 1
ATOM 3770 O O . ARG A 1 469 ? -4.811 -8.966 33.428 1.00 90.56 469 ARG A O 1
ATOM 3777 N N . PRO A 1 470 ? -6.101 -10.666 34.198 1.00 91.00 470 PRO A N 1
ATOM 3778 C CA . PRO A 1 470 ? -5.726 -11.584 33.138 1.00 91.00 470 PRO A CA 1
ATOM 3779 C C . PRO A 1 470 ? -6.443 -11.247 31.833 1.00 91.00 470 PRO A C 1
ATOM 3781 O O . PRO A 1 470 ? -7.649 -10.992 31.816 1.00 91.00 470 PRO A O 1
ATOM 3784 N N . VAL A 1 471 ? -5.711 -11.326 30.723 1.00 92.50 471 VAL A N 1
ATOM 3785 C CA . VAL A 1 471 ? -6.300 -11.164 29.389 1.00 92.50 471 VAL A CA 1
ATOM 3786 C C . VAL A 1 471 ? -7.228 -12.349 29.131 1.00 92.50 471 VAL A C 1
ATOM 3788 O O . VAL A 1 471 ? -6.812 -13.501 29.247 1.00 92.50 471 VAL A O 1
ATOM 3791 N N . LEU A 1 472 ? -8.486 -12.088 28.785 1.00 91.00 472 LEU A N 1
ATOM 3792 C CA . LEU A 1 472 ? -9.475 -13.130 28.519 1.00 91.00 472 LEU A CA 1
ATOM 3793 C C . LEU A 1 472 ? -9.009 -14.054 27.384 1.00 91.00 472 LEU A C 1
ATOM 3795 O O . LEU A 1 472 ? -8.384 -13.568 26.442 1.00 91.00 472 LEU A O 1
ATOM 3799 N N . PRO A 1 473 ? -9.329 -15.361 27.423 1.00 86.50 473 PRO A N 1
ATOM 3800 C CA . PRO A 1 473 ? -9.088 -16.267 26.304 1.00 86.50 473 PRO A CA 1
ATOM 3801 C C . PRO A 1 473 ? -9.747 -15.764 25.010 1.00 86.50 473 PRO A C 1
ATOM 3803 O O . PRO A 1 473 ? -10.797 -15.114 25.087 1.00 86.50 473 PRO A O 1
ATOM 3806 N N . PRO A 1 474 ? -9.228 -16.102 23.814 1.00 79.44 474 PRO A N 1
ATOM 3807 C CA . PRO A 1 474 ? -9.858 -15.716 22.549 1.00 79.44 474 PRO A CA 1
ATOM 3808 C C . PRO A 1 474 ? -11.327 -16.150 22.437 1.00 79.44 474 PRO A C 1
ATOM 3810 O O . PRO A 1 474 ? -12.142 -15.420 21.888 1.00 79.44 474 PRO A O 1
ATOM 3813 N N . SER A 1 475 ? -11.693 -17.290 23.032 1.00 79.69 475 SER A N 1
ATOM 3814 C CA . SER A 1 475 ? -13.071 -17.806 23.072 1.00 79.69 475 SER A CA 1
ATOM 3815 C C . SER A 1 475 ? -14.046 -16.973 23.913 1.00 79.69 475 SER A C 1
ATOM 3817 O O . SER A 1 475 ? -15.254 -17.056 23.704 1.00 79.69 475 SER A O 1
ATOM 3819 N N . LEU A 1 476 ? -13.534 -16.194 24.869 1.00 79.00 476 LEU A N 1
ATOM 3820 C CA . LEU A 1 476 ? -14.310 -15.306 25.744 1.00 79.00 476 LEU A CA 1
ATOM 3821 C C . LEU A 1 476 ? -14.097 -13.831 25.404 1.00 79.00 476 LEU A C 1
ATOM 3823 O O . LEU A 1 476 ? -14.768 -12.954 25.947 1.00 79.00 476 LEU A O 1
ATOM 3827 N N . THR A 1 477 ? -13.147 -13.554 24.517 1.00 67.69 477 THR A N 1
ATOM 3828 C CA . THR A 1 477 ? -12.906 -12.223 24.003 1.00 67.69 477 THR A CA 1
ATOM 3829 C C . THR A 1 477 ? -14.075 -11.848 23.109 1.00 67.69 477 THR A C 1
ATOM 3831 O O . THR A 1 477 ? -14.264 -12.430 22.044 1.00 67.69 477 THR A O 1
ATOM 3834 N N . LEU A 1 478 ? -14.855 -10.856 23.537 1.00 55.66 478 LEU A N 1
ATOM 3835 C CA . LEU A 1 478 ? -15.845 -10.232 22.670 1.00 55.66 478 LEU A CA 1
ATOM 3836 C C . LEU A 1 478 ? -15.115 -9.709 21.432 1.00 55.66 478 LEU A C 1
ATOM 3838 O O . LEU A 1 478 ? -14.235 -8.849 21.542 1.00 55.66 478 LEU A O 1
ATOM 3842 N N . GLU A 1 479 ? -15.454 -10.239 20.255 1.00 49.34 479 GLU A N 1
ATOM 3843 C CA . GLU A 1 479 ? -14.996 -9.606 19.030 1.00 49.34 479 GLU A CA 1
ATOM 3844 C C . GLU A 1 479 ? -15.542 -8.173 19.034 1.00 49.34 479 GLU A C 1
ATOM 3846 O O . GLU A 1 479 ? -16.733 -7.975 19.303 1.00 49.34 479 GLU A O 1
ATOM 3851 N N . PRO A 1 480 ? -14.696 -7.162 18.769 1.00 43.88 480 PRO A N 1
ATOM 3852 C CA . PRO A 1 480 ? -15.169 -5.801 18.586 1.00 43.88 480 PRO A CA 1
ATOM 3853 C C . PRO A 1 480 ? -16.238 -5.879 17.514 1.00 43.88 480 PRO A C 1
ATOM 3855 O O . PRO A 1 480 ? -15.916 -6.304 16.402 1.00 43.88 480 PRO A O 1
ATOM 3858 N N . VAL A 1 481 ? -17.485 -5.577 17.891 1.00 35.44 481 VAL A N 1
ATOM 3859 C CA . VAL A 1 481 ? -18.683 -5.897 17.107 1.00 35.44 481 VAL A CA 1
ATOM 3860 C C . VAL A 1 481 ? -18.380 -5.632 15.640 1.00 35.44 481 VAL A C 1
ATOM 3862 O O . VAL A 1 481 ? -18.082 -4.492 15.266 1.00 35.44 481 VAL A O 1
ATOM 3865 N N . ALA A 1 482 ? -18.315 -6.712 14.851 1.00 31.86 482 ALA A N 1
ATOM 3866 C CA . ALA A 1 482 ? -17.940 -6.649 13.450 1.00 31.86 482 ALA A CA 1
ATOM 3867 C C . ALA A 1 482 ? -18.761 -5.537 12.811 1.00 31.86 482 ALA A C 1
ATOM 3869 O O . ALA A 1 482 ? -19.978 -5.571 12.965 1.00 31.86 482 ALA A O 1
ATOM 3870 N N . TRP A 1 483 ? -18.078 -4.558 12.195 1.00 32.88 483 TRP A N 1
ATOM 3871 C CA . TRP A 1 483 ? -18.629 -3.496 11.342 1.00 32.88 483 TRP A CA 1
ATOM 3872 C C . TRP A 1 483 ? -20.153 -3.512 11.358 1.00 32.88 483 TRP A C 1
ATOM 3874 O O . TRP A 1 483 ? -20.740 -4.279 10.594 1.00 32.88 483 TRP A O 1
ATOM 3884 N N . VAL A 1 484 ? -20.775 -2.789 12.296 1.00 35.69 484 VAL A N 1
ATOM 3885 C CA . VAL A 1 484 ? -22.214 -2.961 12.498 1.00 35.69 484 VAL A CA 1
ATOM 3886 C C . VAL A 1 484 ? -22.891 -2.502 11.214 1.00 35.69 484 VAL A C 1
ATOM 3888 O O . VAL A 1 484 ? -22.889 -1.315 10.878 1.00 35.69 484 VAL A O 1
ATOM 3891 N N . ALA A 1 485 ? -23.338 -3.474 10.417 1.00 38.50 485 ALA A N 1
ATOM 3892 C CA . ALA A 1 485 ? -24.130 -3.214 9.238 1.00 38.50 485 ALA A CA 1
ATOM 3893 C C . ALA A 1 485 ? -25.318 -2.382 9.711 1.00 38.50 485 ALA A C 1
ATOM 3895 O O . ALA A 1 485 ? -25.855 -2.650 10.787 1.00 38.50 485 ALA A O 1
ATOM 3896 N N . PHE A 1 486 ? -25.675 -1.354 8.938 1.00 47.56 486 PHE A N 1
ATOM 3897 C CA . PHE A 1 486 ? -26.900 -0.604 9.178 1.00 47.56 486 PHE A CA 1
ATOM 3898 C C . PHE A 1 486 ? -28.024 -1.605 9.440 1.00 47.56 486 PHE A C 1
ATOM 3900 O O . PHE A 1 486 ? -28.286 -2.467 8.594 1.00 47.56 486 PHE A O 1
ATOM 3907 N N . GLU A 1 487 ? -28.603 -1.538 10.634 1.00 61.91 487 GLU A N 1
ATOM 3908 C CA . GLU A 1 487 ? -29.703 -2.417 10.984 1.00 61.91 487 GLU A CA 1
ATOM 3909 C C . GLU A 1 487 ? -30.874 -2.051 10.077 1.00 61.91 487 GLU A C 1
ATOM 3911 O O . GLU A 1 487 ? -31.241 -0.879 9.962 1.00 61.91 487 GLU A O 1
ATOM 3916 N N . ALA A 1 488 ? -31.440 -3.043 9.395 1.00 64.94 488 ALA A N 1
ATOM 3917 C CA . ALA A 1 488 ? -32.678 -2.830 8.672 1.00 64.94 488 ALA A CA 1
ATOM 3918 C C . ALA A 1 488 ? -33.783 -2.592 9.707 1.00 64.94 488 ALA A C 1
ATOM 3920 O O . ALA A 1 488 ? -34.132 -3.498 10.455 1.00 64.94 488 ALA A O 1
ATOM 3921 N N . LEU A 1 489 ? -34.278 -1.358 9.776 1.00 78.25 489 LEU A N 1
ATOM 3922 C CA . LEU A 1 489 ? -35.404 -1.007 10.633 1.00 78.25 489 LEU A CA 1
ATOM 3923 C C . LEU A 1 489 ? -36.702 -1.374 9.920 1.00 78.25 489 LEU A C 1
ATOM 3925 O O . LEU A 1 489 ? -36.892 -1.016 8.753 1.00 78.25 489 LEU A O 1
ATOM 3929 N N . ASP A 1 490 ? -37.587 -2.048 10.640 1.00 82.44 490 ASP A N 1
ATOM 3930 C CA . ASP A 1 490 ? -38.907 -2.404 10.144 1.00 82.44 490 ASP A CA 1
ATOM 3931 C C . ASP A 1 490 ? -39.901 -1.258 10.344 1.00 82.44 490 ASP A C 1
ATOM 3933 O O . ASP A 1 490 ? -39.720 -0.364 11.175 1.00 82.44 490 ASP A O 1
ATOM 3937 N N . GLU A 1 491 ? -40.982 -1.298 9.571 1.00 88.00 491 GLU A N 1
ATOM 3938 C CA . GLU A 1 491 ? -42.088 -0.355 9.708 1.00 88.00 491 GLU A CA 1
ATOM 3939 C C . GLU A 1 491 ? -42.853 -0.601 11.018 1.00 88.00 491 GLU A C 1
ATOM 3941 O O . GLU A 1 491 ? -43.046 -1.747 11.449 1.00 88.00 491 GLU A O 1
ATOM 3946 N N . ASP A 1 492 ? -43.288 0.492 11.643 1.00 90.06 492 ASP A N 1
ATOM 3947 C CA . ASP A 1 492 ? -44.057 0.480 12.882 1.00 90.06 492 ASP A CA 1
ATOM 3948 C C . ASP A 1 492 ? -45.327 1.323 12.716 1.00 90.06 492 ASP A C 1
ATOM 3950 O O . ASP A 1 492 ? -45.275 2.430 12.180 1.00 90.06 492 ASP A O 1
ATOM 3954 N N . GLU A 1 493 ? -46.467 0.769 13.128 1.00 90.81 493 GLU A N 1
ATOM 3955 C CA . GLU A 1 493 ? -47.794 1.371 12.964 1.00 90.81 493 GLU A CA 1
ATOM 3956 C C . GLU A 1 493 ? -48.353 1.724 14.344 1.00 90.81 493 GLU A C 1
ATOM 3958 O O . GLU A 1 493 ? -48.781 0.855 15.107 1.00 90.81 493 GLU A O 1
ATOM 3963 N N . MET A 1 494 ? -48.340 3.013 14.671 1.00 91.31 494 MET A N 1
ATOM 3964 C CA . MET A 1 494 ? -48.802 3.560 15.949 1.00 91.31 494 MET A CA 1
ATOM 3965 C C . MET A 1 494 ? -50.149 4.283 15.831 1.00 91.31 494 MET A C 1
ATOM 3967 O O . MET A 1 494 ? -50.717 4.697 16.843 1.00 91.31 494 MET A O 1
ATOM 3971 N N . GLY A 1 495 ? -50.686 4.414 14.615 1.00 92.06 495 GLY A N 1
ATOM 3972 C CA . GLY A 1 495 ? -51.946 5.098 14.340 1.00 92.06 495 GLY A CA 1
ATOM 3973 C C . GLY A 1 495 ? -51.821 6.621 14.327 1.00 92.06 495 GLY A C 1
ATOM 3974 O O . GLY A 1 495 ? -52.820 7.309 14.548 1.00 92.06 495 GLY A O 1
ATOM 3975 N N . ASP A 1 496 ? -50.619 7.152 14.095 1.00 93.06 496 ASP A N 1
ATOM 3976 C CA . ASP A 1 496 ? -50.354 8.588 14.008 1.00 93.06 496 ASP A CA 1
ATOM 3977 C C . ASP A 1 496 ? -49.860 9.006 12.607 1.00 93.06 496 ASP A C 1
ATOM 3979 O O . ASP A 1 496 ? -49.778 8.211 11.669 1.00 93.06 496 ASP A O 1
ATOM 3983 N N . GLU A 1 497 ? -49.580 10.299 12.419 1.00 93.44 497 GLU A N 1
ATOM 3984 C CA . GLU A 1 497 ? -49.148 10.822 11.116 1.00 93.44 497 GLU A CA 1
ATOM 3985 C C . GLU A 1 497 ? -47.769 10.309 10.656 1.00 93.44 497 GLU A C 1
ATOM 3987 O O . GLU A 1 497 ? -47.415 10.491 9.488 1.00 93.44 497 GLU A O 1
ATOM 3992 N N . TYR A 1 498 ? -46.993 9.686 11.548 1.00 95.06 498 TYR A N 1
ATOM 3993 C CA . TYR A 1 498 ? -45.633 9.213 11.304 1.00 95.06 498 TYR A CA 1
ATOM 3994 C C . TYR A 1 498 ? -45.581 7.732 10.901 1.00 95.06 498 TYR A C 1
ATOM 3996 O O . TYR A 1 498 ? -44.504 7.251 10.560 1.00 95.06 498 TYR A O 1
ATOM 4004 N N . ASP A 1 499 ? -46.704 7.012 10.821 1.00 92.06 499 ASP A N 1
ATOM 4005 C CA . ASP A 1 499 ? -46.743 5.642 10.262 1.00 92.06 499 ASP A CA 1
ATOM 4006 C C . ASP A 1 499 ? -46.255 5.605 8.797 1.00 92.06 499 ASP A C 1
ATOM 4008 O O . ASP A 1 499 ? -45.712 4.614 8.296 1.00 92.06 499 ASP A O 1
ATOM 4012 N N . ASN A 1 500 ? -46.377 6.744 8.111 1.00 91.94 500 ASN A N 1
ATOM 4013 C CA . ASN A 1 500 ? -45.780 7.015 6.811 1.00 91.94 500 ASN A CA 1
ATOM 4014 C C . ASN A 1 500 ? -44.733 8.128 6.918 1.00 91.94 500 ASN A C 1
ATOM 4016 O O . ASN A 1 500 ? -44.689 8.882 7.884 1.00 91.94 500 ASN A O 1
ATOM 4020 N N . TRP A 1 501 ? -43.898 8.274 5.885 1.00 92.44 501 TRP A N 1
ATOM 4021 C CA . TRP A 1 501 ? -42.945 9.383 5.814 1.00 92.44 501 TRP A CA 1
ATOM 4022 C C . TRP A 1 501 ? -43.661 10.745 5.848 1.00 92.44 501 TRP A C 1
ATOM 4024 O O . TRP A 1 501 ? -44.185 11.204 4.830 1.00 92.44 501 TRP A O 1
ATOM 4034 N N . SER A 1 502 ? -43.623 11.410 7.002 1.00 95.19 502 SER A N 1
ATOM 4035 C CA . SER A 1 502 ? -44.211 12.728 7.244 1.00 95.19 502 SER A CA 1
ATOM 4036 C C . SER A 1 502 ? -43.168 13.840 7.124 1.00 95.19 502 SER A C 1
ATOM 4038 O O . SER A 1 502 ? -41.993 13.669 7.452 1.00 95.19 502 SER A O 1
ATOM 4040 N N . LYS A 1 503 ? -43.604 15.022 6.674 1.00 93.62 503 LYS A N 1
ATOM 4041 C CA . LYS A 1 503 ? -42.807 16.263 6.705 1.00 93.62 503 LYS A CA 1
ATOM 4042 C C . LYS A 1 503 ? -43.006 17.062 8.001 1.00 93.62 503 LYS A C 1
ATOM 4044 O O . LYS A 1 503 ? -42.474 18.171 8.107 1.00 93.62 503 LYS A O 1
ATOM 4049 N N . GLY A 1 504 ? -43.738 16.522 8.977 1.00 94.12 504 GLY A N 1
ATOM 4050 C CA . GLY A 1 504 ? -43.981 17.093 10.309 1.00 94.12 504 GLY A CA 1
ATOM 4051 C C . GLY A 1 504 ? -42.760 17.086 11.237 1.00 94.12 504 GLY A C 1
ATOM 4052 O O . GLY A 1 504 ? -42.898 16.987 12.449 1.00 94.12 504 GLY A O 1
ATOM 4053 N N . TYR A 1 505 ? -41.540 17.173 10.695 1.00 94.81 505 TYR A N 1
ATOM 4054 C CA . TYR A 1 505 ? -40.311 17.052 11.484 1.00 94.81 505 TYR A CA 1
ATOM 4055 C C . TYR A 1 505 ? -40.158 18.160 12.531 1.00 94.81 505 TYR A C 1
ATOM 4057 O O . TYR A 1 505 ? -39.529 17.945 13.559 1.00 94.81 505 TYR A O 1
ATOM 4065 N N . PHE A 1 506 ? -40.691 19.350 12.259 1.00 95.31 506 PHE A N 1
ATOM 4066 C CA . PHE A 1 506 ? -40.431 20.541 13.061 1.00 95.31 506 PHE A CA 1
ATOM 4067 C C . PHE A 1 506 ? -41.084 20.451 14.444 1.00 95.31 506 PHE A C 1
ATOM 4069 O O . PHE A 1 506 ? -40.402 20.578 15.458 1.00 95.31 506 PHE A O 1
ATOM 4076 N N . ASP A 1 507 ? -42.381 20.141 14.480 1.00 93.25 507 ASP A N 1
ATOM 4077 C CA . ASP A 1 507 ? -43.118 19.952 15.731 1.00 93.25 507 ASP A CA 1
ATOM 4078 C C . ASP A 1 507 ? -42.656 18.684 16.450 1.00 93.25 507 ASP A C 1
ATOM 4080 O O . ASP A 1 507 ? -42.467 18.690 17.666 1.00 93.25 507 ASP A O 1
ATOM 4084 N N . LYS A 1 508 ? -42.351 17.624 15.691 1.00 93.31 508 LYS A N 1
ATOM 4085 C CA . LYS A 1 508 ? -41.826 16.387 16.265 1.00 93.31 508 LYS A CA 1
ATOM 4086 C C . LYS A 1 508 ? -40.472 16.586 16.947 1.00 93.31 508 LYS A C 1
ATOM 4088 O O . LYS A 1 508 ? -40.271 16.091 18.045 1.00 93.31 508 LYS A O 1
ATOM 4093 N N . LEU A 1 509 ? -39.548 17.351 16.361 1.00 93.81 509 LEU A N 1
ATOM 4094 C CA . LEU A 1 509 ? -38.263 17.658 17.003 1.00 93.81 509 LEU A CA 1
ATOM 4095 C C . LEU A 1 509 ? -38.429 18.438 18.315 1.00 93.81 509 LEU A C 1
ATOM 4097 O O . LEU A 1 509 ? -37.636 18.247 19.236 1.00 93.81 509 LEU A O 1
ATOM 4101 N N . ARG A 1 510 ? -39.460 19.285 18.418 1.00 93.50 510 ARG A N 1
ATOM 4102 C CA . ARG A 1 510 ? -39.787 20.026 19.647 1.00 93.50 510 ARG A CA 1
ATOM 4103 C C . ARG A 1 510 ? -40.370 19.151 20.752 1.00 93.50 510 ARG A C 1
ATOM 4105 O O . ARG A 1 510 ? -40.234 19.515 21.913 1.00 93.50 510 ARG A O 1
ATOM 4112 N N . SER A 1 511 ? -41.002 18.028 20.409 1.00 91.38 511 SER A N 1
ATOM 4113 C CA . SER A 1 511 ? -41.545 17.089 21.399 1.00 91.38 511 SER A CA 1
ATOM 4114 C C . SER A 1 511 ? -40.507 16.097 21.934 1.00 91.38 511 SER A C 1
ATOM 4116 O O . SER A 1 511 ? -40.761 15.420 22.927 1.00 91.38 511 SER A O 1
ATOM 4118 N N . LEU A 1 512 ? -39.365 15.953 21.257 1.00 91.81 512 LEU A N 1
ATOM 4119 C CA . LEU A 1 512 ? -38.278 15.075 21.692 1.00 91.81 512 LEU A CA 1
ATOM 4120 C C . LEU A 1 512 ? -37.490 15.694 22.850 1.00 91.81 512 LEU A C 1
ATOM 4122 O O . LEU A 1 512 ? -37.614 16.882 23.150 1.00 91.81 512 LEU A O 1
ATOM 4126 N N . LYS A 1 513 ? -36.628 14.879 23.465 1.00 93.69 513 LYS A N 1
ATOM 4127 C CA . LYS A 1 513 ? -35.689 15.328 24.490 1.00 93.69 513 LYS A CA 1
ATOM 4128 C C . LYS A 1 513 ? -34.925 16.573 24.053 1.00 93.69 513 LYS A C 1
ATOM 4130 O O . LYS A 1 513 ? -34.444 16.649 22.919 1.00 93.69 513 LYS A O 1
ATOM 4135 N N . PHE A 1 514 ? -34.797 17.540 24.960 1.00 94.69 514 PHE A N 1
ATOM 4136 C CA . PHE A 1 514 ? -34.055 18.765 24.687 1.00 94.69 514 PHE A CA 1
ATOM 4137 C C . PHE A 1 514 ? -32.571 18.460 24.454 1.00 94.69 514 PHE A C 1
ATOM 4139 O O . PHE A 1 514 ? -31.925 17.793 25.264 1.00 94.69 514 PHE A O 1
ATOM 4146 N N . ILE A 1 515 ? -32.036 18.954 23.339 1.00 93.00 515 ILE A N 1
ATOM 4147 C CA . ILE A 1 515 ? -30.656 18.729 22.917 1.00 93.00 515 ILE A CA 1
ATOM 4148 C C . ILE A 1 515 ? -29.822 19.943 23.328 1.00 93.00 515 ILE A C 1
ATOM 4150 O O . ILE A 1 515 ? -29.813 20.971 22.650 1.00 93.00 515 ILE A O 1
ATOM 4154 N N . ASP A 1 516 ? -29.087 19.819 24.427 1.00 90.06 516 ASP A N 1
ATOM 4155 C CA . ASP A 1 516 ? -28.084 20.786 24.873 1.00 90.06 516 ASP A CA 1
ATOM 4156 C C . ASP A 1 516 ? -26.649 20.270 24.656 1.00 90.06 516 ASP A C 1
ATOM 4158 O O . ASP A 1 516 ? -26.417 19.237 24.020 1.00 90.06 516 ASP A O 1
ATOM 4162 N N . ASP A 1 517 ? -25.658 21.039 25.112 1.00 81.81 517 ASP A N 1
ATOM 4163 C CA . ASP A 1 517 ? -24.255 20.636 24.992 1.00 81.81 517 ASP A CA 1
ATOM 4164 C C . ASP A 1 517 ? -23.961 19.386 25.834 1.00 81.81 517 ASP A C 1
ATOM 4166 O O . ASP A 1 517 ? -23.293 18.486 25.337 1.00 81.81 517 ASP A O 1
ATOM 4170 N N . ASP A 1 518 ? -24.549 19.253 27.026 1.00 82.44 518 ASP A N 1
ATOM 4171 C CA . ASP A 1 518 ? -24.394 18.068 27.882 1.00 82.44 518 ASP A CA 1
ATOM 4172 C C . ASP A 1 518 ? -24.976 16.805 27.229 1.00 82.44 518 ASP A C 1
ATOM 4174 O O . ASP A 1 518 ? -24.402 15.715 27.316 1.00 82.44 518 ASP A O 1
ATOM 4178 N N . TYR A 1 519 ? -26.108 16.933 26.538 1.00 85.44 519 TYR A N 1
ATOM 4179 C CA . TYR A 1 519 ? -26.717 15.875 25.744 1.00 85.44 519 TYR A CA 1
ATOM 4180 C C . TYR A 1 519 ? -25.782 15.439 24.615 1.00 85.44 519 TYR A C 1
ATOM 4182 O O . TYR A 1 519 ? -25.491 14.252 24.446 1.00 85.44 519 TYR A O 1
ATOM 4190 N N . ILE A 1 520 ? -25.257 16.400 23.855 1.00 82.94 520 ILE A N 1
ATOM 4191 C CA . ILE A 1 520 ? -24.324 16.120 22.764 1.00 82.94 520 ILE A CA 1
ATOM 4192 C C . ILE A 1 520 ? -23.034 15.491 23.306 1.00 82.94 520 ILE A C 1
ATOM 4194 O O . ILE A 1 520 ? -22.564 14.503 22.745 1.00 82.94 520 ILE A O 1
ATOM 4198 N N . ASP A 1 521 ? -22.485 16.001 24.406 1.00 79.75 521 ASP A N 1
ATOM 4199 C CA . ASP A 1 521 ? -21.284 15.490 25.075 1.00 79.75 521 ASP A CA 1
ATOM 4200 C C . ASP A 1 521 ? -21.479 14.045 25.541 1.00 79.75 521 ASP A C 1
ATOM 4202 O O . ASP A 1 521 ? -20.616 13.197 25.308 1.00 79.75 521 ASP A O 1
ATOM 4206 N N . ARG A 1 522 ? -22.645 13.724 26.111 1.00 81.06 522 ARG A N 1
ATOM 4207 C CA . ARG A 1 522 ? -23.007 12.357 26.506 1.00 81.06 522 ARG A CA 1
ATOM 4208 C C . ARG A 1 522 ? -23.070 11.411 25.311 1.00 81.06 522 ARG A C 1
ATOM 4210 O O . ARG A 1 522 ? -22.721 10.235 25.444 1.00 81.06 522 ARG A O 1
ATOM 4217 N N . HIS A 1 523 ? -23.529 11.899 24.155 1.00 74.81 523 HIS A N 1
ATOM 4218 C CA . HIS A 1 523 ? -23.687 11.088 22.949 1.00 74.81 523 HIS A CA 1
ATOM 4219 C C . HIS A 1 523 ? -22.440 10.984 22.064 1.00 74.81 523 HIS A C 1
ATOM 4221 O O . HIS A 1 523 ? -22.250 9.954 21.428 1.00 74.81 523 HIS A O 1
ATOM 4227 N N . TYR A 1 524 ? -21.582 12.002 22.042 1.00 70.62 524 TYR A N 1
ATOM 4228 C CA . TYR A 1 524 ? -20.473 12.133 21.086 1.00 70.62 524 TYR A CA 1
ATOM 4229 C C . TYR A 1 524 ? -19.105 12.307 21.761 1.00 70.62 524 TYR A C 1
ATOM 4231 O O . TYR A 1 524 ? -18.079 12.341 21.077 1.00 70.62 524 TYR A O 1
ATOM 4239 N N . GLY A 1 525 ? -19.067 12.396 23.091 1.00 67.50 525 GLY A N 1
ATOM 4240 C CA . GLY A 1 525 ? -17.863 12.655 23.871 1.00 67.50 525 GLY A CA 1
ATOM 4241 C C . GLY A 1 525 ? -17.355 14.097 23.751 1.00 67.50 525 GLY A C 1
ATOM 4242 O O . GLY A 1 525 ? -17.795 14.890 22.910 1.00 67.50 525 GLY A O 1
ATOM 4243 N N . THR A 1 526 ? -16.383 14.427 24.601 1.00 58.19 526 THR A N 1
ATOM 4244 C CA . THR A 1 526 ? -15.755 15.756 24.687 1.00 58.19 526 THR A CA 1
ATOM 4245 C C . THR A 1 526 ? -14.459 15.848 23.862 1.00 58.19 526 THR A C 1
ATOM 4247 O O . THR A 1 526 ? -14.273 16.813 23.128 1.00 58.19 526 THR A O 1
ATOM 4250 N N . GLU A 1 527 ? -13.593 14.821 23.890 1.00 47.78 527 GLU A N 1
ATOM 4251 C CA . GLU A 1 527 ? -12.220 14.888 23.336 1.00 47.78 527 GLU A CA 1
ATOM 4252 C C . GLU A 1 527 ? -12.109 14.602 21.816 1.00 47.78 527 GLU A C 1
ATOM 4254 O O . GLU A 1 527 ? -11.439 15.333 21.091 1.00 47.78 527 GLU A O 1
ATOM 4259 N N . ARG A 1 528 ? -12.785 13.575 21.269 1.00 47.19 528 ARG A N 1
ATOM 4260 C CA . ARG A 1 528 ? -12.754 13.270 19.810 1.00 47.19 528 ARG A CA 1
ATOM 4261 C C . ARG A 1 528 ? -13.622 14.210 18.973 1.00 47.19 528 ARG A C 1
ATOM 4263 O O . ARG A 1 528 ? -13.489 14.275 17.749 1.00 47.19 528 ARG A O 1
ATOM 4270 N N . ALA A 1 529 ? -14.517 14.931 19.636 1.00 55.62 529 ALA A N 1
ATOM 4271 C CA . ALA A 1 529 ? -15.590 15.655 18.998 1.00 55.62 529 ALA A CA 1
ATOM 4272 C C . ALA A 1 529 ? -15.181 17.049 18.526 1.00 55.62 529 ALA A C 1
ATOM 4274 O O . ALA A 1 529 ? -15.909 17.592 17.718 1.00 55.62 529 ALA A O 1
ATOM 4275 N N . GLN A 1 530 ? -14.060 17.651 18.934 1.00 66.31 530 GLN A N 1
ATOM 4276 C CA . GLN A 1 530 ? -13.844 19.074 18.630 1.00 66.31 530 GLN A CA 1
ATOM 4277 C C . GLN A 1 530 ? -13.698 19.362 17.128 1.00 66.31 530 GLN A C 1
ATOM 4279 O O . GLN A 1 530 ? -14.434 20.183 16.586 1.00 66.31 530 GLN A O 1
ATOM 4284 N N . THR A 1 531 ? -12.872 18.600 16.405 1.00 74.19 531 THR A N 1
ATOM 4285 C CA . THR A 1 531 ? -12.760 18.767 14.940 1.00 74.19 531 THR A CA 1
ATOM 4286 C C . THR A 1 531 ? -14.027 18.337 14.192 1.00 74.19 531 THR A C 1
ATOM 4288 O O . THR A 1 531 ? -14.297 18.815 13.089 1.00 74.19 531 THR A O 1
ATOM 4291 N N . VAL A 1 532 ? -14.808 17.410 14.755 1.00 81.75 532 VAL A N 1
ATOM 4292 C CA . VAL A 1 532 ? -16.078 16.940 14.177 1.00 81.75 532 VAL A CA 1
ATOM 4293 C C . VAL A 1 532 ? -17.200 17.943 14.454 1.00 81.75 532 VAL A C 1
ATOM 4295 O O . VAL A 1 532 ? -18.009 18.187 13.567 1.00 81.75 532 VAL A O 1
ATOM 4298 N N . ARG A 1 533 ? -17.203 18.583 15.628 1.00 85.88 533 ARG A N 1
ATOM 4299 C CA . ARG A 1 533 ? -18.079 19.682 16.056 1.00 85.88 533 ARG A CA 1
ATOM 4300 C C . ARG A 1 533 ? -17.821 20.908 15.220 1.00 85.88 533 ARG A C 1
ATOM 4302 O O . ARG A 1 533 ? -18.764 21.459 14.681 1.00 85.88 533 ARG A O 1
ATOM 4309 N N . GLU A 1 534 ? -16.563 21.298 15.046 1.00 84.94 534 GLU A N 1
ATOM 4310 C CA . GLU A 1 534 ? -16.193 22.395 14.154 1.00 84.94 534 GLU A CA 1
ATOM 4311 C C . GLU A 1 534 ? -16.693 22.128 12.736 1.00 84.94 534 GLU A C 1
ATOM 4313 O O . GLU A 1 534 ? -17.345 22.980 12.140 1.00 84.94 534 GLU A O 1
ATOM 4318 N N . ARG A 1 535 ? -16.489 20.909 12.219 1.00 87.69 535 ARG A N 1
ATOM 4319 C CA . ARG A 1 535 ? -17.030 20.504 10.915 1.00 87.69 535 ARG A CA 1
ATOM 4320 C C . ARG A 1 535 ? -18.559 20.528 10.884 1.00 87.69 535 ARG A C 1
ATOM 4322 O O . ARG A 1 535 ? -19.115 21.055 9.929 1.00 87.69 535 ARG A O 1
ATOM 4329 N N . ALA A 1 536 ? -19.236 20.005 11.901 1.00 91.12 536 ALA A N 1
ATOM 4330 C CA . ALA A 1 536 ? -20.694 19.974 12.006 1.00 91.12 536 ALA A CA 1
ATOM 4331 C C . ALA A 1 536 ? -21.303 21.382 12.106 1.00 91.12 536 ALA A C 1
ATOM 4333 O O . ALA A 1 536 ? -22.294 21.678 11.444 1.00 91.12 536 ALA A O 1
ATOM 4334 N N . LEU A 1 537 ? -20.674 22.274 12.872 1.00 90.06 537 LEU A N 1
ATOM 4335 C CA . LEU A 1 537 ? -21.044 23.681 12.982 1.00 90.06 537 LEU A CA 1
ATOM 4336 C C . LEU A 1 537 ? -20.784 24.424 11.673 1.00 90.06 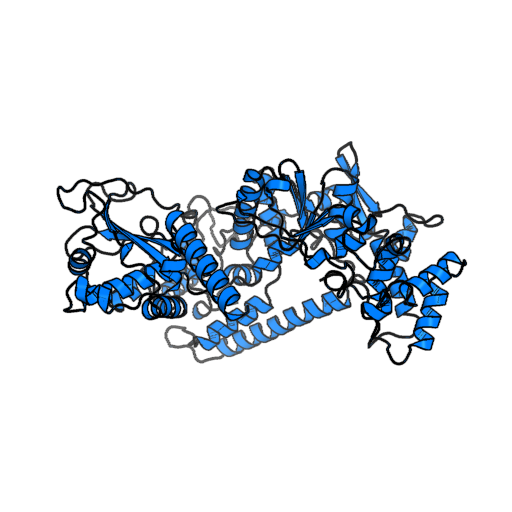537 LEU A C 1
ATOM 4338 O O . LEU A 1 537 ? -21.597 25.255 11.286 1.00 90.06 537 LEU A O 1
ATOM 4342 N N . CYS A 1 538 ? -19.690 24.126 10.969 1.00 90.56 538 CYS A N 1
ATOM 4343 C CA . CYS A 1 538 ? -19.449 24.659 9.629 1.00 90.56 538 CYS A CA 1
ATOM 4344 C C . CYS A 1 538 ? -20.530 24.196 8.648 1.00 90.56 538 CYS A C 1
ATOM 4346 O O . CYS A 1 538 ? -21.092 25.030 7.951 1.00 90.56 538 CYS A O 1
ATOM 4348 N N . LEU A 1 539 ? -20.877 22.904 8.636 1.00 91.75 539 LEU A N 1
ATOM 4349 C CA . LEU A 1 539 ? -21.974 22.372 7.819 1.00 91.75 539 LEU A CA 1
ATOM 4350 C C . LEU A 1 539 ? -23.294 23.099 8.114 1.00 91.75 539 LEU A C 1
ATOM 4352 O O . LEU A 1 539 ? -23.982 23.521 7.188 1.00 91.75 539 LEU A O 1
ATOM 4356 N N . LEU A 1 540 ? -23.612 23.302 9.394 1.00 92.38 540 LEU A N 1
ATOM 4357 C CA . LEU A 1 540 ? -24.831 23.984 9.820 1.00 92.38 540 LEU A CA 1
ATOM 4358 C C . LEU A 1 540 ? -24.839 25.459 9.389 1.00 92.38 540 LEU A C 1
ATOM 4360 O O . LEU A 1 540 ? -25.775 25.911 8.740 1.00 92.38 540 LEU A O 1
ATOM 4364 N N . LYS A 1 541 ? -23.764 26.199 9.690 1.00 90.56 541 LYS A N 1
ATOM 4365 C CA . LYS A 1 541 ? -23.617 27.629 9.361 1.00 90.56 541 LYS A CA 1
ATOM 4366 C C . LYS A 1 541 ? -23.588 27.887 7.858 1.00 90.56 541 LYS A C 1
ATOM 4368 O O . LYS A 1 541 ? -24.053 28.928 7.409 1.00 90.56 541 LYS A O 1
ATOM 4373 N N . SER A 1 542 ? -23.017 26.966 7.088 1.00 88.88 542 SER A N 1
ATOM 4374 C CA . SER A 1 542 ? -22.956 27.056 5.629 1.00 88.88 542 SER A CA 1
ATOM 4375 C C . SER A 1 542 ? -24.242 26.600 4.941 1.00 88.88 542 SER A C 1
ATOM 4377 O O . SER A 1 542 ? -24.314 26.696 3.719 1.00 88.88 542 SER A O 1
ATOM 4379 N N . GLY A 1 543 ? -25.247 26.139 5.692 1.00 91.50 543 GLY A N 1
ATOM 4380 C CA . GLY A 1 543 ? -26.535 25.749 5.134 1.00 91.50 543 GLY A CA 1
ATOM 4381 C C . GLY A 1 543 ? -26.502 24.424 4.386 1.00 91.50 543 GLY A C 1
ATOM 4382 O O . GLY A 1 543 ? -27.160 24.277 3.363 1.00 91.50 543 GLY A O 1
ATOM 4383 N N . ASN A 1 544 ? -25.686 23.471 4.843 1.00 94.00 544 ASN A N 1
ATOM 4384 C CA . ASN A 1 544 ? -25.451 22.209 4.141 1.00 94.00 544 ASN A CA 1
ATOM 4385 C C . ASN A 1 544 ? -26.542 21.141 4.379 1.00 94.00 544 ASN A C 1
ATOM 4387 O O . ASN A 1 544 ? -26.414 20.034 3.857 1.00 94.00 544 ASN A O 1
ATOM 4391 N N . ILE A 1 545 ? -27.597 21.441 5.139 1.00 94.31 545 ILE A N 1
ATOM 4392 C CA . ILE A 1 545 ? -28.757 20.558 5.337 1.00 94.31 545 ILE A CA 1
ATOM 4393 C C . ILE A 1 545 ? -29.835 20.912 4.307 1.00 94.31 545 ILE A C 1
ATOM 4395 O O . ILE A 1 545 ? -30.266 22.059 4.235 1.00 94.31 545 ILE A O 1
ATOM 4399 N N . ASP A 1 546 ? -30.306 19.925 3.543 1.00 93.69 546 ASP A N 1
ATOM 4400 C CA . ASP A 1 546 ? -31.458 20.095 2.653 1.00 93.69 546 ASP A CA 1
ATOM 4401 C C . ASP A 1 546 ? -32.762 19.961 3.452 1.00 93.69 546 ASP A C 1
ATOM 4403 O O . ASP A 1 546 ? -33.273 18.853 3.646 1.00 93.69 546 ASP A O 1
ATOM 4407 N N . LEU A 1 547 ? -33.316 21.087 3.913 1.00 93.94 547 LEU A N 1
ATOM 4408 C CA . LEU A 1 547 ? -34.543 21.104 4.724 1.00 93.94 547 LEU A CA 1
ATOM 4409 C C . LEU A 1 547 ? -35.733 20.441 4.016 1.00 93.94 547 LEU A C 1
ATOM 4411 O O . LEU A 1 547 ? -36.553 19.781 4.653 1.00 93.94 547 LEU A O 1
ATOM 4415 N N . LYS A 1 548 ? -35.795 20.529 2.681 1.00 91.44 548 LYS A N 1
ATOM 4416 C CA . LYS A 1 548 ? -36.891 19.963 1.876 1.00 91.44 548 LYS A CA 1
ATOM 4417 C C . LYS A 1 548 ? -36.863 18.434 1.849 1.00 91.44 548 LYS A C 1
ATOM 4419 O O . LYS A 1 548 ? -37.890 17.817 1.544 1.00 91.44 548 LYS A O 1
ATOM 4424 N N . SER A 1 549 ? -35.705 17.842 2.145 1.00 92.75 549 SER A N 1
ATOM 4425 C CA . SER A 1 549 ? -35.503 16.394 2.217 1.00 92.75 549 SER A CA 1
ATOM 4426 C C . SER A 1 549 ? -35.825 15.788 3.583 1.00 92.75 549 SER A C 1
ATOM 4428 O O . SER A 1 549 ? -35.928 14.564 3.662 1.00 92.75 549 SER A O 1
ATOM 4430 N N . ILE A 1 550 ? -35.990 16.607 4.633 1.00 95.75 550 ILE A N 1
ATOM 4431 C CA . ILE A 1 550 ? -36.238 16.107 5.986 1.00 95.75 550 ILE A CA 1
ATOM 4432 C C . ILE A 1 550 ? -37.623 15.462 6.044 1.00 95.75 550 ILE A C 1
ATOM 4434 O O . ILE A 1 550 ? -38.644 16.086 5.740 1.00 95.75 550 ILE A O 1
ATOM 4438 N N . LYS A 1 551 ? -37.650 14.201 6.462 1.00 95.25 551 LYS A N 1
ATOM 4439 C CA . LYS A 1 551 ? -38.869 13.425 6.677 1.00 95.25 551 LYS A CA 1
ATOM 4440 C C . LYS A 1 551 ? -38.708 12.494 7.871 1.00 95.25 551 LYS A C 1
ATOM 4442 O O . LYS A 1 551 ? -37.593 12.104 8.208 1.00 95.25 551 LYS A O 1
ATOM 4447 N N . VAL A 1 552 ? -39.826 12.154 8.494 1.00 96.75 552 VAL A N 1
ATOM 4448 C CA . VAL A 1 552 ? -39.890 11.410 9.754 1.00 96.75 552 VAL A CA 1
ATOM 4449 C C . VAL A 1 552 ? -40.833 10.222 9.608 1.00 96.75 552 VAL A C 1
ATOM 4451 O O . VAL A 1 552 ? -41.844 10.354 8.921 1.00 96.75 552 VAL A O 1
ATOM 4454 N N . ARG A 1 553 ? -40.507 9.079 10.217 1.00 95.69 553 ARG A N 1
ATOM 4455 C CA . ARG A 1 553 ? -41.356 7.882 10.221 1.00 95.69 553 ARG A CA 1
ATOM 4456 C C . ARG A 1 553 ? -41.199 7.061 11.504 1.00 95.69 553 ARG A C 1
ATOM 4458 O O . ARG A 1 553 ? -40.089 6.978 12.026 1.00 95.69 553 ARG A O 1
ATOM 4465 N N . ASN A 1 554 ? -42.272 6.422 11.957 1.00 96.31 554 ASN A N 1
ATOM 4466 C CA . ASN A 1 554 ? -42.263 5.386 12.985 1.00 96.31 554 ASN A CA 1
ATOM 4467 C C . ASN A 1 554 ? -41.581 4.125 12.448 1.00 96.31 554 ASN A C 1
ATOM 4469 O O . ASN A 1 554 ? -41.848 3.675 11.330 1.00 96.31 554 ASN A O 1
ATOM 4473 N N . VAL A 1 555 ? -40.659 3.585 13.233 1.00 92.81 555 VAL A N 1
ATOM 4474 C CA . VAL A 1 555 ? -39.898 2.383 12.896 1.00 92.81 555 VAL A CA 1
ATOM 4475 C C . VAL A 1 555 ? -39.680 1.539 14.145 1.00 92.81 555 VAL A C 1
ATOM 4477 O O . VAL A 1 555 ? -39.801 2.026 15.267 1.00 92.81 555 VAL A O 1
ATOM 4480 N N . LYS A 1 556 ? -39.296 0.283 13.953 1.00 91.06 556 LYS A N 1
ATOM 4481 C CA . LYS A 1 556 ? -38.894 -0.628 15.027 1.00 91.06 556 LYS A CA 1
ATOM 4482 C C . LYS A 1 556 ? -37.592 -1.336 14.669 1.00 91.06 556 LYS A C 1
ATOM 4484 O O . LYS A 1 556 ? -37.203 -1.406 13.504 1.00 91.06 556 LYS A O 1
ATOM 4489 N N . SER A 1 557 ? -36.905 -1.815 15.695 1.00 84.38 557 SER A N 1
ATOM 4490 C CA . SER A 1 557 ? -35.615 -2.499 15.600 1.00 84.38 557 SER A CA 1
ATOM 4491 C C . SER A 1 557 ? -35.768 -3.914 16.145 1.00 84.38 557 SER A C 1
ATOM 4493 O O . SER A 1 557 ? -36.299 -4.090 17.242 1.00 84.38 557 SER A O 1
ATOM 4495 N N . ASP A 1 558 ? -35.280 -4.902 15.398 1.00 76.19 558 ASP A N 1
ATOM 4496 C CA . ASP A 1 558 ? -35.242 -6.304 15.833 1.00 76.19 558 ASP A CA 1
ATOM 4497 C C . ASP A 1 558 ? -34.187 -6.534 16.926 1.00 76.19 558 ASP A C 1
ATOM 4499 O O . ASP A 1 558 ? -34.254 -7.508 17.677 1.00 76.19 558 ASP A O 1
ATOM 4503 N N . LEU A 1 559 ? -33.201 -5.635 17.027 1.00 70.75 559 LEU A N 1
ATOM 4504 C CA . LEU A 1 559 ? -32.161 -5.662 18.056 1.00 70.75 559 LEU A CA 1
ATOM 4505 C C . LEU A 1 559 ? -32.611 -5.073 19.400 1.00 70.75 559 LEU A C 1
ATOM 4507 O O . LEU A 1 559 ? -31.893 -5.214 20.394 1.00 70.75 559 LEU A O 1
ATOM 4511 N N . ARG A 1 560 ? -33.765 -4.399 19.454 1.00 77.75 560 ARG A N 1
ATOM 4512 C CA . ARG A 1 560 ? -34.284 -3.756 20.669 1.00 77.75 560 ARG A CA 1
ATOM 4513 C C . ARG A 1 560 ? -35.461 -4.522 21.263 1.00 77.75 560 ARG A C 1
ATOM 4515 O O . ARG A 1 560 ? -36.054 -5.395 20.635 1.00 77.75 560 ARG A O 1
ATOM 4522 N N . THR A 1 561 ? -35.767 -4.231 22.528 1.00 75.06 561 THR A N 1
ATOM 4523 C CA . THR A 1 561 ? -36.827 -4.921 23.269 1.00 75.06 561 THR A CA 1
ATOM 4524 C C . THR A 1 561 ? -38.154 -4.822 22.518 1.00 75.06 561 THR A C 1
ATOM 4526 O O . THR A 1 561 ? -38.551 -3.736 22.092 1.00 75.06 561 THR A O 1
ATOM 4529 N N . ALA A 1 562 ? -38.870 -5.942 22.393 1.00 62.56 562 ALA A N 1
ATOM 4530 C CA . ALA A 1 562 ? -40.195 -5.963 21.784 1.00 62.56 562 ALA A CA 1
ATOM 4531 C C . ALA A 1 562 ? -41.122 -4.937 22.470 1.00 62.56 562 ALA A C 1
ATOM 4533 O O . ALA A 1 562 ? -41.354 -5.019 23.677 1.00 62.56 562 ALA A O 1
ATOM 4534 N N . GLY A 1 563 ? -41.637 -3.977 21.693 1.00 64.50 563 GLY A N 1
ATOM 4535 C CA . GLY A 1 563 ? -42.488 -2.878 22.171 1.00 64.50 563 GLY A CA 1
ATOM 4536 C C . GLY A 1 563 ? -41.795 -1.513 22.295 1.00 64.50 563 GLY A C 1
ATOM 4537 O O . GLY A 1 563 ? -42.450 -0.539 22.657 1.00 64.50 563 GLY A O 1
ATOM 4538 N N . GLU A 1 564 ? -40.497 -1.404 21.995 1.00 82.69 564 GLU A N 1
ATOM 4539 C CA . GLU A 1 564 ? -39.822 -0.106 21.893 1.00 82.69 564 GLU A CA 1
ATOM 4540 C C . GLU A 1 564 ? -40.075 0.542 20.525 1.00 82.69 564 GLU A C 1
ATOM 4542 O O . GLU A 1 564 ? -39.462 0.182 19.521 1.00 82.69 564 GLU A O 1
ATOM 4547 N N . HIS A 1 565 ? -40.973 1.526 20.505 1.00 91.12 565 HIS A N 1
ATOM 4548 C CA . HIS A 1 565 ? -41.270 2.331 19.324 1.00 91.12 565 HIS A CA 1
ATOM 4549 C C . HIS A 1 565 ? -40.150 3.340 19.051 1.00 91.12 565 HIS A C 1
ATOM 4551 O O . HIS A 1 565 ? -39.708 4.061 19.955 1.00 91.12 565 HIS A O 1
ATOM 4557 N N . LEU A 1 566 ? -39.696 3.424 17.802 1.00 94.94 566 LEU A N 1
ATOM 4558 C CA . LEU A 1 566 ? -38.634 4.329 17.372 1.00 94.94 566 LEU A CA 1
ATOM 4559 C C . LEU A 1 566 ? -39.132 5.288 16.292 1.00 94.94 566 LEU A C 1
ATOM 4561 O O . LEU A 1 566 ? -40.150 5.083 15.638 1.00 94.94 566 LEU A O 1
ATOM 4565 N N . LEU A 1 567 ? -38.374 6.359 16.104 1.00 95.50 567 LEU A N 1
ATOM 4566 C CA . LEU A 1 567 ? -38.646 7.412 15.146 1.00 95.50 567 LEU A CA 1
ATOM 4567 C C . LEU A 1 567 ? -37.412 7.616 14.266 1.00 95.50 567 LEU A C 1
ATOM 4569 O O . LEU A 1 567 ? -36.385 8.101 14.739 1.00 95.50 567 LEU A O 1
ATOM 4573 N N . ALA A 1 568 ? -37.505 7.272 12.985 1.00 93.38 568 ALA A N 1
ATOM 4574 C CA . ALA A 1 568 ? -36.466 7.538 12.000 1.00 93.38 568 ALA A CA 1
ATOM 4575 C C . ALA A 1 568 ? -36.665 8.909 11.353 1.00 93.38 568 ALA A C 1
ATOM 4577 O O . ALA A 1 568 ? -37.719 9.209 10.796 1.00 93.38 568 ALA A O 1
ATOM 4578 N N . ILE A 1 569 ? -35.614 9.720 11.352 1.00 96.50 569 ILE A N 1
ATOM 4579 C CA . ILE A 1 569 ? -35.535 11.011 10.677 1.00 96.50 569 ILE A CA 1
ATOM 4580 C C . ILE A 1 569 ? -34.507 10.887 9.555 1.00 96.50 569 ILE A C 1
ATOM 4582 O O . ILE A 1 569 ? -33.321 10.664 9.800 1.00 96.50 569 ILE A O 1
ATOM 4586 N N . GLN A 1 570 ? -34.961 11.024 8.313 1.00 92.38 570 GLN A N 1
ATOM 4587 C CA . GLN A 1 570 ? -34.117 10.956 7.126 1.00 92.38 570 GLN A CA 1
ATOM 4588 C C . GLN A 1 570 ? -33.964 12.341 6.504 1.00 92.38 570 GLN A C 1
ATOM 4590 O O . GLN A 1 570 ? -34.956 13.041 6.317 1.00 92.38 570 GLN A O 1
ATOM 4595 N N . PHE A 1 571 ? -32.740 12.701 6.115 1.00 94.94 571 PHE A N 1
ATOM 4596 C CA . PHE A 1 571 ? -32.464 13.917 5.352 1.00 94.94 571 PHE A CA 1
ATOM 4597 C C . PHE A 1 571 ? -31.155 13.822 4.557 1.00 94.94 571 PHE A C 1
ATOM 4599 O O . PHE A 1 571 ? -30.337 12.923 4.760 1.00 94.94 571 PHE A O 1
ATOM 4606 N N . ASN A 1 572 ? -30.951 14.772 3.651 1.00 93.00 572 ASN A N 1
ATOM 4607 C CA . ASN A 1 572 ? -29.746 14.910 2.848 1.00 93.00 572 ASN A CA 1
ATOM 4608 C C . ASN A 1 572 ? -28.838 16.011 3.409 1.00 93.00 572 ASN A C 1
ATOM 4610 O O . ASN A 1 572 ? -29.293 17.111 3.730 1.00 93.00 572 ASN A O 1
ATOM 4614 N N . CYS A 1 573 ? -27.535 15.742 3.469 1.00 92.19 573 CYS A N 1
ATOM 4615 C CA . CYS A 1 573 ? -26.532 16.699 3.927 1.00 92.19 573 CYS A CA 1
ATOM 4616 C C . CYS A 1 573 ? -25.347 16.772 2.959 1.00 92.19 573 CYS A C 1
ATOM 4618 O O . CYS A 1 573 ? -24.745 15.754 2.619 1.00 92.19 573 CYS A O 1
ATOM 4620 N N . LEU A 1 574 ? -24.993 17.975 2.510 1.00 90.75 574 LEU A N 1
ATOM 4621 C CA . LEU A 1 574 ? -23.857 18.193 1.618 1.00 90.75 574 LEU A CA 1
ATOM 4622 C C . LEU A 1 574 ? -22.540 18.139 2.402 1.00 90.75 574 LEU A C 1
ATOM 4624 O O . LEU A 1 574 ? -22.321 18.935 3.313 1.00 90.75 574 LEU A O 1
ATOM 4628 N N . GLY A 1 575 ? -21.620 17.260 2.013 1.00 84.81 575 GLY A N 1
ATOM 4629 C CA . GLY A 1 575 ? -20.309 17.149 2.649 1.00 84.81 575 GLY A CA 1
ATOM 4630 C C . GLY A 1 575 ? -19.474 18.430 2.519 1.00 84.81 575 GLY A C 1
ATOM 4631 O O . GLY A 1 575 ? -19.453 19.077 1.472 1.00 84.81 575 GLY A O 1
ATOM 4632 N N . SER A 1 576 ? -18.723 18.770 3.570 1.00 76.44 576 SER A N 1
ATOM 4633 C CA . SER A 1 576 ? -18.000 20.050 3.690 1.00 76.44 576 SER A CA 1
ATOM 4634 C C . SER A 1 576 ? -16.864 20.248 2.679 1.00 76.44 576 SER A C 1
ATOM 4636 O O . SER A 1 576 ? -16.475 21.381 2.413 1.00 76.44 576 SER A O 1
ATOM 4638 N N . SER A 1 577 ? -16.314 19.166 2.120 1.00 67.88 577 SER A N 1
ATOM 4639 C CA . SER A 1 577 ? -15.096 19.209 1.292 1.00 67.88 577 SER A CA 1
ATOM 4640 C C . SER A 1 577 ? -15.230 18.596 -0.102 1.00 67.88 577 SER A C 1
ATOM 4642 O O . SER A 1 577 ? -14.382 18.856 -0.953 1.00 67.88 577 SER A O 1
ATOM 4644 N N . ARG A 1 578 ? -16.255 17.771 -0.362 1.00 58.91 578 ARG A N 1
ATOM 4645 C CA . ARG A 1 578 ? -16.308 16.937 -1.579 1.00 58.91 578 ARG A CA 1
ATOM 4646 C C . ARG A 1 578 ? -17.495 17.209 -2.508 1.00 58.91 578 ARG A C 1
ATOM 4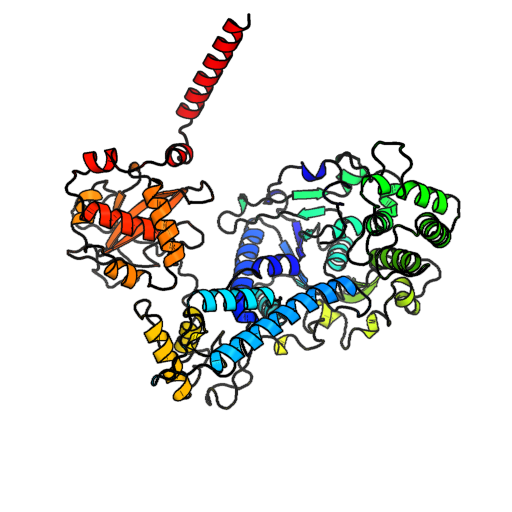648 O O . ARG A 1 578 ? -17.569 16.574 -3.553 1.00 58.91 578 ARG A O 1
ATOM 4655 N N . GLY A 1 579 ? -18.401 18.135 -2.175 1.00 74.75 579 GLY A N 1
ATOM 4656 C CA . GLY A 1 579 ? -19.601 18.403 -2.988 1.00 74.75 579 GLY A CA 1
ATOM 4657 C C . GLY A 1 579 ? -20.515 17.177 -3.157 1.00 74.75 579 GLY A C 1
ATOM 4658 O O . GLY A 1 579 ? -21.290 17.111 -4.105 1.00 74.75 579 GLY A O 1
ATOM 4659 N N . VAL A 1 580 ? -20.379 16.185 -2.270 1.00 78.44 580 VAL A N 1
ATOM 4660 C CA . VAL A 1 580 ? -21.150 14.937 -2.266 1.00 78.44 580 VAL A CA 1
ATOM 4661 C C . VAL A 1 580 ? -22.324 15.102 -1.314 1.00 78.44 580 VAL A C 1
ATOM 4663 O O . VAL A 1 580 ? -22.144 15.585 -0.197 1.00 78.44 580 VAL A O 1
ATOM 4666 N N . LEU A 1 581 ? -23.510 14.694 -1.753 1.00 83.25 581 LEU A N 1
ATOM 4667 C CA . LEU A 1 581 ? -24.702 14.655 -0.917 1.00 83.25 581 LEU A CA 1
ATOM 4668 C C . LEU A 1 581 ? -24.757 13.315 -0.175 1.00 83.25 581 LEU A C 1
ATOM 4670 O O . LEU A 1 581 ? -24.696 12.256 -0.801 1.00 83.25 581 LEU A O 1
ATOM 4674 N N . HIS A 1 582 ? -24.853 13.365 1.148 1.00 83.50 582 HIS A N 1
ATOM 4675 C CA . HIS A 1 582 ? -24.968 12.197 2.009 1.00 83.50 582 HIS A CA 1
ATOM 4676 C C . HIS A 1 582 ? -26.407 12.043 2.499 1.00 83.50 582 HIS A C 1
ATOM 4678 O O . HIS A 1 582 ? -26.971 12.979 3.059 1.00 83.50 582 HIS A O 1
ATOM 4684 N N . ASN A 1 583 ? -26.966 10.845 2.344 1.00 82.31 583 ASN A N 1
ATOM 4685 C CA . ASN A 1 583 ? -28.176 10.430 3.047 1.00 82.31 583 ASN A CA 1
ATOM 4686 C C . ASN A 1 583 ? -27.827 10.180 4.517 1.00 82.31 583 ASN A C 1
ATOM 4688 O O . ASN A 1 583 ? -26.890 9.423 4.800 1.00 82.31 583 ASN A O 1
ATOM 4692 N N . VAL A 1 584 ? -28.573 10.807 5.418 1.00 88.75 584 VAL A N 1
ATOM 4693 C CA . VAL A 1 584 ? -28.427 10.700 6.868 1.00 88.75 584 VAL A CA 1
ATOM 4694 C C . VAL A 1 584 ? -29.733 10.169 7.447 1.00 88.75 584 VAL A C 1
ATOM 4696 O O . VAL A 1 584 ? -30.806 10.662 7.105 1.00 88.75 584 VAL A O 1
ATOM 4699 N N . TYR A 1 585 ? -29.622 9.174 8.318 1.00 88.69 585 TYR A N 1
ATOM 4700 C CA . TYR A 1 585 ? -30.700 8.565 9.084 1.00 88.69 585 TYR A CA 1
ATOM 4701 C C . TYR A 1 585 ? -30.375 8.728 10.566 1.00 88.69 585 TYR A C 1
ATOM 4703 O O . TYR A 1 585 ? -29.338 8.261 11.038 1.00 88.69 585 TYR A O 1
ATOM 4711 N N . VAL A 1 586 ? -31.245 9.422 11.287 1.00 92.69 586 VAL A N 1
ATOM 4712 C CA . VAL A 1 586 ? -31.139 9.642 12.729 1.00 92.69 586 VAL A CA 1
ATOM 4713 C C . VAL A 1 586 ? -32.351 9.013 13.380 1.00 92.69 586 VAL A C 1
ATOM 4715 O O . VAL A 1 586 ? -33.476 9.334 13.020 1.00 92.69 586 VAL A O 1
ATOM 4718 N N . VAL A 1 587 ? -32.123 8.116 14.323 1.00 93.19 587 VAL A N 1
ATOM 4719 C CA . VAL A 1 587 ? -33.163 7.384 15.033 1.00 93.19 587 VAL A CA 1
ATOM 4720 C C . VAL A 1 587 ? -33.251 7.902 16.459 1.00 93.19 587 VAL A C 1
ATOM 4722 O O . VAL A 1 587 ? -32.238 8.068 17.138 1.00 93.19 587 VAL A O 1
ATOM 4725 N N . MET A 1 588 ? -34.472 8.165 16.901 1.00 94.19 588 MET A N 1
ATOM 4726 C CA . MET A 1 588 ? -34.812 8.615 18.247 1.00 94.19 588 MET A CA 1
ATOM 4727 C C . MET A 1 588 ? -35.826 7.639 18.848 1.00 94.19 588 MET A C 1
ATOM 4729 O O . MET A 1 588 ? -36.560 6.982 18.113 1.00 94.19 588 MET A O 1
ATOM 4733 N N . GLU A 1 589 ? -35.897 7.530 20.168 1.00 94.00 589 GLU A N 1
ATOM 4734 C CA . GLU A 1 589 ? -36.993 6.809 20.823 1.00 94.00 589 GLU A CA 1
ATOM 4735 C C . GLU A 1 589 ? -38.310 7.576 20.615 1.00 94.00 589 GLU A C 1
ATOM 4737 O O . GLU A 1 589 ? -38.358 8.794 20.794 1.00 94.00 589 GLU A O 1
ATOM 4742 N N . ASN A 1 590 ? -39.387 6.886 20.231 1.00 92.69 590 ASN A N 1
ATOM 4743 C CA . ASN A 1 590 ? -40.679 7.519 19.964 1.00 92.69 590 ASN A CA 1
ATOM 4744 C C . ASN A 1 590 ? -41.542 7.587 21.232 1.00 92.69 590 ASN A C 1
ATOM 4746 O O . ASN A 1 590 ? -42.504 6.840 21.400 1.00 92.69 590 ASN A O 1
ATOM 4750 N N . LYS A 1 591 ? -41.156 8.473 22.151 1.00 88.19 591 LYS A N 1
ATOM 4751 C CA . LYS A 1 591 ? -41.868 8.773 23.402 1.00 88.19 591 LYS A CA 1
ATOM 4752 C C . LYS A 1 591 ? -41.541 10.190 23.874 1.00 88.19 591 LYS A C 1
ATOM 4754 O O . LYS A 1 591 ? -40.595 10.804 23.373 1.00 88.19 591 LYS A O 1
ATOM 4759 N N . ASP A 1 592 ? -42.285 10.681 24.860 1.00 80.00 592 ASP A N 1
ATOM 4760 C CA . ASP A 1 592 ? -41.946 11.926 25.554 1.00 80.00 592 ASP A CA 1
ATOM 4761 C C . ASP A 1 592 ? -40.538 11.813 26.160 1.00 80.00 592 ASP A C 1
ATOM 4763 O O . ASP A 1 592 ? -40.211 10.811 26.800 1.00 80.00 592 ASP A O 1
ATOM 4767 N N . ASP A 1 593 ? -39.694 12.823 25.930 1.00 82.44 593 ASP A N 1
ATOM 4768 C CA . ASP A 1 593 ? -38.269 12.808 26.307 1.00 82.44 593 ASP A CA 1
ATOM 4769 C C . ASP A 1 593 ? -37.455 11.667 25.649 1.00 82.44 593 ASP A C 1
ATOM 4771 O O . ASP A 1 593 ? -36.475 11.170 26.205 1.00 82.44 593 ASP A O 1
ATOM 4775 N N . GLY A 1 594 ? -37.860 11.233 24.450 1.00 86.69 594 GLY A N 1
ATOM 4776 C CA . GLY A 1 594 ? -37.180 10.189 23.686 1.00 86.69 594 GLY A CA 1
ATOM 4777 C C . GLY A 1 594 ? -35.713 10.508 23.373 1.00 86.69 594 GLY A C 1
ATOM 4778 O O . GLY A 1 594 ? -35.388 11.585 22.869 1.00 86.69 594 GLY A O 1
ATOM 4779 N N . GLU A 1 595 ? -34.828 9.551 23.661 1.00 90.38 595 GLU A N 1
ATOM 4780 C CA . GLU A 1 595 ? -33.372 9.675 23.514 1.00 90.38 595 GLU A CA 1
ATOM 4781 C C . GLU A 1 595 ? -32.888 9.324 22.097 1.00 90.38 595 GLU A C 1
ATOM 4783 O O . GLU A 1 595 ? -33.520 8.566 21.359 1.00 90.38 595 GLU A O 1
ATOM 4788 N N . TYR A 1 596 ? -31.713 9.838 21.727 1.00 91.12 596 TYR A N 1
ATOM 4789 C CA . TYR A 1 596 ? -31.031 9.497 20.479 1.00 91.12 596 TYR A CA 1
ATOM 4790 C C . TYR A 1 596 ? -30.507 8.059 20.514 1.00 91.12 596 TYR A C 1
ATOM 4792 O O . TYR A 1 596 ? -29.736 7.671 21.400 1.00 91.12 596 TYR A O 1
ATOM 4800 N N . VAL A 1 597 ? -30.876 7.282 19.497 1.00 88.50 597 VAL A N 1
ATOM 4801 C CA . VAL A 1 597 ? -30.454 5.895 19.311 1.00 88.50 597 VAL A CA 1
ATOM 4802 C C . VAL A 1 597 ? -29.262 5.869 18.369 1.00 88.50 597 VAL A C 1
ATOM 4804 O O . VAL A 1 597 ? -29.354 6.304 17.227 1.00 88.50 597 VAL A O 1
ATOM 4807 N N . ARG A 1 598 ? -28.116 5.378 18.840 1.00 78.94 598 ARG A N 1
ATOM 4808 C CA . ARG A 1 598 ? -26.866 5.378 18.065 1.00 78.94 598 ARG A CA 1
ATOM 4809 C C . ARG A 1 598 ? -26.873 4.292 16.978 1.00 78.94 598 ARG A C 1
ATOM 4811 O O . ARG A 1 598 ? -27.878 3.632 16.728 1.00 78.94 598 ARG A O 1
ATOM 4818 N N . SER A 1 599 ? -25.735 4.134 16.309 1.00 68.94 599 SER A N 1
ATOM 4819 C CA . SER A 1 599 ? -25.463 2.977 15.451 1.00 68.94 599 SER A CA 1
ATOM 4820 C C . SER A 1 599 ? -25.734 1.665 16.214 1.00 68.94 599 SER A C 1
ATOM 4822 O O . SER A 1 599 ? -25.412 1.606 17.405 1.00 68.94 599 SER A O 1
ATOM 4824 N N . PRO A 1 600 ? -26.320 0.636 15.573 1.00 64.75 600 PRO A N 1
ATOM 4825 C CA . PRO A 1 600 ? -26.578 0.523 14.129 1.00 64.75 600 PRO A CA 1
ATOM 4826 C C . PRO A 1 600 ? -27.859 1.164 13.591 1.00 64.75 600 PRO A C 1
ATOM 4828 O O . PRO A 1 600 ? -28.026 1.195 12.372 1.00 64.75 600 PRO A O 1
ATOM 4831 N N . CYS A 1 601 ? -28.744 1.683 14.445 1.00 77.62 601 CYS A N 1
ATOM 4832 C CA . CYS A 1 601 ? -30.017 2.245 13.988 1.00 77.62 601 CYS A CA 1
ATOM 4833 C C . CYS A 1 601 ? -29.822 3.613 13.306 1.00 77.62 601 CYS A C 1
ATOM 4835 O O . CYS A 1 601 ? -30.413 3.886 12.263 1.00 77.62 601 CYS A O 1
ATOM 4837 N N . SER A 1 602 ? -28.963 4.473 13.866 1.00 84.75 602 SER A N 1
ATOM 4838 C CA . SER A 1 602 ? -28.579 5.747 13.236 1.00 84.75 602 SER A CA 1
ATOM 4839 C C . SER A 1 602 ? -27.349 5.603 12.353 1.00 84.75 602 SER A C 1
ATOM 4841 O O . SER A 1 602 ? -26.326 5.064 12.776 1.00 84.75 602 SER A O 1
ATOM 4843 N N . TYR A 1 603 ? -27.420 6.143 11.138 1.00 81.00 603 TYR A N 1
ATOM 4844 C CA . TYR A 1 603 ? -26.407 5.943 10.110 1.00 81.00 603 TYR A CA 1
ATOM 4845 C C . TYR A 1 603 ? -26.320 7.113 9.130 1.00 81.00 603 TYR A C 1
ATOM 4847 O O . TYR A 1 603 ? -27.310 7.733 8.753 1.00 81.00 603 TYR A O 1
ATOM 4855 N N . CYS A 1 604 ? -25.117 7.380 8.637 1.00 82.06 604 CYS A N 1
ATOM 4856 C CA . CYS A 1 604 ? -24.885 8.276 7.514 1.00 82.06 604 CYS A CA 1
ATOM 4857 C C . CYS A 1 604 ? -24.154 7.546 6.384 1.00 82.06 604 CYS A C 1
ATOM 4859 O O . CYS A 1 604 ? -23.267 6.738 6.610 1.00 82.06 604 CYS A O 1
ATOM 4861 N N . SER A 1 605 ? -24.467 7.884 5.139 1.00 75.81 605 SER A N 1
ATOM 4862 C CA . SER A 1 605 ? -23.793 7.326 3.954 1.00 75.81 605 SER A CA 1
ATOM 4863 C C . SER A 1 605 ? -22.354 7.828 3.725 1.00 75.81 605 SER A C 1
ATOM 4865 O O . SER A 1 605 ? -21.758 7.539 2.688 1.00 75.81 605 SER A O 1
ATOM 4867 N N . CYS A 1 606 ? -21.782 8.622 4.636 1.00 72.25 606 CYS A N 1
ATOM 4868 C CA . CYS A 1 606 ? -20.376 9.027 4.557 1.00 72.25 606 CYS A CA 1
ATOM 4869 C C . CYS A 1 606 ? -19.428 7.946 5.104 1.00 72.25 606 CYS A C 1
ATOM 4871 O O . CYS A 1 606 ? -19.854 7.046 5.819 1.00 72.25 606 CYS A O 1
ATOM 4873 N N . GLU A 1 607 ? -18.128 8.082 4.825 1.00 61.88 607 GLU A N 1
ATOM 4874 C CA . GLU A 1 607 ? -17.081 7.127 5.241 1.00 61.88 607 GLU A CA 1
ATOM 4875 C C . GLU A 1 607 ? -17.080 6.852 6.763 1.00 61.88 607 GLU A C 1
ATOM 4877 O O . GLU A 1 607 ? -16.914 5.708 7.171 1.00 61.88 607 GLU A O 1
ATOM 4882 N N . ASP A 1 608 ? -17.373 7.866 7.587 1.00 67.88 608 ASP A N 1
ATOM 4883 C CA . ASP A 1 608 ? -17.433 7.765 9.059 1.00 67.88 608 ASP A CA 1
ATOM 4884 C C . ASP A 1 608 ? -18.858 7.524 9.600 1.00 67.88 608 ASP A C 1
ATOM 4886 O O . ASP A 1 608 ? -19.154 7.743 10.776 1.00 67.88 608 ASP A O 1
ATOM 4890 N N . GLY A 1 609 ? -19.810 7.192 8.731 1.00 59.25 609 GLY A N 1
ATOM 4891 C CA . GLY A 1 609 ? -21.225 7.413 9.009 1.00 59.25 609 GLY A CA 1
ATOM 4892 C C . GLY A 1 609 ? -21.877 6.477 10.025 1.00 59.25 609 GLY A C 1
ATOM 4893 O O . GLY A 1 609 ? -22.948 6.810 10.524 1.00 59.25 609 GLY A O 1
ATOM 4894 N N . ALA A 1 610 ? -21.212 5.377 10.383 1.00 52.47 610 ALA A N 1
ATOM 4895 C CA . ALA A 1 610 ? -21.598 4.492 11.484 1.00 52.47 610 ALA A CA 1
ATOM 4896 C C . ALA A 1 610 ? -20.938 4.867 12.831 1.00 52.47 610 ALA A C 1
ATOM 4898 O O . ALA A 1 610 ? -21.295 4.305 13.861 1.00 52.47 610 ALA A O 1
ATOM 4899 N N . PHE A 1 611 ? -19.988 5.814 12.839 1.00 53.78 611 PHE A N 1
ATOM 4900 C CA . PHE A 1 611 ? -19.105 6.099 13.978 1.00 53.78 611 PHE A CA 1
ATOM 4901 C C . PHE A 1 611 ? -18.955 7.607 14.234 1.00 53.78 611 PHE A C 1
ATOM 4903 O O . PHE A 1 611 ? -17.844 8.124 14.324 1.00 53.78 611 PHE A O 1
ATOM 4910 N N . PHE A 1 612 ? -20.077 8.319 14.397 1.00 67.38 612 PHE A N 1
ATOM 4911 C CA . PHE A 1 612 ? -20.092 9.726 14.840 1.00 67.38 612 PHE A CA 1
ATOM 4912 C C . PHE A 1 612 ? -19.593 10.748 13.804 1.00 67.38 612 PHE A C 1
ATOM 4914 O O . PHE A 1 612 ? -18.824 11.657 14.116 1.00 67.38 612 PHE A O 1
ATOM 4921 N N . CYS A 1 613 ? -20.059 10.648 12.557 1.00 82.75 613 CYS A N 1
ATOM 4922 C CA . CYS A 1 613 ? -19.719 11.642 11.541 1.00 82.75 613 CYS A CA 1
ATOM 4923 C C . CYS A 1 613 ? -20.279 13.049 11.842 1.00 82.75 613 CYS A C 1
ATOM 4925 O O . CYS A 1 613 ? -21.294 13.224 12.523 1.00 82.75 613 CYS A O 1
ATOM 4927 N N . SER A 1 614 ? -19.673 14.068 11.223 1.00 90.69 614 SER A N 1
ATOM 4928 C CA . SER A 1 614 ? -20.113 15.462 11.356 1.00 90.69 614 SER A CA 1
ATOM 4929 C C . SER A 1 614 ? -21.531 15.716 10.842 1.00 90.69 614 SER A C 1
ATOM 4931 O O . SER A 1 614 ? -22.127 16.706 11.237 1.00 90.69 614 SER A O 1
ATOM 4933 N N . HIS A 1 615 ? -22.085 14.860 9.977 1.00 91.00 615 HIS A N 1
ATOM 4934 C CA . HIS A 1 615 ? -23.436 15.036 9.427 1.00 91.00 615 HIS A CA 1
ATOM 4935 C C . HIS A 1 615 ? -24.529 14.698 10.448 1.00 91.00 615 HIS A C 1
ATOM 4937 O O . HIS A 1 615 ? -25.490 15.448 10.583 1.00 91.00 615 HIS A O 1
ATOM 4943 N N . VAL A 1 616 ? -24.361 13.612 11.210 1.00 89.69 616 VAL A N 1
ATOM 4944 C CA . VAL A 1 616 ? -25.301 13.256 12.287 1.00 89.69 616 VAL A CA 1
ATOM 4945 C C . VAL A 1 616 ? -25.185 14.267 13.430 1.00 89.69 616 VAL A C 1
ATOM 4947 O O . VAL A 1 616 ? -26.186 14.720 13.968 1.00 89.69 616 VAL A O 1
ATOM 4950 N N . LEU A 1 617 ? -23.968 14.714 13.749 1.00 90.62 617 LEU A N 1
ATOM 4951 C CA . LEU A 1 617 ? -23.783 15.764 14.750 1.00 90.62 617 LEU A CA 1
ATOM 4952 C C . LEU A 1 617 ? -24.366 17.117 14.298 1.00 90.62 617 LEU A C 1
ATOM 4954 O O . LEU A 1 617 ? -24.944 17.849 15.098 1.00 90.62 617 LEU A O 1
ATOM 4958 N N . CYS A 1 618 ? -24.259 17.436 13.004 1.00 93.19 618 CYS A N 1
ATOM 4959 C CA . CYS A 1 618 ? -24.894 18.611 12.406 1.00 93.19 618 CYS A CA 1
ATOM 4960 C C . CYS A 1 618 ? -26.418 18.565 12.585 1.00 93.19 618 CYS A C 1
ATOM 4962 O O . CYS A 1 618 ? -27.011 19.589 12.917 1.00 93.19 618 CYS A O 1
ATOM 4964 N N . PHE A 1 619 ? -27.033 17.382 12.462 1.00 93.81 619 PHE A N 1
ATOM 4965 C CA . PHE A 1 619 ? -28.456 17.199 12.748 1.00 93.81 619 PHE A CA 1
ATOM 4966 C C . PHE A 1 619 ? -28.823 17.512 14.198 1.00 93.81 619 PHE A C 1
ATOM 4968 O O . PHE A 1 619 ? -29.822 18.177 14.434 1.00 93.81 619 PHE A O 1
ATOM 4975 N N . LEU A 1 620 ? -28.031 17.078 15.178 1.00 92.75 620 LEU A N 1
ATOM 4976 C CA . LEU A 1 620 ? -28.339 17.368 16.583 1.00 92.75 620 LEU A CA 1
ATOM 4977 C C . LEU A 1 620 ? -28.235 18.866 16.888 1.00 92.75 620 LEU A C 1
ATOM 4979 O O . LEU A 1 620 ? -29.105 19.417 17.558 1.00 92.75 620 LEU A O 1
ATOM 4983 N N . PHE A 1 621 ? -27.242 19.561 16.323 1.00 94.44 621 PHE A N 1
ATOM 4984 C CA . PHE A 1 621 ? -27.198 21.023 16.411 1.00 94.44 621 PHE A CA 1
ATOM 4985 C C . PHE A 1 621 ? -28.380 21.690 15.700 1.00 94.44 621 PHE A C 1
ATOM 4987 O O . PHE A 1 621 ? -28.909 22.684 16.192 1.00 94.44 621 PHE A O 1
ATOM 4994 N N . PHE A 1 622 ? -28.812 21.148 14.562 1.00 95.75 622 PHE A N 1
ATOM 4995 C CA . PHE A 1 622 ? -30.013 21.602 13.871 1.00 95.75 622 PHE A CA 1
ATOM 4996 C C . PHE A 1 622 ? -31.271 21.417 14.730 1.00 95.75 622 PHE A C 1
ATOM 4998 O O . PHE A 1 622 ? -32.045 22.357 14.889 1.00 95.75 622 PHE A O 1
ATOM 5005 N N . ALA A 1 623 ? -31.449 20.245 15.337 1.00 95.19 623 ALA A N 1
ATOM 5006 C CA . ALA A 1 623 ? -32.578 19.952 16.207 1.00 95.19 623 ALA A CA 1
ATOM 5007 C C . ALA A 1 623 ? -32.595 20.873 17.437 1.00 95.19 623 ALA A C 1
ATOM 5009 O O . ALA A 1 623 ? -33.643 21.428 17.754 1.00 95.19 623 ALA A O 1
ATOM 5010 N N . ARG A 1 624 ? -31.432 21.164 18.035 1.00 95.00 624 ARG A N 1
ATOM 5011 C CA . ARG A 1 624 ? -31.295 22.189 19.084 1.00 95.00 624 ARG A CA 1
ATOM 5012 C C . ARG A 1 624 ? -31.779 23.571 18.631 1.00 95.00 624 ARG A C 1
ATOM 5014 O O . ARG A 1 624 ? -32.455 24.256 19.393 1.00 95.00 624 ARG A O 1
ATOM 5021 N N . LEU A 1 625 ? -31.458 23.995 17.404 1.00 95.31 625 LEU A N 1
ATOM 5022 C CA . LEU A 1 625 ? -31.948 25.275 16.866 1.00 95.31 625 LEU A CA 1
ATOM 5023 C C . LEU A 1 625 ? -33.474 25.284 16.710 1.00 95.31 625 LEU A C 1
ATOM 5025 O O . LEU A 1 625 ? -34.109 26.280 17.043 1.00 95.31 625 LEU A O 1
ATOM 5029 N N . VAL A 1 626 ? -34.057 24.179 16.238 1.00 96.31 626 VAL A N 1
ATOM 5030 C CA . VAL A 1 626 ? -35.515 24.014 16.099 1.00 96.31 626 VAL A CA 1
ATOM 5031 C C . VAL A 1 626 ? -36.219 23.998 17.464 1.00 96.31 626 VAL A C 1
ATOM 5033 O O . VAL A 1 626 ? -37.301 24.567 17.617 1.00 96.31 626 VAL A O 1
ATOM 5036 N N . GLN A 1 627 ? -35.599 23.387 18.474 1.00 95.25 627 GLN A N 1
ATOM 5037 C CA . GLN A 1 627 ? -36.112 23.344 19.846 1.00 95.25 627 GLN A CA 1
ATOM 5038 C C . GLN A 1 627 ? -36.024 24.704 20.552 1.00 95.25 627 GLN A C 1
ATOM 5040 O O . GLN A 1 627 ? -36.902 25.039 21.340 1.00 95.25 627 GLN A O 1
ATOM 5045 N N . GLY A 1 628 ? -34.983 25.495 20.271 1.00 93.00 628 GLY A N 1
ATOM 5046 C CA . GLY A 1 628 ? -34.738 26.787 20.921 1.00 93.00 628 GLY A CA 1
ATOM 5047 C C . GLY A 1 628 ? -35.342 28.009 20.222 1.00 93.00 628 GLY A C 1
ATOM 5048 O O . GLY A 1 628 ? -35.181 29.122 20.719 1.00 93.00 628 GLY A O 1
ATOM 5049 N N . THR A 1 629 ? -35.983 27.846 19.062 1.00 93.56 629 THR A N 1
ATOM 5050 C CA . THR A 1 629 ? -36.565 28.959 18.296 1.00 93.56 629 THR A CA 1
ATOM 5051 C C . THR A 1 629 ? -38.059 29.123 18.569 1.00 93.56 629 THR A C 1
ATOM 5053 O O . THR A 1 629 ? -38.781 28.133 18.668 1.00 93.56 629 THR A O 1
ATOM 5056 N N . GLU A 1 630 ? -38.543 30.366 18.613 1.00 94.62 630 GLU A N 1
ATOM 5057 C CA . GLU A 1 630 ? -39.979 30.695 18.674 1.00 94.62 630 GLU A CA 1
ATOM 5058 C C . GLU A 1 630 ? -40.639 30.762 17.285 1.00 94.62 630 GLU A C 1
ATOM 5060 O O . GLU A 1 630 ? -41.857 30.888 17.181 1.00 94.62 630 GLU A O 1
ATOM 5065 N N . LEU A 1 631 ? -39.851 30.662 16.208 1.00 95.12 631 LEU A N 1
ATOM 5066 C CA . LEU A 1 631 ? -40.344 30.754 14.833 1.00 95.12 631 LEU A CA 1
ATOM 5067 C C . LEU A 1 631 ? -41.270 29.583 14.484 1.00 95.12 631 LEU A C 1
ATOM 5069 O O . LEU A 1 631 ? -41.079 28.453 14.947 1.00 95.12 631 LEU A O 1
ATOM 5073 N N . SER A 1 632 ? -42.250 29.823 13.615 1.00 95.56 632 SER A N 1
ATOM 5074 C CA . SER A 1 632 ? -42.954 28.741 12.924 1.00 95.56 632 SER A CA 1
ATOM 5075 C C . SER A 1 632 ? -42.010 27.999 11.970 1.00 95.56 632 SER A C 1
ATOM 5077 O O . SER A 1 632 ? -40.941 28.499 11.609 1.00 95.56 632 SER A O 1
ATOM 5079 N N . LYS A 1 633 ? -42.408 26.802 11.522 1.00 94.31 633 LYS A N 1
ATOM 5080 C CA . LYS A 1 633 ? -41.631 26.021 10.548 1.00 94.31 633 LYS A CA 1
ATOM 5081 C C . LYS A 1 633 ? -41.305 26.833 9.290 1.00 94.31 633 LYS A C 1
ATOM 5083 O O . LYS A 1 633 ? -40.162 26.837 8.850 1.00 94.31 633 LYS A O 1
ATOM 5088 N N . GLU A 1 634 ? -42.299 27.524 8.734 1.00 94.50 634 GLU A N 1
ATOM 5089 C CA . GLU A 1 634 ? -42.147 28.311 7.506 1.00 94.50 634 GLU A CA 1
ATOM 5090 C C . GLU A 1 634 ? -41.199 29.498 7.714 1.00 94.50 634 GLU A C 1
ATOM 5092 O O . GLU A 1 634 ? -40.309 29.741 6.903 1.00 94.50 634 GLU A O 1
ATOM 5097 N N . GLU A 1 635 ? -41.328 30.210 8.835 1.00 94.81 635 GLU A N 1
ATOM 5098 C CA . GLU A 1 635 ? -40.416 31.303 9.179 1.00 94.81 635 GLU A CA 1
ATOM 5099 C C . GLU A 1 635 ? -38.985 30.802 9.389 1.00 94.81 635 GLU A C 1
ATOM 5101 O O . GLU A 1 635 ? -38.047 31.424 8.893 1.00 94.81 635 GLU A O 1
ATOM 5106 N N . PHE A 1 636 ? -38.809 29.666 10.070 1.00 94.12 636 PHE A N 1
ATOM 5107 C CA . PHE A 1 636 ? -37.499 29.060 10.290 1.00 94.12 636 PHE A CA 1
ATOM 5108 C C . PHE A 1 636 ? -36.845 28.619 8.974 1.00 94.12 636 PHE A C 1
ATOM 5110 O O . PHE A 1 636 ? -35.692 28.964 8.722 1.00 94.12 636 PHE A O 1
ATOM 5117 N N . GLU A 1 637 ? -37.575 27.900 8.115 1.00 92.50 637 GLU A N 1
ATOM 5118 C CA . GLU A 1 637 ? -37.087 27.469 6.797 1.00 92.50 637 GLU A CA 1
ATOM 5119 C C . GLU A 1 637 ? -36.702 28.664 5.907 1.00 92.50 637 GLU A C 1
ATOM 5121 O O . GLU A 1 637 ? -35.742 28.567 5.146 1.00 92.50 637 GLU A O 1
ATOM 5126 N N . ASN A 1 638 ? -37.392 29.804 6.037 1.00 91.56 638 ASN A N 1
ATOM 5127 C CA . ASN A 1 638 ? -37.092 31.026 5.284 1.00 91.56 638 ASN A CA 1
ATOM 5128 C C . ASN A 1 638 ? -35.814 31.747 5.743 1.00 91.56 638 ASN A C 1
ATOM 5130 O O . ASN A 1 638 ? -35.189 32.443 4.940 1.00 91.56 638 ASN A O 1
ATOM 5134 N N . VAL A 1 639 ? -35.430 31.627 7.018 1.00 92.81 639 VAL A N 1
ATOM 5135 C CA . VAL A 1 639 ? -34.234 32.300 7.565 1.00 92.81 639 VAL A CA 1
ATOM 5136 C C . VAL A 1 639 ? -33.018 31.383 7.673 1.00 92.81 639 VAL A C 1
ATOM 5138 O O . VAL A 1 639 ? -31.893 31.871 7.798 1.00 92.81 639 VAL A O 1
ATOM 5141 N N . PHE A 1 640 ? -33.218 30.065 7.642 1.00 91.19 640 PHE A N 1
ATOM 5142 C CA . PHE A 1 640 ? -32.128 29.103 7.715 1.00 91.19 640 PHE A CA 1
ATOM 5143 C C . PHE A 1 640 ? -31.260 29.181 6.444 1.00 91.19 640 PHE A C 1
ATOM 5145 O O . PHE A 1 640 ? -31.795 29.210 5.334 1.00 91.19 640 PHE A O 1
ATOM 5152 N N . PRO A 1 641 ? -29.920 29.221 6.561 1.00 87.44 641 PRO A N 1
ATOM 5153 C CA . PRO A 1 641 ? -29.054 29.314 5.391 1.00 87.44 641 PRO A CA 1
ATOM 5154 C C . PRO A 1 641 ? -29.228 28.081 4.487 1.00 87.44 641 PRO A C 1
ATOM 5156 O O . PRO A 1 641 ? -29.175 26.953 4.966 1.00 87.44 641 PRO A O 1
ATOM 5159 N N . GLU A 1 642 ? -29.376 28.279 3.173 1.00 84.44 642 GLU A N 1
ATOM 5160 C CA . GLU A 1 642 ? -29.395 27.195 2.177 1.00 84.44 642 GLU A CA 1
ATOM 5161 C C . GLU A 1 642 ? -28.142 27.305 1.301 1.00 84.44 642 GLU A C 1
ATOM 5163 O O . GLU A 1 642 ? -27.899 28.324 0.647 1.00 84.44 642 GLU A O 1
ATOM 5168 N N . ASN A 1 643 ? -27.317 26.258 1.287 1.00 82.25 643 ASN A N 1
ATOM 5169 C CA . ASN A 1 643 ? -26.143 26.213 0.428 1.00 82.25 643 ASN A CA 1
ATOM 5170 C C . ASN A 1 643 ? -26.585 26.020 -1.035 1.00 82.25 643 ASN A C 1
ATOM 5172 O O . ASN A 1 643 ? -27.158 24.974 -1.354 1.00 82.25 643 ASN A O 1
ATOM 5176 N N . PRO A 1 644 ? -26.260 26.936 -1.971 1.00 79.12 644 PRO A N 1
ATOM 5177 C CA . PRO A 1 644 ? -26.659 26.804 -3.376 1.00 79.12 644 PRO A CA 1
ATOM 5178 C C . PRO A 1 644 ? -26.173 25.509 -4.044 1.00 79.12 644 PRO A C 1
ATOM 5180 O O . PRO A 1 644 ? -26.760 25.059 -5.029 1.00 79.12 644 PRO A O 1
ATOM 5183 N N . ALA A 1 645 ? -25.104 24.900 -3.517 1.00 77.56 645 ALA A N 1
ATOM 5184 C CA . ALA A 1 645 ? -24.574 23.635 -4.005 1.00 77.56 645 ALA A CA 1
ATOM 5185 C C . ALA A 1 645 ? -25.483 22.433 -3.694 1.00 77.56 645 ALA A C 1
ATOM 5187 O O . ALA A 1 645 ? -25.393 21.435 -4.401 1.00 77.56 645 ALA A O 1
ATOM 5188 N N . ILE A 1 646 ? -26.395 22.517 -2.716 1.00 74.94 646 ILE A N 1
ATOM 5189 C CA . ILE A 1 646 ? -27.413 21.477 -2.473 1.00 74.94 646 ILE A CA 1
ATOM 5190 C C . ILE A 1 646 ? -28.339 21.366 -3.683 1.00 74.94 646 ILE A C 1
ATOM 5192 O O . ILE A 1 646 ? -28.504 20.285 -4.244 1.00 74.94 646 ILE A O 1
ATOM 5196 N N . THR A 1 647 ? -28.856 22.499 -4.161 1.00 64.00 647 THR A N 1
ATOM 5197 C CA . THR A 1 647 ? -29.710 22.565 -5.357 1.00 64.00 647 THR A CA 1
ATOM 5198 C C . THR A 1 647 ? -28.987 22.059 -6.609 1.00 64.00 647 THR A C 1
ATOM 5200 O O . THR A 1 647 ? -29.619 21.514 -7.510 1.00 64.00 647 THR A O 1
ATOM 5203 N N . GLN A 1 648 ? -27.659 22.211 -6.667 1.00 62.16 648 GLN A N 1
ATOM 5204 C CA . GLN A 1 648 ? -26.819 21.709 -7.762 1.00 62.16 648 GLN A CA 1
ATOM 5205 C C . GLN A 1 648 ? -26.468 20.218 -7.626 1.00 62.16 648 GLN A C 1
ATOM 5207 O O . GLN A 1 648 ? -26.212 19.564 -8.637 1.00 62.16 648 GLN A O 1
ATOM 5212 N N . ALA A 1 649 ? -26.436 19.690 -6.400 1.00 56.50 649 ALA A N 1
ATOM 5213 C CA . ALA A 1 649 ? -26.134 18.294 -6.093 1.00 56.50 649 ALA A CA 1
ATOM 5214 C C . ALA A 1 649 ? -27.373 17.384 -6.165 1.00 56.50 649 ALA A C 1
ATOM 5216 O O . ALA A 1 649 ? -27.230 16.174 -6.350 1.00 56.50 649 ALA A O 1
ATOM 5217 N N . CYS A 1 650 ? -28.584 17.945 -6.066 1.00 51.94 650 CYS A N 1
ATOM 5218 C CA . CYS A 1 650 ? -29.820 17.218 -6.335 1.00 51.94 650 CYS A CA 1
ATOM 5219 C C . CYS A 1 650 ? -29.885 16.802 -7.818 1.00 51.94 650 CYS A C 1
ATOM 5221 O O . CYS A 1 650 ? -29.688 17.645 -8.699 1.00 51.94 650 CYS A O 1
ATOM 5223 N N . PRO A 1 651 ? -30.167 15.523 -8.137 1.00 44.66 651 PRO A N 1
ATOM 5224 C CA . PRO A 1 651 ? -30.268 15.068 -9.516 1.00 44.66 651 PRO A CA 1
ATOM 5225 C C . PRO A 1 651 ? -31.338 15.877 -10.253 1.00 44.66 651 PRO A C 1
ATOM 5227 O O . PRO A 1 651 ? -32.526 15.844 -9.939 1.00 44.66 651 PRO A O 1
ATOM 5230 N N . VAL A 1 652 ? -30.883 16.646 -11.235 1.00 45.94 652 VAL A N 1
ATOM 5231 C CA . VAL A 1 652 ? -31.718 17.542 -12.024 1.00 45.94 652 VAL A CA 1
ATOM 5232 C C . VAL A 1 652 ? -32.659 16.692 -12.885 1.00 45.94 652 VAL A C 1
ATOM 5234 O O . VAL A 1 652 ? -32.197 15.911 -13.718 1.00 45.94 652 VAL A O 1
ATOM 5237 N N . LEU A 1 653 ? -33.981 16.844 -12.718 1.00 47.56 653 LEU A N 1
ATOM 5238 C CA . LEU A 1 653 ? -34.966 16.299 -13.663 1.00 47.56 653 LEU A CA 1
ATOM 5239 C C . LEU A 1 653 ? -34.566 16.717 -15.084 1.00 47.56 653 LEU A C 1
ATOM 5241 O O . LEU A 1 653 ? -34.228 17.877 -15.314 1.00 47.56 653 LEU A O 1
ATOM 5245 N N . ILE A 1 654 ? -34.628 15.803 -16.055 1.00 49.06 654 ILE A N 1
ATOM 5246 C CA . ILE A 1 654 ? -34.145 16.038 -17.431 1.00 49.06 654 ILE A CA 1
ATOM 5247 C C . ILE A 1 654 ? -34.728 17.315 -18.072 1.00 49.06 654 ILE A C 1
ATOM 5249 O O . ILE A 1 654 ? -34.089 17.973 -18.887 1.00 49.06 654 ILE A O 1
ATOM 5253 N N . GLN A 1 655 ? -35.918 17.716 -17.627 1.00 42.06 655 GLN A N 1
ATOM 5254 C CA . GLN A 1 655 ? -36.626 18.937 -18.005 1.00 42.06 655 GLN A CA 1
ATOM 5255 C C . GLN A 1 655 ? -35.868 20.221 -17.608 1.00 42.06 655 GLN A C 1
ATOM 5257 O O . GLN A 1 655 ? -35.842 21.176 -18.381 1.00 42.06 655 GLN A O 1
ATOM 5262 N N . ASN A 1 656 ? -35.182 20.230 -16.462 1.00 44.47 656 ASN A N 1
ATOM 5263 C CA . ASN A 1 656 ? -34.365 21.354 -15.995 1.00 44.47 656 ASN A CA 1
ATOM 5264 C C . ASN A 1 656 ? -33.012 21.424 -16.725 1.00 44.47 656 ASN A C 1
ATOM 5266 O O . ASN A 1 656 ? -32.532 22.520 -17.012 1.00 44.47 656 ASN A O 1
ATOM 5270 N N . ILE A 1 657 ? -32.444 20.280 -17.130 1.00 47.78 657 ILE A N 1
ATOM 5271 C CA . ILE A 1 657 ? -31.281 20.241 -18.038 1.00 47.78 657 ILE A CA 1
ATOM 5272 C C . ILE A 1 657 ? -31.666 20.836 -19.402 1.00 47.78 657 ILE A C 1
ATOM 5274 O O . ILE A 1 657 ? -30.946 21.676 -19.938 1.00 47.78 657 ILE A O 1
ATOM 5278 N N . ILE A 1 658 ? -32.841 20.473 -19.931 1.00 50.34 658 ILE A N 1
ATOM 5279 C CA . ILE A 1 658 ? -33.384 21.029 -21.181 1.00 50.34 658 ILE A CA 1
ATOM 5280 C C . ILE A 1 658 ? -33.667 22.535 -21.046 1.00 50.34 658 ILE A C 1
ATOM 5282 O O . ILE A 1 658 ? -33.388 23.295 -21.974 1.00 50.34 658 ILE A O 1
ATOM 5286 N N . ALA A 1 659 ? -34.179 22.993 -19.900 1.00 48.81 659 ALA A N 1
ATOM 5287 C CA . ALA A 1 659 ? -34.417 24.412 -19.639 1.00 48.81 659 ALA A CA 1
ATOM 5288 C C . ALA A 1 659 ? -33.107 25.216 -19.574 1.00 48.81 659 ALA A C 1
ATOM 5290 O O . ALA A 1 659 ? -33.007 26.270 -20.206 1.00 48.81 659 ALA A O 1
ATOM 5291 N N . MET A 1 660 ? -32.080 24.704 -18.886 1.00 46.16 660 MET A N 1
ATOM 5292 C CA . MET A 1 660 ? -30.756 25.333 -18.8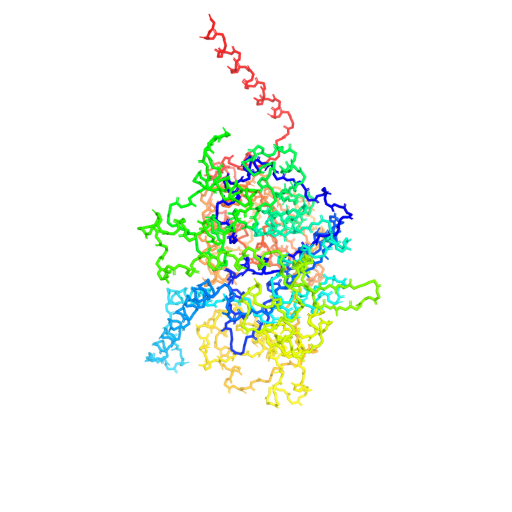58 1.00 46.16 660 MET A CA 1
ATOM 5293 C C . MET A 1 660 ? -30.097 25.345 -20.242 1.00 46.16 660 MET A C 1
ATOM 5295 O O . MET A 1 660 ? -29.532 26.367 -20.634 1.00 46.16 660 MET A O 1
ATOM 5299 N N . ASP A 1 661 ? -30.221 24.268 -21.022 1.00 57.09 661 ASP A N 1
ATOM 5300 C CA . ASP A 1 661 ? -29.710 24.225 -22.396 1.00 57.09 661 ASP A CA 1
ATOM 5301 C C . ASP A 1 661 ? -30.451 25.223 -23.304 1.00 57.09 661 ASP A C 1
ATOM 5303 O O . ASP A 1 661 ? -29.833 25.944 -24.088 1.00 57.09 661 ASP A O 1
ATOM 5307 N N . LYS A 1 662 ? -31.772 25.373 -23.138 1.00 59.62 662 LYS A N 1
ATOM 5308 C CA . LYS A 1 662 ? -32.574 26.388 -23.841 1.00 59.62 662 LYS A CA 1
ATOM 5309 C C . LYS A 1 662 ? -32.135 27.813 -23.486 1.00 59.62 662 LYS A C 1
ATOM 5311 O O . LYS A 1 662 ? -31.977 28.629 -24.394 1.00 59.62 662 LYS A O 1
ATOM 5316 N N . ILE A 1 663 ? -31.879 28.103 -22.207 1.00 65.50 663 ILE A N 1
ATOM 5317 C CA . ILE A 1 663 ? -31.366 29.407 -21.746 1.00 65.50 663 ILE A CA 1
ATOM 5318 C C . ILE A 1 663 ? -29.974 29.677 -22.327 1.00 65.50 663 ILE A C 1
ATOM 5320 O O . ILE A 1 663 ? -29.712 30.776 -22.814 1.00 65.50 663 ILE A O 1
ATOM 5324 N N . ASN A 1 664 ? -29.087 28.682 -22.335 1.00 64.88 664 ASN A N 1
ATOM 5325 C CA . ASN A 1 664 ? -27.740 28.823 -22.886 1.00 64.88 664 ASN A CA 1
ATOM 5326 C C . ASN A 1 664 ? -27.759 29.031 -24.406 1.00 64.88 664 ASN A C 1
ATOM 5328 O O . ASN A 1 664 ? -27.024 29.877 -24.919 1.00 64.88 664 ASN A O 1
ATOM 5332 N N . ARG A 1 665 ? -28.652 28.344 -25.132 1.00 64.06 665 ARG A N 1
ATOM 5333 C CA . ARG A 1 665 ? -28.874 28.576 -26.569 1.00 64.06 665 ARG A CA 1
ATOM 5334 C C . ARG A 1 665 ? -29.433 29.969 -26.843 1.00 64.06 665 ARG A C 1
ATOM 5336 O O . ARG A 1 665 ? -28.958 30.625 -27.766 1.00 64.06 665 ARG A O 1
ATOM 5343 N N . GLN A 1 666 ? -30.386 30.445 -26.040 1.00 68.69 666 GLN A N 1
ATOM 5344 C CA . GLN A 1 666 ? -30.926 31.803 -26.162 1.00 68.69 666 GLN A CA 1
ATOM 5345 C C . GLN A 1 666 ? -29.856 32.861 -25.886 1.00 68.69 666 GLN A C 1
ATOM 5347 O O . GLN A 1 666 ? -29.709 33.789 -26.675 1.00 68.69 666 GLN A O 1
ATOM 5352 N N . LYS A 1 667 ? -29.044 32.688 -24.836 1.00 64.56 667 LYS A N 1
ATOM 5353 C CA . LYS A 1 667 ? -27.898 33.565 -24.552 1.00 64.56 667 LYS A CA 1
ATOM 5354 C C . LYS A 1 667 ? -26.895 33.563 -25.705 1.00 64.56 667 LYS A C 1
ATOM 5356 O O . LYS A 1 667 ? -26.515 34.631 -26.167 1.00 64.56 667 LYS A O 1
ATOM 5361 N N . GLY A 1 668 ? -26.543 32.392 -26.238 1.00 70.00 668 GLY A N 1
ATOM 5362 C CA . GLY A 1 668 ? -25.655 32.275 -27.397 1.00 70.00 668 GLY A CA 1
ATOM 5363 C C . GLY A 1 668 ? -26.215 32.927 -28.667 1.00 70.00 668 GLY A C 1
ATOM 5364 O O . GLY A 1 668 ? -25.467 33.557 -29.412 1.00 70.00 668 GLY A O 1
ATOM 5365 N N . GLN A 1 669 ? -27.524 32.830 -28.913 1.00 65.88 669 GLN A N 1
ATOM 5366 C CA . GLN A 1 669 ? -28.186 33.505 -30.034 1.00 65.88 669 GLN A CA 1
ATOM 5367 C C . GLN A 1 669 ? -28.237 35.026 -29.851 1.00 65.88 669 GLN A C 1
ATOM 5369 O O . GLN A 1 669 ? -27.975 35.750 -30.808 1.00 65.88 669 GLN A O 1
ATOM 5374 N N . SER A 1 670 ? -28.515 35.513 -28.640 1.00 64.81 670 SER A N 1
ATOM 5375 C CA . SER A 1 670 ? -28.471 36.943 -28.319 1.00 64.81 670 SER A CA 1
ATOM 5376 C C . SER A 1 670 ? -27.058 37.504 -28.468 1.00 64.81 670 SER A C 1
ATOM 5378 O O . SER A 1 670 ? -26.883 38.531 -29.113 1.00 64.81 670 SER A O 1
ATOM 5380 N N . SER A 1 671 ? -26.034 36.794 -27.985 1.00 61.59 671 SER A N 1
ATOM 5381 C CA . SER A 1 671 ? -24.635 37.191 -28.178 1.00 61.59 671 SER A CA 1
ATOM 5382 C C . SER A 1 671 ? -24.246 37.241 -29.656 1.00 61.59 671 SER A C 1
ATOM 5384 O O . SER A 1 671 ? -23.569 38.182 -30.057 1.00 61.59 671 SER A O 1
ATOM 5386 N N . ARG A 1 672 ? -24.713 36.298 -30.490 1.00 65.06 672 ARG A N 1
ATOM 5387 C CA . ARG A 1 672 ? -24.487 36.316 -31.952 1.00 65.06 672 ARG A CA 1
ATOM 5388 C C . ARG A 1 672 ? -25.222 37.453 -32.662 1.00 65.06 672 ARG A C 1
ATOM 5390 O O . ARG A 1 672 ? -24.672 38.013 -33.595 1.00 65.06 672 ARG A O 1
ATOM 5397 N N . LYS A 1 673 ? -26.425 37.821 -32.212 1.00 63.75 673 LYS A N 1
ATOM 5398 C CA . LYS A 1 673 ? -27.161 38.996 -32.715 1.00 63.75 673 LYS A CA 1
ATOM 5399 C C . LYS A 1 673 ? -26.556 40.333 -32.283 1.00 63.75 673 LYS A C 1
ATOM 5401 O O . LYS A 1 673 ? -26.872 41.341 -32.886 1.00 63.75 673 LYS A O 1
ATOM 5406 N N . MET A 1 674 ? -25.752 40.346 -31.221 1.00 54.31 674 MET A N 1
ATOM 5407 C CA . MET A 1 674 ? -25.008 41.533 -30.784 1.00 54.31 674 MET A CA 1
ATOM 5408 C C . MET A 1 674 ? -23.609 41.627 -31.408 1.00 54.31 674 MET A C 1
ATOM 5410 O O . MET A 1 674 ? -22.954 42.653 -31.265 1.00 54.31 674 MET A O 1
ATOM 5414 N N . SER A 1 675 ? -23.130 40.554 -32.045 1.00 51.69 675 SER A N 1
ATOM 5415 C CA . SER A 1 675 ? -21.817 40.488 -32.709 1.00 51.69 675 SER A CA 1
ATOM 5416 C C . SER A 1 675 ? -21.904 40.378 -34.238 1.00 51.69 675 SER A C 1
ATOM 5418 O O . SER A 1 675 ? -20.869 40.296 -34.896 1.00 51.69 675 SER A O 1
ATOM 5420 N N . ALA A 1 676 ? -23.119 40.413 -34.786 1.00 42.47 676 ALA A N 1
ATOM 5421 C CA . ALA A 1 676 ? -23.446 40.669 -36.186 1.00 42.47 676 ALA A CA 1
ATOM 5422 C C . ALA A 1 676 ? -24.176 42.011 -36.252 1.00 42.47 676 ALA A C 1
ATOM 5424 O O . ALA A 1 676 ? -23.966 42.737 -37.247 1.00 42.47 676 ALA A O 1
#

Foldseek 3Di:
DWFFCCVPAFLAQLVVFDWDFCLVQAQFEAEEELQQLVVVCLQPLQLLCQCPFVVHAARPVSLVVCVLLVLLCVVSNYAYAYEAFFAAFCLFLVVVVCVLVVQLVVLVVVLVVLQVVQVPDDADPLRDRDADPVSLVSNSVSSSSNRDDDLLNVLQNLVVCVVVVHHYWYWLGDRLLQSLQCVVVVVGQFYEHQYPLNVLLVTQKYWYPWAADSVCSSRTTTRIDGSVCSAVCVSVGLCYDPNSVVSLLLRQCSDTSQAGHFAPSHPCQARNPDPPHDHDSVVLVVCVVVVHDSLVSVLVVCVVRVVRGPPPDDRSRRSQSSQLSSQCSQQPWGWHADPVRATDIGGSHDDPPPDDQQCSCVRNVGPHRSVVLAPDGRSCNTSQCQGNHVRDGSLVNNAQFDDCLQDVVDDSSHHAPSLCDGDCVSPPLNSDDLVSLQLVCLQLVRHDDLQDASVRSSSSSVVCVVVSRHGDDPVSRDDPPPPFAQFPWAQDCPPDPQSDWALPVLVVLLQAAAQDPVLLCSVQNDSVCPVLVVQLVCQQQLAQWDSVFWTKHWTHGPPDDPPFIKMWIWTWGQHPPDLAIKIWIWMWGPDGHTGTDAPSNTFIPDPCTNPRGSNNVNVSVVSNCSNPDPDDPVRCVVPGNHNVSVVVNPPDDVVVVVVVVVVVVVVVVVVVVVVD